Protein AF-0000000068721188 (afdb_homodimer)

Solvent-accessible surface area (backbone atoms only — not comparable to full-atom values): 19284 Å² total; per-residue (Å²): 98,76,47,61,27,47,68,46,58,55,83,72,40,45,75,44,55,81,51,71,44,70,46,70,47,95,82,44,28,39,36,38,28,26,40,42,62,12,34,78,46,29,39,50,87,73,66,49,71,40,83,54,33,25,33,45,25,44,74,40,72,65,34,30,40,35,41,39,32,33,31,37,55,72,75,43,57,49,21,30,44,41,41,37,38,36,71,48,100,38,29,32,37,38,36,34,47,29,37,30,87,93,46,60,10,38,34,39,37,36,47,23,44,92,48,34,32,27,39,33,38,39,81,31,65,44,89,54,55,56,42,77,42,35,40,36,42,33,42,53,93,36,18,36,43,33,34,38,45,54,97,86,40,80,40,68,38,35,38,36,57,45,84,83,47,76,74,82,62,63,29,40,43,31,41,35,37,24,12,50,34,84,61,60,37,36,46,34,37,38,55,35,38,35,45,26,54,96,99,75,48,62,27,49,67,45,60,51,82,70,42,45,73,43,56,80,51,70,47,70,47,71,47,96,84,44,27,40,37,37,28,27,40,43,62,12,34,77,44,30,38,52,90,74,67,50,72,42,84,54,33,26,32,45,24,42,74,40,73,66,35,31,40,34,40,39,32,33,30,36,54,72,73,43,56,48,22,32,43,40,40,35,39,38,72,47,100,39,30,32,36,37,36,33,47,28,38,30,86,92,46,60,9,38,34,39,38,38,46,24,46,91,48,34,32,27,39,36,37,39,81,31,65,43,88,54,55,56,43,76,41,35,39,36,43,35,43,53,92,35,18,36,42,33,32,36,46,53,98,88,39,78,39,67,39,34,37,36,58,45,83,83,47,77,73,81,60,63,29,40,43,30,41,34,37,24,11,51,34,84,70,56,35,35,46,34,37,38,53,35,37,35,45,27,54,98

Structure (mmCIF, N/CA/C/O backbone):
data_AF-0000000068721188-model_v1
#
loop_
_entity.id
_entity.type
_entity.pdbx_description
1 polymer 'DUF1349 domain-containing protein'
#
loop_
_atom_site.group_PDB
_atom_site.id
_atom_site.type_symbol
_atom_site.label_atom_id
_atom_site.label_alt_id
_atom_site.label_comp_id
_atom_site.label_asym_id
_atom_site.label_entity_id
_atom_site.label_seq_id
_atom_site.pdbx_PDB_ins_code
_atom_site.Cartn_x
_atom_site.Cartn_y
_atom_site.Cartn_z
_atom_site.occupancy
_atom_site.B_iso_or_equiv
_atom_site.auth_seq_id
_atom_site.auth_comp_id
_atom_site.auth_asym_id
_atom_site.auth_atom_id
_atom_site.pdbx_PDB_model_num
ATOM 1 N N . MET A 1 1 ? -21.859 12.453 14.711 1 87 1 MET A N 1
ATOM 2 C CA . MET A 1 1 ? -21.609 13.891 14.695 1 87 1 MET A CA 1
ATOM 3 C C . MET A 1 1 ? -20.562 14.242 13.641 1 87 1 MET A C 1
ATOM 5 O O . MET A 1 1 ? -19.5 13.617 13.586 1 87 1 MET A O 1
ATOM 9 N N . ASN A 1 2 ? -20.844 15.055 12.734 1 92.06 2 ASN A N 1
ATOM 10 C CA . ASN A 1 2 ? -19.984 15.531 11.664 1 92.06 2 ASN A CA 1
ATOM 11 C C . ASN A 1 2 ? -19.516 16.953 11.914 1 92.06 2 ASN A C 1
ATOM 13 O O . ASN A 1 2 ? -20.312 17.891 11.922 1 92.06 2 ASN A O 1
ATOM 17 N N . ILE A 1 3 ? -18.281 17.109 12.172 1 95.5 3 ILE A N 1
ATOM 18 C CA . ILE A 1 3 ? -17.719 18.422 12.484 1 95.5 3 ILE A CA 1
ATOM 19 C C . ILE A 1 3 ? -16.797 18.875 11.344 1 95.5 3 ILE A C 1
ATOM 21 O O . ILE A 1 3 ? -15.938 18.125 10.898 1 95.5 3 ILE A O 1
ATOM 25 N N . SER A 1 4 ? -16.984 20.062 10.867 1 97.62 4 SER A N 1
ATOM 26 C CA . SER A 1 4 ? -16.062 20.75 9.961 1 97.62 4 SER A CA 1
ATOM 27 C C . SER A 1 4 ? -15.156 21.719 10.719 1 97.62 4 SER A C 1
ATOM 29 O O . SER A 1 4 ? -15.633 22.625 11.391 1 97.62 4 SER A O 1
ATOM 31 N N . TYR A 1 5 ? -13.906 21.641 10.578 1 98.06 5 TYR A N 1
ATOM 32 C CA . TYR A 1 5 ? -12.977 22.375 11.438 1 98.06 5 TYR A CA 1
ATOM 33 C C . TYR A 1 5 ? -12.484 23.641 10.75 1 98.06 5 TYR A C 1
ATOM 35 O O . TYR A 1 5 ? -12.125 24.625 11.422 1 98.06 5 TYR A O 1
ATOM 43 N N . ILE A 1 6 ? -12.328 23.578 9.469 1 97.38 6 ILE A N 1
ATOM 44 C CA . ILE A 1 6 ? -11.828 24.734 8.719 1 97.38 6 ILE A CA 1
ATOM 45 C C . ILE A 1 6 ? -12.992 25.438 8.023 1 97.38 6 ILE A C 1
ATOM 47 O O . ILE A 1 6 ? -13.734 24.812 7.266 1 97.38 6 ILE A O 1
ATOM 51 N N . PRO A 1 7 ? -13.203 26.609 8 1 92.94 7 PRO A N 1
ATOM 52 C CA . PRO A 1 7 ? -12.367 27.516 8.797 1 92.94 7 PRO A CA 1
ATOM 53 C C . PRO A 1 7 ? -12.828 27.625 10.25 1 92.94 7 PRO A C 1
ATOM 55 O O . PRO A 1 7 ? -12.141 28.203 11.078 1 92.94 7 PRO A O 1
ATOM 58 N N . GLU A 1 8 ? -13.945 26.844 10.336 1 88.44 8 GLU A N 1
ATOM 59 C CA . GLU A 1 8 ? -14.578 26.984 11.641 1 88.44 8 GLU A CA 1
ATOM 60 C C . GLU A 1 8 ? -13.992 25.984 12.648 1 88.44 8 GLU A C 1
ATOM 62 O O . GLU A 1 8 ? -13.586 24.891 12.266 1 88.44 8 GLU A O 1
ATOM 67 N N . HIS A 1 9 ? -13.648 26.219 13.797 1 95.38 9 HIS A N 1
ATOM 68 C CA . HIS A 1 9 ? -13.344 25.391 14.953 1 95.38 9 HIS A CA 1
ATOM 69 C C . HIS A 1 9 ? -11.891 24.922 14.922 1 95.38 9 HIS A C 1
ATOM 71 O O . HIS A 1 9 ? -11.555 23.875 15.477 1 95.38 9 HIS A O 1
ATOM 77 N N . ILE A 1 10 ? -11.094 25.5 13.961 1 96.38 10 ILE A N 1
ATOM 78 C CA . ILE A 1 10 ? -9.688 25.125 13.867 1 96.38 10 ILE A CA 1
ATOM 79 C C . ILE A 1 10 ? -9.07 25.094 15.258 1 96.38 10 ILE A C 1
ATOM 81 O O . ILE A 1 10 ? -8.164 24.297 15.523 1 96.38 10 ILE A O 1
ATOM 85 N N . GLU A 1 11 ? -9.633 25.922 16.156 1 96 11 GLU A N 1
ATOM 86 C CA . GLU A 1 11 ? -9.094 26.062 17.5 1 96 11 GLU A CA 1
ATOM 87 C C . GLU A 1 11 ? -9.328 24.797 18.328 1 96 11 GLU A C 1
ATOM 89 O O . GLU A 1 11 ? -8.711 24.625 19.391 1 96 11 GLU A O 1
ATOM 94 N N . GLN A 1 12 ? -10.156 23.953 17.875 1 97.62 12 GLN A N 1
ATOM 95 C CA . GLN A 1 12 ? -10.461 22.719 18.594 1 97.62 12 GLN A CA 1
ATOM 96 C C . GLN A 1 12 ? -9.406 21.656 18.312 1 97.62 12 GLN A C 1
ATOM 98 O O . GLN A 1 12 ? -9.367 20.625 18.984 1 97.62 12 GLN A O 1
ATOM 103 N N . LEU A 1 13 ? -8.609 21.922 17.344 1 98.56 13 LEU A N 1
ATOM 104 C CA . LEU A 1 13 ? -7.566 20.969 17.016 1 98.56 13 LEU A CA 1
ATOM 105 C C . LEU A 1 13 ? -6.316 21.188 17.859 1 98.56 13 LEU A C 1
ATOM 107 O O . LEU A 1 13 ? -6.008 22.328 18.219 1 98.56 13 LEU A O 1
ATOM 111 N N . THR A 1 14 ? -5.664 20.109 18.156 1 98.75 14 THR A N 1
ATOM 112 C CA . THR A 1 14 ? -4.363 20.141 18.812 1 98.75 14 THR A CA 1
ATOM 113 C C . THR A 1 14 ? -3.234 20.047 17.781 1 98.75 14 THR A C 1
ATOM 115 O O . THR A 1 14 ? -3.395 19.422 16.734 1 98.75 14 THR A O 1
ATOM 118 N N . ILE A 1 15 ? -2.078 20.656 18.109 1 98.81 15 ILE A N 1
ATOM 119 C CA . ILE A 1 15 ? -0.975 20.672 17.156 1 98.81 15 ILE A CA 1
ATOM 120 C C . ILE A 1 15 ? 0.132 19.734 17.641 1 98.81 15 ILE A C 1
ATOM 122 O O . ILE A 1 15 ? 0.578 19.828 18.781 1 98.81 15 ILE A O 1
ATOM 126 N N . MET A 1 16 ? 0.466 18.75 16.828 1 98.69 16 MET A N 1
ATOM 127 C CA . MET A 1 16 ? 1.682 17.953 17 1 98.69 16 MET A CA 1
ATOM 128 C C . MET A 1 16 ? 2.834 18.547 16.188 1 98.69 16 MET A C 1
ATOM 130 O O . MET A 1 16 ? 2.736 18.688 14.969 1 98.69 16 MET A O 1
ATOM 134 N N . ASN A 1 17 ? 4.008 18.906 16.828 1 98.81 17 ASN A N 1
ATOM 135 C CA . ASN A 1 17 ? 5.133 19.594 16.188 1 98.81 17 ASN A CA 1
ATOM 136 C C . ASN A 1 17 ? 4.691 20.875 15.492 1 98.81 17 ASN A C 1
ATOM 138 O O . ASN A 1 17 ? 4.297 20.844 14.328 1 98.81 17 ASN A O 1
ATOM 142 N N . VAL A 1 18 ? 4.867 22 16.031 1 98.69 18 VAL A N 1
ATOM 143 C CA . VAL A 1 18 ? 4.383 23.281 15.523 1 98.69 18 VAL A CA 1
ATOM 144 C C . VAL A 1 18 ? 5.086 23.625 14.211 1 98.69 18 VAL A C 1
ATOM 146 O O . VAL A 1 18 ? 6.312 23.531 14.117 1 98.69 18 VAL A O 1
ATOM 149 N N . PRO A 1 19 ? 4.332 23.953 13.172 1 98.81 19 PRO A N 1
ATOM 150 C CA . PRO A 1 19 ? 4.953 24.312 11.898 1 98.81 19 PRO A CA 1
ATOM 151 C C . PRO A 1 19 ? 5.633 25.688 11.945 1 98.81 19 PRO A C 1
ATOM 153 O O . PRO A 1 19 ? 5.648 26.328 12.992 1 98.81 19 PRO A O 1
ATOM 156 N N . GLU A 1 20 ? 6.238 26.062 10.797 1 98.56 20 GLU A N 1
ATOM 157 C CA . GLU A 1 20 ? 6.895 27.359 10.727 1 98.56 20 GLU A CA 1
ATOM 158 C C . GLU A 1 20 ? 5.906 28.484 11 1 98.56 20 GLU A C 1
ATOM 160 O O . GLU A 1 20 ? 6.219 29.438 11.734 1 98.56 20 GLU A O 1
ATOM 165 N N . TYR A 1 21 ? 4.754 28.422 10.383 1 98.12 21 TYR A N 1
ATOM 166 C CA . TYR A 1 21 ? 3.635 29.297 10.719 1 98.12 21 TYR A CA 1
ATOM 167 C C . TYR A 1 21 ? 2.322 28.719 10.203 1 98.12 21 TYR A C 1
ATOM 169 O O . TYR A 1 21 ? 2.318 27.766 9.414 1 98.12 21 TYR A O 1
ATOM 177 N N . TYR A 1 22 ? 1.275 29.234 10.625 1 98.5 22 TYR A N 1
ATOM 178 C CA . TYR A 1 22 ? -0.068 28.906 10.164 1 98.5 22 TYR A CA 1
ATOM 179 C C . TYR A 1 22 ? -1.028 30.062 10.391 1 98.5 22 TYR A C 1
ATOM 181 O O . TYR A 1 22 ? -0.872 30.828 11.344 1 98.5 22 TYR A O 1
ATOM 189 N N . LYS A 1 23 ? -1.975 30.172 9.516 1 97.88 23 LYS A N 1
ATOM 190 C CA . LYS A 1 23 ? -2.973 31.234 9.609 1 97.88 23 LYS A CA 1
ATOM 191 C C . LYS A 1 23 ? -4.188 30.922 8.742 1 97.88 23 LYS A C 1
ATOM 193 O O . LYS A 1 23 ? -4.105 30.109 7.816 1 97.88 23 LYS A O 1
ATOM 198 N N . ILE A 1 24 ? -5.27 31.469 9.062 1 97.5 24 ILE A N 1
ATOM 199 C CA . ILE A 1 24 ? -6.406 31.516 8.148 1 97.5 24 ILE A CA 1
ATOM 200 C C . ILE A 1 24 ? -6.289 32.719 7.23 1 97.5 24 ILE A C 1
ATOM 202 O O . ILE A 1 24 ? -6.086 33.844 7.699 1 97.5 24 ILE A O 1
ATOM 206 N N . ASN A 1 25 ? -6.355 32.5 5.992 1 96.31 25 ASN A N 1
ATOM 207 C CA . ASN A 1 25 ? -6.227 33.625 5.086 1 96.31 25 ASN A CA 1
ATOM 208 C C . ASN A 1 25 ? -7.582 34.25 4.77 1 96.31 25 ASN A C 1
ATOM 210 O O . ASN A 1 25 ? -8.602 33.844 5.332 1 96.31 25 ASN A O 1
ATOM 214 N N . ASP A 1 26 ? -7.605 35.219 3.852 1 95.5 26 ASP A N 1
ATOM 215 C CA . ASP A 1 26 ? -8.812 35.969 3.553 1 95.5 26 ASP A CA 1
ATOM 216 C C . ASP A 1 26 ? -9.852 35.094 2.838 1 95.5 26 ASP A C 1
ATOM 218 O O . ASP A 1 26 ? -11.055 35.375 2.914 1 95.5 26 ASP A O 1
ATOM 222 N N . ASN A 1 27 ? -9.383 34.125 2.225 1 95.44 27 ASN A N 1
ATOM 223 C CA . ASN A 1 27 ? -10.273 33.219 1.498 1 95.44 27 ASN A CA 1
ATOM 224 C C . ASN A 1 27 ? -10.75 32.062 2.381 1 95.44 27 ASN A C 1
ATOM 226 O O . ASN A 1 27 ? -11.258 31.062 1.877 1 95.44 27 ASN A O 1
ATOM 230 N N . HIS A 1 28 ? -10.438 32.188 3.676 1 96.25 28 HIS A N 1
ATOM 231 C CA . HIS A 1 28 ? -10.883 31.234 4.695 1 96.25 28 HIS A CA 1
ATOM 232 C C . HIS A 1 28 ? -10.172 29.891 4.551 1 96.25 28 HIS A C 1
ATOM 234 O O . HIS A 1 28 ? -10.664 28.875 5.035 1 96.25 28 HIS A O 1
ATOM 240 N N . ALA A 1 29 ? -9.141 29.875 3.752 1 97.75 29 ALA A N 1
ATOM 241 C CA . ALA A 1 29 ? -8.266 28.703 3.732 1 97.75 29 ALA A CA 1
ATOM 242 C C . ALA A 1 29 ? -7.297 28.719 4.91 1 97.75 29 ALA A C 1
ATOM 244 O O . ALA A 1 29 ? -6.859 29.797 5.344 1 97.75 29 ALA A O 1
ATOM 245 N N . PHE A 1 30 ? -7.078 27.609 5.473 1 98.69 30 PHE A N 1
ATOM 246 C CA . PHE A 1 30 ? -6.082 27.484 6.531 1 98.69 30 PHE A CA 1
ATOM 247 C C . PHE A 1 30 ? -4.703 27.203 5.941 1 98.69 30 PHE A C 1
ATOM 249 O O . PHE A 1 30 ? -4.449 26.109 5.438 1 98.69 30 PHE A O 1
ATOM 256 N N . ILE A 1 31 ? -3.824 28.156 6.004 1 98.69 31 ILE A N 1
ATOM 257 C CA . ILE A 1 31 ? -2.494 28.078 5.41 1 98.69 31 ILE A CA 1
ATOM 258 C C . ILE A 1 31 ? -1.501 27.547 6.445 1 98.69 31 ILE A C 1
ATOM 260 O O . ILE A 1 31 ? -1.429 28.062 7.562 1 98.69 31 ILE A O 1
ATOM 264 N N . VAL A 1 32 ? -0.785 26.531 6.105 1 98.81 32 VAL A N 1
ATOM 265 C CA . VAL A 1 32 ? 0.276 26.016 6.961 1 98.81 32 VAL A CA 1
ATOM 266 C C . VAL A 1 32 ? 1.589 25.953 6.184 1 98.81 32 VAL A C 1
ATOM 268 O O . VAL A 1 32 ? 1.637 25.422 5.074 1 98.81 32 VAL A O 1
ATOM 271 N N . ARG A 1 33 ? 2.646 26.547 6.664 1 98.69 33 ARG A N 1
ATOM 272 C CA . ARG A 1 33 ? 3.98 26.391 6.094 1 98.69 33 ARG A CA 1
ATOM 273 C C . ARG A 1 33 ? 4.828 25.438 6.918 1 98.69 33 ARG A C 1
ATOM 275 O O . ARG A 1 33 ? 5.051 25.656 8.109 1 98.69 33 ARG A O 1
ATOM 282 N N . SER A 1 34 ? 5.273 24.391 6.289 1 98.81 34 SER A N 1
ATOM 283 C CA . SER A 1 34 ? 6.094 23.406 6.977 1 98.81 34 SER A CA 1
ATOM 284 C C . SER A 1 34 ? 7.512 23.922 7.203 1 98.81 34 SER A C 1
ATOM 286 O O . SER A 1 34 ? 7.984 24.797 6.469 1 98.81 34 SER A O 1
ATOM 288 N N . LYS A 1 35 ? 8.164 23.375 8.25 1 98.69 35 LYS A N 1
ATOM 289 C CA . LYS A 1 35 ? 9.609 23.547 8.414 1 98.69 35 LYS A CA 1
ATOM 290 C C . LYS A 1 35 ? 10.383 22.578 7.523 1 98.69 35 LYS A C 1
ATOM 292 O O . LYS A 1 35 ? 9.883 21.516 7.172 1 98.69 35 LYS A O 1
ATOM 297 N N . ALA A 1 36 ? 11.633 22.984 7.168 1 98.25 36 ALA A N 1
ATOM 298 C CA . ALA A 1 36 ? 12.508 22.078 6.438 1 98.25 36 ALA A CA 1
ATOM 299 C C . ALA A 1 36 ? 12.891 20.875 7.293 1 98.25 36 ALA A C 1
ATOM 301 O O . ALA A 1 36 ? 12.758 20.906 8.516 1 98.25 36 ALA A O 1
ATOM 302 N N . GLU A 1 37 ? 13.305 19.719 6.684 1 98.25 37 GLU A N 1
ATOM 303 C CA . GLU A 1 37 ? 13.836 18.516 7.297 1 98.25 37 GLU A CA 1
ATOM 304 C C . GLU A 1 37 ? 12.82 17.891 8.25 1 98.25 37 GLU A C 1
ATOM 306 O O . GLU A 1 37 ? 13.156 17.531 9.383 1 98.25 37 GLU A O 1
ATOM 311 N N . THR A 1 38 ? 11.586 17.844 7.855 1 98.75 38 THR A N 1
ATOM 312 C CA . THR A 1 38 ? 10.523 17.172 8.586 1 98.75 38 THR A CA 1
ATOM 313 C C . THR A 1 38 ? 9.961 16.016 7.77 1 98.75 38 THR A C 1
ATOM 315 O O . THR A 1 38 ? 9.898 16.094 6.539 1 98.75 38 THR A O 1
ATOM 318 N N . ASP A 1 39 ? 9.539 14.992 8.508 1 98.69 39 ASP A N 1
ATOM 319 C CA . ASP A 1 39 ? 9.008 13.805 7.84 1 98.69 39 ASP A CA 1
ATOM 320 C C . ASP A 1 39 ? 8.352 12.859 8.844 1 98.69 39 ASP A C 1
ATOM 322 O O . ASP A 1 39 ? 8.336 13.141 10.047 1 98.69 39 ASP A O 1
ATOM 326 N N . PHE A 1 40 ? 7.688 11.867 8.375 1 98.81 40 PHE A N 1
ATOM 327 C CA . PHE A 1 40 ? 7.262 10.695 9.125 1 98.81 40 PHE A CA 1
ATOM 328 C C . PHE A 1 40 ? 7.738 9.414 8.445 1 98.81 40 PHE A C 1
ATOM 330 O O . PHE A 1 40 ? 7.297 9.102 7.34 1 98.81 40 PHE A O 1
ATOM 337 N N . TRP A 1 41 ? 8.625 8.719 9.031 1 98.81 41 TRP A N 1
ATOM 338 C CA . TRP A 1 41 ? 9.141 7.453 8.516 1 98.81 41 TRP A CA 1
ATOM 339 C C . TRP A 1 41 ? 9.891 6.688 9.602 1 98.81 41 TRP A C 1
ATOM 341 O O . TRP A 1 41 ? 10.617 7.281 10.398 1 98.81 41 TRP A O 1
ATOM 351 N N . LEU A 1 42 ? 9.68 5.34 9.625 1 98.62 42 LEU A N 1
ATOM 352 C CA . LEU A 1 42 ? 10.414 4.535 10.594 1 98.62 42 LEU A CA 1
ATOM 353 C C . LEU A 1 42 ? 11.125 3.375 9.914 1 98.62 42 LEU A C 1
ATOM 355 O O . LEU A 1 42 ? 10.484 2.447 9.422 1 98.62 42 LEU A O 1
ATOM 359 N N . LYS A 1 43 ? 12.43 3.271 9.75 1 97.75 43 LYS A N 1
ATOM 360 C CA . LYS A 1 43 ? 13.438 2.213 9.672 1 97.75 43 LYS A CA 1
ATOM 361 C C . LYS A 1 43 ? 13.477 1.601 8.273 1 97.75 43 LYS A C 1
ATOM 363 O O . LYS A 1 43 ? 14.547 1.448 7.688 1 97.75 43 LYS A O 1
ATOM 368 N N . THR A 1 44 ? 12.336 1.277 7.621 1 98.12 44 THR A N 1
ATOM 369 C CA . THR A 1 44 ? 12.281 0.376 6.477 1 98.12 44 THR A CA 1
ATOM 370 C C . THR A 1 44 ? 13.133 0.905 5.328 1 98.12 44 THR A C 1
ATOM 372 O O . THR A 1 44 ? 12.984 2.059 4.918 1 98.12 44 THR A O 1
ATOM 375 N N . HIS A 1 45 ? 13.984 -0.013 4.785 1 94.94 45 HIS A N 1
ATOM 376 C CA . HIS A 1 45 ? 14.734 0.215 3.551 1 94.94 45 HIS A CA 1
ATOM 377 C C . HIS A 1 45 ? 15.852 1.225 3.766 1 94.94 45 HIS A C 1
ATOM 379 O O . HIS A 1 45 ? 17 0.966 3.402 1 94.94 45 HIS A O 1
ATOM 385 N N . TYR A 1 46 ? 15.617 2.344 4.453 1 90.12 46 T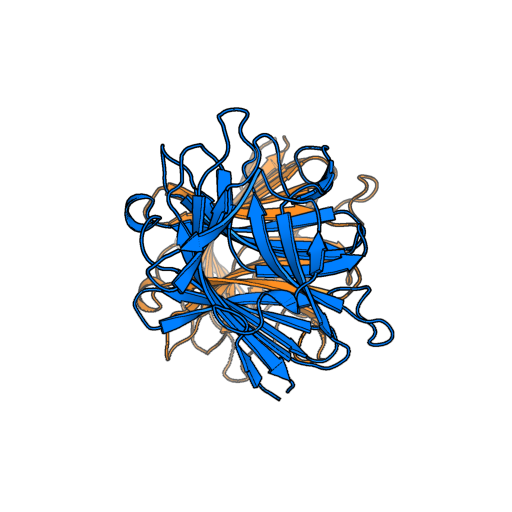YR A N 1
ATOM 386 C CA . TYR A 1 46 ? 16.578 3.439 4.555 1 90.12 46 TYR A CA 1
ATOM 387 C C . TYR A 1 46 ? 17.344 3.377 5.867 1 90.12 46 TYR A C 1
ATOM 389 O O . TYR A 1 46 ? 18.422 3.941 5.984 1 90.12 46 TYR A O 1
ATOM 397 N N . GLY A 1 47 ? 16.703 2.848 6.867 1 92.69 47 GLY A N 1
ATOM 398 C CA . GLY A 1 47 ? 17.375 2.619 8.133 1 92.69 47 GLY A CA 1
ATOM 399 C C . GLY A 1 47 ? 17.328 3.826 9.055 1 92.69 47 GLY A C 1
ATOM 400 O O . GLY A 1 47 ? 17.922 3.805 10.141 1 92.69 47 GLY A O 1
ATOM 401 N N . PHE A 1 48 ? 16.594 4.883 8.641 1 95.31 48 PHE A N 1
ATOM 402 C CA . PHE A 1 48 ? 16.484 6.047 9.508 1 95.31 48 PHE A CA 1
ATOM 403 C C . PHE A 1 48 ? 15.078 6.172 10.07 1 95.31 48 PHE A C 1
ATOM 405 O O . PHE A 1 48 ? 14.164 5.465 9.633 1 95.31 48 PHE A O 1
ATOM 412 N N . GLU A 1 49 ? 14.977 6.938 11.078 1 98.19 49 GLU A N 1
ATOM 413 C CA . GLU A 1 49 ? 13.695 7.262 11.703 1 98.19 49 GLU A CA 1
ATOM 414 C C . GLU A 1 49 ? 13.5 8.773 11.797 1 98.19 49 GLU A C 1
ATOM 416 O O . GLU A 1 49 ? 14.43 9.508 12.125 1 98.19 49 GLU A O 1
ATOM 421 N N . VAL A 1 50 ? 12.352 9.195 11.469 1 98.5 50 VAL A N 1
ATOM 422 C CA . VAL A 1 50 ? 11.984 10.594 11.617 1 98.5 50 VAL A CA 1
ATOM 423 C C . VAL A 1 50 ? 10.5 10.711 11.938 1 98.5 50 VAL A C 1
ATOM 425 O O . VAL A 1 50 ? 9.672 10.016 11.344 1 98.5 50 VAL A O 1
ATOM 428 N N . MET A 1 51 ? 10.117 11.453 12.961 1 98.44 51 MET A N 1
ATOM 429 C CA . MET A 1 51 ? 8.75 11.664 13.438 1 98.44 51 MET A CA 1
ATOM 430 C C . MET A 1 51 ? 8.531 13.117 13.828 1 98.44 51 MET A C 1
ATOM 432 O O . MET A 1 51 ? 8.188 13.414 14.977 1 98.44 51 MET A O 1
ATOM 436 N N . ASN A 1 52 ? 8.742 13.969 12.844 1 98.81 52 ASN A N 1
ATOM 437 C CA . ASN A 1 52 ? 8.695 15.367 13.25 1 98.81 52 ASN A CA 1
ATOM 438 C C . ASN A 1 52 ? 7.879 16.203 12.273 1 98.81 52 ASN A C 1
ATOM 440 O O . ASN A 1 52 ? 8.07 17.422 12.188 1 98.81 52 ASN A O 1
ATOM 444 N N . GLY A 1 53 ? 7.016 15.609 11.445 1 98.81 53 GLY A N 1
ATOM 445 C CA . GLY A 1 53 ? 6.066 16.344 10.625 1 98.81 53 GLY A CA 1
ATOM 446 C C . GLY A 1 53 ? 5.07 17.141 11.445 1 98.81 53 GLY A C 1
ATOM 447 O O . GLY A 1 53 ? 4.996 16.984 12.664 1 98.81 53 GLY A O 1
ATOM 448 N N . HIS A 1 54 ? 4.258 18 10.844 1 98.94 54 HIS A N 1
ATOM 449 C CA . HIS A 1 54 ? 3.309 18.891 11.516 1 98.94 54 HIS A CA 1
ATOM 450 C C . HIS A 1 54 ? 1.879 18.375 11.359 1 98.94 54 HIS A C 1
ATOM 452 O O . HIS A 1 54 ? 1.397 18.203 10.242 1 98.94 54 HIS A O 1
ATOM 458 N N . VAL A 1 55 ? 1.166 18.156 12.461 1 98.94 55 VAL A N 1
ATOM 459 C CA . VAL A 1 55 ? -0.179 17.594 12.406 1 98.94 55 VAL A CA 1
ATOM 460 C C . VAL A 1 55 ? -1.14 18.469 13.203 1 98.94 55 VAL A C 1
ATOM 462 O O . VAL A 1 55 ? -0.82 18.891 14.312 1 98.94 55 VAL A O 1
ATOM 465 N N . PHE A 1 56 ? -2.223 18.844 12.664 1 98.94 56 PHE A N 1
ATOM 466 C CA . PHE A 1 56 ? -3.391 19.344 13.375 1 98.94 56 PHE A CA 1
ATOM 467 C C . PHE A 1 56 ? -4.43 18.25 13.555 1 98.94 56 PHE A C 1
ATOM 469 O O . PHE A 1 56 ? -4.984 17.75 12.57 1 98.94 56 PHE A O 1
ATOM 476 N N . TYR A 1 57 ? -4.672 17.859 14.82 1 98.88 57 TYR A N 1
ATOM 477 C CA . TYR A 1 57 ? -5.449 16.641 14.992 1 98.88 57 TYR A CA 1
ATOM 478 C C . TYR A 1 57 ? -6.488 16.797 16.094 1 98.88 57 TYR A C 1
ATOM 480 O O . TYR A 1 57 ? -6.406 17.734 16.891 1 98.88 57 TYR A O 1
ATOM 488 N N . ASN A 1 58 ? -7.52 16.078 16.031 1 98.62 58 ASN A N 1
ATOM 489 C CA . ASN A 1 58 ? -8.438 15.781 17.125 1 98.62 58 ASN A CA 1
ATOM 490 C C . ASN A 1 58 ? -8.305 14.344 17.609 1 98.62 58 ASN A C 1
ATOM 492 O O . ASN A 1 58 ? -7.703 13.508 16.922 1 98.62 58 ASN A O 1
ATOM 496 N N . GLU A 1 59 ? -8.766 14.047 18.781 1 98.5 59 GLU A N 1
ATOM 497 C CA . GLU A 1 59 ? -8.742 12.695 19.328 1 98.5 59 GLU A CA 1
ATOM 498 C C . GLU A 1 59 ? -10.125 12.047 19.266 1 98.5 59 GLU A C 1
ATOM 500 O O . GLU A 1 59 ? -11.125 12.672 19.625 1 98.5 59 GLU A O 1
ATOM 505 N N . MET A 1 60 ? -10.172 10.867 18.75 1 97.62 60 MET A N 1
ATOM 506 C CA . MET A 1 60 ? -11.422 10.133 18.609 1 97.62 60 MET A CA 1
ATOM 507 C C . MET A 1 60 ? -11.344 8.773 19.297 1 97.62 60 MET A C 1
ATOM 509 O O . MET A 1 60 ? -10.305 8.109 19.234 1 97.62 60 MET A O 1
ATOM 513 N N . MET A 1 61 ? -12.453 8.336 19.891 1 96.81 61 MET A N 1
ATOM 514 C CA . MET A 1 61 ? -12.57 6.98 20.422 1 96.81 61 MET A CA 1
ATOM 515 C C . MET A 1 61 ? -13.391 6.098 19.5 1 96.81 61 MET A C 1
ATOM 517 O O . MET A 1 61 ? -13.164 4.887 19.422 1 96.81 61 MET A O 1
ATOM 521 N N . THR A 1 62 ? -14.227 6.723 18.781 1 96.88 62 THR A N 1
ATOM 522 C CA . THR A 1 62 ? -15.203 5.992 18 1 96.88 62 THR A CA 1
ATOM 523 C C . THR A 1 62 ? -14.711 5.801 16.562 1 96.88 62 THR A C 1
ATOM 525 O O . THR A 1 62 ? -13.703 6.387 16.172 1 96.88 62 THR A O 1
ATOM 528 N N . ASP A 1 63 ? -15.461 4.895 15.852 1 98.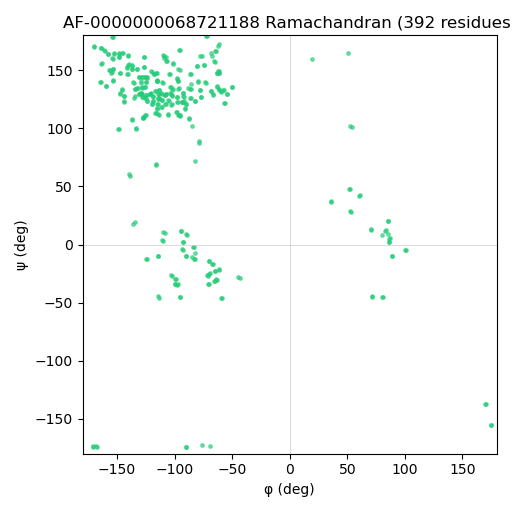06 63 ASP A N 1
ATOM 529 C CA . ASP A 1 63 ? -15.234 4.82 14.406 1 98.06 63 ASP A CA 1
ATOM 530 C C . ASP A 1 63 ? -15.578 6.148 13.734 1 98.06 63 ASP A C 1
ATOM 532 O O . ASP A 1 63 ? -16.469 6.867 14.188 1 98.06 63 ASP A O 1
ATOM 536 N N . PHE A 1 64 ? -14.867 6.434 12.641 1 98.62 64 PHE A N 1
ATOM 537 C CA . PHE A 1 64 ? -15.062 7.738 12.023 1 98.62 64 PHE A CA 1
ATOM 538 C C . PHE A 1 64 ? -14.75 7.68 10.531 1 98.62 64 PHE A C 1
ATOM 540 O O . PHE A 1 64 ? -14.172 6.699 10.047 1 98.62 64 PHE A O 1
ATOM 547 N N . GLN A 1 65 ? -15.164 8.641 9.836 1 98.88 65 GLN A N 1
ATOM 548 C CA . GLN A 1 65 ? -14.711 9.047 8.508 1 98.88 65 GLN A CA 1
ATOM 549 C C . GLN A 1 65 ? -14.148 10.461 8.531 1 98.88 65 GLN A C 1
ATOM 551 O O . GLN A 1 65 ? -14.812 11.398 8.969 1 98.88 65 GLN A O 1
ATOM 556 N N . ALA A 1 66 ? -12.914 10.609 8.148 1 98.94 66 ALA A N 1
ATOM 557 C CA . ALA A 1 66 ? -12.273 11.922 8.062 1 98.94 66 ALA A CA 1
ATOM 558 C C . ALA A 1 66 ? -11.914 12.266 6.621 1 98.94 66 ALA A C 1
ATOM 560 O O . ALA A 1 66 ? -11.492 11.398 5.859 1 98.94 66 ALA A O 1
ATOM 561 N N . GLU A 1 67 ? -12.094 13.5 6.258 1 98.88 67 GLU A N 1
ATOM 562 C CA . GLU A 1 67 ? -11.781 13.992 4.918 1 98.88 67 GLU A CA 1
ATOM 563 C C . GLU A 1 67 ? -11.047 15.328 4.969 1 98.88 67 GLU A C 1
ATOM 565 O O . GLU A 1 67 ? -11.367 16.188 5.793 1 98.88 67 GLU A O 1
ATOM 570 N N . VAL A 1 68 ? -10.047 15.477 4.117 1 98.81 68 VAL A N 1
ATOM 571 C CA . VAL A 1 68 ? -9.375 16.766 3.969 1 98.81 68 VAL A CA 1
ATOM 572 C C . VAL A 1 68 ? -9.336 17.156 2.494 1 98.81 68 VAL A C 1
ATOM 574 O O . VAL A 1 68 ? -9.172 16.312 1.621 1 98.81 68 VAL A O 1
ATOM 577 N N . GLN A 1 69 ? -9.641 18.344 2.256 1 98.12 69 GLN A N 1
ATOM 578 C CA . GLN A 1 69 ? -9.414 18.984 0.966 1 98.12 69 GLN A CA 1
ATOM 579 C C . GLN A 1 69 ? -8.266 19.984 1.042 1 98.12 69 GLN A C 1
ATOM 581 O O . GLN A 1 69 ? -8.234 20.844 1.929 1 98.12 69 GLN A O 1
ATOM 586 N N . LEU A 1 70 ? -7.297 19.859 0.071 1 98.25 70 LEU A N 1
ATOM 587 C CA . LEU A 1 70 ? -6.121 20.703 0.193 1 98.25 70 LEU A CA 1
ATOM 588 C C . LEU A 1 70 ? -5.566 21.062 -1.181 1 98.25 70 LEU A C 1
ATOM 590 O O . LEU A 1 70 ? -5.953 20.469 -2.188 1 98.25 70 LEU A O 1
ATOM 594 N N . ARG A 1 71 ? -4.723 22.062 -1.174 1 97.69 71 ARG A N 1
ATOM 595 C CA . ARG A 1 71 ? -3.893 22.469 -2.303 1 97.69 71 ARG A CA 1
ATOM 596 C C . ARG A 1 71 ? -2.461 22.75 -1.856 1 97.69 71 ARG A C 1
ATOM 598 O O . ARG A 1 71 ? -2.236 23.531 -0.924 1 97.69 71 ARG A O 1
ATOM 605 N N . MET A 1 72 ? -1.582 22.094 -2.52 1 96.88 72 MET A N 1
ATOM 606 C CA . MET A 1 72 ? -0.177 22.297 -2.174 1 96.88 72 MET A CA 1
ATOM 607 C C . MET A 1 72 ? 0.517 23.172 -3.203 1 96.88 72 MET A C 1
ATOM 609 O O . MET A 1 72 ? 0.16 23.172 -4.383 1 96.88 72 MET A O 1
ATOM 613 N N . ASN A 1 73 ? 1.425 23.922 -2.762 1 95.44 73 ASN A N 1
ATOM 614 C CA . ASN A 1 73 ? 2.396 24.625 -3.592 1 95.44 73 ASN A CA 1
ATOM 615 C C . ASN A 1 73 ? 3.816 24.141 -3.328 1 95.44 73 ASN A C 1
ATOM 617 O O . ASN A 1 73 ? 4.652 24.891 -2.818 1 95.44 73 ASN A O 1
ATOM 621 N N . PRO A 1 74 ? 4.055 22.922 -3.723 1 97.12 74 PRO A N 1
ATOM 622 C CA . PRO A 1 74 ? 5.324 22.297 -3.332 1 97.12 74 PRO A CA 1
ATOM 623 C C . PRO A 1 74 ? 6.539 23.016 -3.912 1 97.12 74 PRO A C 1
ATOM 625 O O . PRO A 1 74 ? 6.461 23.578 -5.004 1 97.12 74 PRO A O 1
ATOM 628 N N . ASN A 1 75 ? 7.559 23 -3.209 1 94.88 75 ASN A N 1
ATOM 629 C CA . ASN A 1 75 ? 8.797 23.703 -3.543 1 94.88 75 ASN A CA 1
ATOM 630 C C . ASN A 1 75 ? 9.938 22.719 -3.812 1 94.88 75 ASN A C 1
ATOM 632 O O . ASN A 1 75 ? 10.734 22.938 -4.727 1 94.88 75 ASN A O 1
ATOM 636 N N . SER A 1 76 ? 10.055 21.75 -2.986 1 97.38 76 SER A N 1
ATOM 637 C CA . SER A 1 76 ? 11.195 20.828 -3.02 1 97.38 76 SER A CA 1
ATOM 638 C C . SER A 1 76 ? 10.734 19.375 -3.086 1 97.38 76 SER A C 1
ATOM 640 O O . SER A 1 76 ? 9.602 19.062 -2.719 1 97.38 76 SER A O 1
ATOM 642 N N . LYS A 1 77 ? 11.703 18.609 -3.502 1 97.12 77 LYS A N 1
ATOM 643 C CA . LYS A 1 77 ? 11.453 17.172 -3.604 1 97.12 77 LYS A CA 1
ATOM 644 C C . LYS A 1 77 ? 10.945 16.609 -2.277 1 97.12 77 LYS A C 1
ATOM 646 O O . LYS A 1 77 ? 11.477 16.938 -1.216 1 97.12 77 LYS A O 1
ATOM 651 N N . PHE A 1 78 ? 9.82 15.844 -2.25 1 97.75 78 PHE A N 1
ATOM 652 C CA . PHE A 1 78 ? 9.242 15.055 -1.167 1 97.75 78 PHE A CA 1
ATOM 653 C C . PHE A 1 78 ? 8.344 15.914 -0.289 1 97.75 78 PHE A C 1
ATOM 655 O O . PHE A 1 78 ? 7.875 15.469 0.756 1 97.75 78 PHE A O 1
ATOM 662 N N . ASP A 1 79 ? 8.203 17.234 -0.694 1 98.62 79 ASP A N 1
ATOM 663 C CA . ASP A 1 79 ? 7.125 17.969 -0.044 1 98.62 79 ASP A CA 1
ATOM 664 C C . ASP A 1 79 ? 5.812 17.188 -0.106 1 98.62 79 ASP A C 1
ATOM 666 O O . ASP A 1 79 ? 5.465 16.641 -1.149 1 98.62 79 ASP A O 1
ATOM 670 N N . GLN A 1 80 ? 5.094 17.156 1.057 1 98.81 80 GLN A N 1
ATOM 671 C CA . GLN A 1 80 ? 3.918 16.297 1.107 1 98.81 80 GLN A CA 1
ATOM 672 C C . GLN A 1 80 ? 2.9 16.812 2.123 1 98.81 80 GLN A C 1
ATOM 674 O O . GLN A 1 80 ? 3.27 17.453 3.107 1 98.81 80 GLN A O 1
ATOM 679 N N . ALA A 1 81 ? 1.635 16.531 1.883 1 98.81 81 ALA A N 1
ATOM 680 C CA . ALA A 1 81 ? 0.538 16.891 2.777 1 98.81 81 ALA A CA 1
ATOM 681 C C . ALA A 1 81 ? -0.671 15.984 2.555 1 98.81 81 ALA A C 1
ATOM 683 O O . ALA A 1 81 ? -0.896 15.508 1.441 1 98.81 81 ALA A O 1
ATOM 684 N N . GLY A 1 82 ? -1.436 15.766 3.578 1 98.88 82 GLY A N 1
ATOM 685 C CA . GLY A 1 82 ? -2.621 14.93 3.523 1 98.88 82 GLY A CA 1
ATOM 686 C C . GLY A 1 82 ? -3.213 14.633 4.891 1 98.88 82 GLY A C 1
ATOM 687 O O . GLY A 1 82 ? -3.412 15.555 5.691 1 98.88 82 GLY A O 1
ATOM 688 N N . LEU A 1 83 ? -3.615 13.383 5.129 1 99 83 LEU A N 1
ATOM 689 C CA . LEU A 1 83 ? -4.207 12.977 6.398 1 99 83 LEU A CA 1
ATOM 690 C C . LEU A 1 83 ? -3.229 12.125 7.207 1 99 83 LEU A C 1
ATOM 692 O O . LEU A 1 83 ? -2.336 11.492 6.641 1 99 83 LEU A O 1
ATOM 696 N N . PHE A 1 84 ? -3.455 12.094 8.461 1 98.94 84 PHE A N 1
ATOM 697 C CA . PHE A 1 84 ? -2.582 11.414 9.406 1 98.94 84 PHE A CA 1
ATOM 698 C C . PHE A 1 84 ? -3.391 10.805 10.547 1 98.94 84 PHE A C 1
ATOM 700 O O . PHE A 1 84 ? -4.328 11.422 11.055 1 98.94 84 PHE A O 1
ATOM 707 N N . VAL A 1 85 ? -3.146 9.562 10.898 1 98.94 85 VAL A N 1
ATOM 708 C CA . VAL A 1 85 ? -3.713 8.859 12.047 1 98.94 85 VAL A CA 1
ATOM 709 C C . VAL A 1 85 ? -2.59 8.305 12.922 1 98.94 85 VAL A C 1
ATOM 711 O O . VAL A 1 85 ? -1.607 7.762 12.414 1 98.94 85 VAL A O 1
ATOM 714 N N . MET A 1 86 ? -2.76 8.391 14.25 1 98.94 86 MET A N 1
ATOM 715 C CA . MET A 1 86 ? -1.702 7.895 15.125 1 98.94 86 MET A CA 1
ATOM 716 C C . MET A 1 86 ? -2.289 7.242 16.375 1 98.94 86 MET A C 1
ATOM 718 O O . MET A 1 86 ? -3.148 7.828 17.031 1 98.94 86 MET A O 1
ATOM 722 N N . ILE A 1 87 ? -1.856 6.066 16.594 1 98.69 87 ILE A N 1
ATOM 723 C CA . ILE A 1 87 ? -2.135 5.379 17.859 1 98.69 87 ILE A CA 1
ATOM 724 C C . ILE A 1 87 ? -0.965 5.57 18.812 1 98.69 87 ILE A C 1
ATOM 726 O O . ILE A 1 87 ? -1.165 5.891 20 1 98.69 87 ILE A O 1
ATOM 730 N N . SER A 1 88 ? 0.204 5.402 18.328 1 98.44 88 SER A N 1
ATOM 731 C CA . SER A 1 88 ? 1.445 5.57 19.078 1 98.44 88 SER A CA 1
ATOM 732 C C . SER A 1 88 ? 2.604 5.93 18.156 1 98.44 88 SER A C 1
ATOM 734 O O . SER A 1 88 ? 2.434 6.004 16.938 1 98.44 88 SER A O 1
ATOM 736 N N . GLU A 1 89 ? 3.812 6.141 18.703 1 98.12 89 GLU A N 1
ATOM 737 C CA . GLU A 1 89 ? 4.988 6.488 17.906 1 98.12 89 GLU A CA 1
ATOM 738 C C . GLU A 1 89 ? 5.414 5.328 17.016 1 98.12 89 GLU A C 1
ATOM 740 O O . GLU A 1 89 ? 6.164 5.52 16.047 1 98.12 89 GLU A O 1
ATOM 745 N N . ASN A 1 90 ? 4.934 4.117 17.297 1 98.31 90 ASN A N 1
ATOM 746 C CA . ASN A 1 90 ? 5.32 2.941 16.516 1 98.31 90 ASN A CA 1
ATOM 747 C C . ASN A 1 90 ? 4.16 2.418 15.68 1 98.31 90 ASN A C 1
ATOM 749 O O . ASN A 1 90 ? 4.277 1.374 15.031 1 98.31 90 ASN A O 1
ATOM 753 N N . CYS A 1 91 ? 3.021 3.123 15.711 1 98.75 91 CYS A N 1
ATOM 754 C CA . CYS A 1 91 ? 1.816 2.656 15.039 1 98.75 91 CYS A CA 1
ATOM 755 C C . CYS A 1 91 ? 0.974 3.828 14.547 1 98.75 91 CYS A C 1
ATOM 757 O O . CYS A 1 91 ? 0.22 4.422 15.32 1 98.75 91 CYS A O 1
ATOM 759 N N . TRP A 1 92 ? 1.081 4.137 13.336 1 98.94 92 TRP A N 1
ATOM 760 C CA . TRP A 1 92 ? 0.427 5.285 12.727 1 98.94 92 TRP A CA 1
ATOM 761 C C . TRP A 1 92 ? 0.297 5.098 11.219 1 98.94 92 TRP A C 1
ATOM 763 O O . TRP A 1 92 ? 0.852 4.152 10.656 1 98.94 92 TRP A O 1
ATOM 773 N N . LEU A 1 93 ? -0.526 5.855 10.523 1 98.94 93 LEU A N 1
ATOM 774 C CA . LEU A 1 93 ? -0.579 5.848 9.062 1 98.94 93 LEU A CA 1
ATOM 775 C C . LEU A 1 93 ? -0.766 7.262 8.523 1 98.94 93 LEU A C 1
ATOM 777 O O . LEU A 1 93 ? -1.168 8.164 9.258 1 98.94 93 LEU A O 1
ATOM 781 N N . LYS A 1 94 ? -0.349 7.52 7.316 1 99 94 LYS A N 1
ATOM 782 C CA . LYS A 1 94 ? -0.555 8.781 6.609 1 99 94 LYS A CA 1
ATOM 783 C C . LYS A 1 94 ? -0.854 8.539 5.133 1 99 94 LYS A C 1
ATOM 785 O O . LYS A 1 94 ? -0.486 7.496 4.582 1 99 94 LYS A O 1
ATOM 790 N N . THR A 1 95 ? -1.565 9.422 4.52 1 98.94 95 THR A N 1
ATOM 791 C CA . THR A 1 95 ? -1.792 9.438 3.08 1 98.94 95 THR A CA 1
ATOM 792 C C . THR A 1 95 ? -1.559 10.836 2.512 1 98.94 95 THR A C 1
ATOM 794 O O . THR A 1 95 ? -1.914 11.836 3.141 1 98.94 95 THR A O 1
ATOM 797 N N . SER A 1 96 ? -0.849 10.883 1.406 1 98.81 96 SER A N 1
ATOM 798 C CA . SER A 1 96 ? -0.469 12.172 0.837 1 98.81 96 SER A CA 1
ATOM 799 C C . SER A 1 96 ? -0.008 12.023 -0.609 1 98.81 96 SER A C 1
ATOM 801 O O . SER A 1 96 ? 0.073 10.906 -1.129 1 98.81 96 SER A O 1
ATOM 803 N N . LEU A 1 97 ? 0.137 13.133 -1.269 1 98.38 97 LEU A N 1
ATOM 804 C CA . LEU A 1 97 ? 0.968 13.258 -2.461 1 98.38 97 LEU A CA 1
ATOM 805 C C . LEU A 1 97 ? 2.369 13.734 -2.098 1 98.38 97 LEU A C 1
ATOM 807 O O . LEU A 1 97 ? 2.523 14.734 -1.387 1 98.38 97 LEU A O 1
ATOM 811 N N . GLU A 1 98 ? 3.316 12.992 -2.447 1 98.31 98 GLU A N 1
ATOM 812 C CA . GLU A 1 98 ? 4.711 13.406 -2.297 1 98.31 98 GLU A CA 1
ATOM 813 C C . GLU A 1 98 ? 5.262 13.977 -3.6 1 98.31 98 GLU A C 1
ATOM 815 O O . GLU A 1 98 ? 5.328 13.273 -4.613 1 98.31 98 GLU A O 1
ATOM 820 N N . TYR A 1 99 ? 5.719 15.164 -3.574 1 98.31 99 TYR A N 1
ATOM 821 C CA . TYR A 1 99 ? 6.125 15.922 -4.754 1 98.31 99 TYR A CA 1
ATOM 822 C C . TYR A 1 99 ? 7.492 15.461 -5.254 1 98.31 99 TYR A C 1
ATOM 824 O O . TYR A 1 99 ? 8.438 15.344 -4.473 1 98.31 99 TYR A O 1
ATOM 832 N N . ILE A 1 100 ? 7.555 15.133 -6.457 1 97.5 100 ILE A N 1
ATOM 833 C CA . ILE A 1 100 ? 8.797 14.781 -7.141 1 97.5 100 ILE A CA 1
ATOM 834 C C . ILE A 1 100 ? 8.938 15.625 -8.406 1 97.5 100 ILE A C 1
ATOM 836 O O . ILE A 1 100 ? 8.336 15.312 -9.438 1 97.5 100 ILE A O 1
ATOM 840 N N . PRO A 1 101 ? 9.875 16.578 -8.414 1 94.88 101 PRO A N 1
ATOM 841 C CA . PRO A 1 101 ? 9.945 17.516 -9.523 1 94.88 101 PRO A CA 1
ATOM 842 C C . PRO A 1 101 ? 10.43 16.875 -10.82 1 94.88 101 PRO A C 1
ATOM 844 O O . PRO A 1 101 ? 10.008 17.266 -11.914 1 94.88 101 PRO A O 1
ATOM 847 N N . GLU A 1 102 ? 11.336 15.875 -10.812 1 94.31 102 GLU A N 1
ATOM 848 C CA . GLU A 1 102 ? 11.992 15.32 -12 1 94.31 102 GLU A CA 1
ATOM 849 C C . GLU A 1 102 ? 11.258 14.086 -12.516 1 94.31 102 GLU A C 1
ATOM 851 O O . GLU A 1 102 ? 11.766 13.375 -13.383 1 94.31 102 GLU A O 1
ATOM 856 N N . GLY A 1 103 ? 10.141 13.75 -12.117 1 94.44 103 GLY A N 1
ATOM 857 C CA . GLY A 1 103 ? 9.352 12.594 -12.492 1 94.44 103 GLY A CA 1
ATOM 858 C C . GLY A 1 103 ? 7.93 12.641 -11.953 1 94.44 103 GLY A C 1
ATOM 859 O O . GLY A 1 103 ? 7.484 13.688 -11.469 1 94.44 103 GLY A O 1
ATOM 860 N N . PRO A 1 104 ? 7.23 11.523 -12.172 1 96.31 104 PRO A N 1
ATOM 861 C CA . PRO A 1 104 ? 5.91 11.508 -11.539 1 96.31 104 PRO A CA 1
ATOM 862 C C . PRO A 1 104 ? 5.988 11.602 -10.016 1 96.31 104 PRO A C 1
ATOM 864 O O . PRO A 1 104 ? 6.844 10.961 -9.398 1 96.31 104 PRO A O 1
ATOM 867 N N . SER A 1 105 ? 5.164 12.469 -9.469 1 97.88 105 SER A N 1
ATOM 868 C CA . SER A 1 105 ? 5.027 12.461 -8.016 1 97.88 105 SER A CA 1
ATOM 869 C C . SER A 1 105 ? 4.43 11.148 -7.52 1 97.88 105 SER A C 1
ATOM 871 O O . SER A 1 105 ? 3.945 10.344 -8.32 1 97.88 105 SER A O 1
ATOM 873 N N . HIS A 1 106 ? 4.531 10.961 -6.258 1 98.38 106 HIS A N 1
ATOM 874 C CA . HIS A 1 106 ? 4.055 9.695 -5.703 1 98.38 106 HIS A CA 1
ATOM 875 C C . HIS A 1 106 ? 2.854 9.914 -4.789 1 98.38 106 HIS A C 1
ATOM 877 O O . HIS A 1 106 ? 2.971 10.562 -3.744 1 98.38 106 HIS A O 1
ATOM 883 N N . LEU A 1 107 ? 1.711 9.406 -5.273 1 98.31 107 LEU A N 1
ATOM 884 C CA . LEU A 1 107 ? 0.486 9.383 -4.484 1 98.31 107 LEU A CA 1
ATOM 885 C C . LEU A 1 107 ? 0.351 8.07 -3.727 1 98.31 107 LEU A C 1
ATOM 887 O O . LEU A 1 107 ? 0.582 6.996 -4.293 1 98.31 107 LEU A O 1
ATOM 891 N N . GLY A 1 108 ? 0.089 8.094 -2.449 1 98.31 108 GLY A N 1
ATOM 892 C CA . GLY A 1 108 ? -0.074 6.82 -1.77 1 98.31 108 GLY A CA 1
ATOM 893 C C . GLY A 1 108 ? -0.259 6.961 -0.271 1 98.31 108 GLY A C 1
ATOM 894 O O . GLY A 1 108 ? -0.877 7.918 0.196 1 98.31 108 GLY A O 1
ATOM 895 N N . ALA A 1 109 ? 0.084 5.93 0.458 1 98.94 109 ALA A N 1
ATOM 896 C CA . ALA A 1 109 ? -0.088 5.863 1.907 1 98.94 109 ALA A CA 1
ATOM 897 C C . ALA A 1 109 ? 1.099 5.168 2.568 1 98.94 109 ALA A C 1
ATOM 899 O O . ALA A 1 109 ? 1.751 4.32 1.954 1 98.94 109 ALA A O 1
ATOM 900 N N . VAL A 1 110 ? 1.403 5.59 3.703 1 98.94 110 VAL A N 1
ATOM 901 C CA . VAL A 1 110 ? 2.34 4.91 4.594 1 98.94 110 VAL A CA 1
ATOM 902 C C . VAL A 1 110 ? 1.591 4.344 5.797 1 98.94 110 VAL A C 1
ATOM 904 O O . VAL A 1 110 ? 0.828 5.059 6.453 1 98.94 110 VAL A O 1
ATOM 907 N N . VAL A 1 111 ? 1.692 3.09 6.047 1 98.94 111 VAL A N 1
ATOM 908 C CA . VAL A 1 111 ? 1.16 2.445 7.242 1 98.94 111 VAL A CA 1
ATOM 909 C C . VAL A 1 111 ? 2.307 1.903 8.094 1 98.94 111 VAL A C 1
ATOM 911 O O . VAL A 1 111 ? 3.127 1.116 7.609 1 98.94 111 VAL A O 1
ATOM 914 N N . THR A 1 112 ? 2.396 2.332 9.258 1 98.94 112 THR A N 1
ATOM 915 C CA . THR A 1 112 ? 3.457 1.93 10.172 1 98.94 112 THR A CA 1
ATOM 916 C C . THR A 1 112 ? 2.896 1.079 11.312 1 98.94 112 THR A C 1
ATOM 918 O O . THR A 1 112 ? 2.012 1.522 12.047 1 98.94 112 THR A O 1
ATOM 921 N N . ASN A 1 113 ? 3.338 -0.072 11.375 1 98.75 113 ASN A N 1
ATOM 922 C CA . ASN A 1 113 ? 3.084 -1 12.469 1 98.75 113 ASN A CA 1
ATOM 923 C C . ASN A 1 113 ? 4.387 -1.54 13.062 1 98.75 113 ASN A C 1
ATOM 925 O O . ASN A 1 113 ? 5.359 -1.752 12.336 1 98.75 113 ASN A O 1
ATOM 929 N N . ASN A 1 114 ? 4.41 -1.757 14.414 1 97.81 114 ASN A N 1
ATOM 930 C CA . ASN A 1 114 ? 5.566 -2.348 15.078 1 97.81 114 ASN A CA 1
ATOM 931 C C . ASN A 1 114 ? 6.852 -1.6 14.734 1 97.81 114 ASN A C 1
ATOM 933 O O . ASN A 1 114 ? 7.898 -2.215 14.531 1 97.81 114 ASN A O 1
ATOM 937 N N . GLY A 1 115 ? 6.762 -0.367 14.453 1 98.19 115 GLY A N 1
ATOM 938 C CA . GLY A 1 115 ? 7.918 0.497 14.273 1 98.19 115 GLY A CA 1
ATOM 939 C C . GLY A 1 115 ? 8.516 0.42 12.883 1 98.19 115 GLY A C 1
ATOM 940 O O . GLY A 1 115 ? 9.656 0.843 12.672 1 98.19 115 GLY A O 1
ATOM 941 N N . TYR A 1 116 ? 7.859 -0.191 11.938 1 98.69 116 TYR A N 1
ATOM 942 C CA . TYR A 1 116 ? 8.328 -0.228 10.562 1 98.69 116 TYR A CA 1
ATOM 943 C C . TYR A 1 116 ? 7.301 0.396 9.617 1 98.69 116 TYR A C 1
ATOM 945 O O . TYR A 1 116 ? 6.113 0.078 9.695 1 98.69 116 TYR A O 1
ATOM 953 N N . SER A 1 117 ? 7.77 1.319 8.758 1 98.88 117 SER A N 1
ATOM 954 C CA . SER A 1 117 ? 6.91 2 7.797 1 98.88 117 SER A CA 1
ATOM 955 C C . SER A 1 117 ? 6.77 1.192 6.512 1 98.88 117 SER A C 1
ATOM 957 O O . SER A 1 117 ? 7.742 0.602 6.035 1 98.88 117 SER A O 1
ATOM 959 N N . ASP A 1 118 ? 5.605 1.057 6.043 1 98.88 118 ASP A N 1
ATOM 960 C CA . ASP A 1 118 ? 5.223 0.408 4.793 1 98.88 118 ASP A CA 1
ATOM 961 C C . ASP A 1 118 ? 4.609 1.412 3.818 1 98.88 118 ASP A C 1
ATOM 963 O O . ASP A 1 118 ? 3.533 1.951 4.07 1 98.88 118 ASP A O 1
ATOM 967 N N . TRP A 1 119 ? 5.25 1.652 2.65 1 98.88 119 TRP A N 1
ATOM 968 C CA . TRP A 1 119 ? 4.875 2.744 1.757 1 98.88 119 TRP A CA 1
ATOM 969 C C . TRP A 1 119 ? 4.387 2.205 0.417 1 98.88 119 TRP A C 1
ATOM 971 O O . TRP A 1 119 ? 5.148 1.578 -0.324 1 98.88 119 TRP A O 1
ATOM 981 N N . SER A 1 120 ? 3.072 2.418 0.161 1 98.94 120 SER A N 1
ATOM 982 C CA . SER A 1 120 ? 2.521 2.158 -1.164 1 98.94 120 SER A CA 1
ATOM 983 C C . SER A 1 120 ? 2.445 3.436 -1.993 1 98.94 120 SER A C 1
ATOM 985 O O . SER A 1 120 ? 2.098 4.5 -1.474 1 98.94 120 SER A O 1
ATOM 987 N N . THR A 1 121 ? 2.773 3.293 -3.307 1 98.62 121 THR A N 1
ATOM 988 C CA . THR A 1 121 ? 2.779 4.473 -4.164 1 98.62 121 THR A CA 1
ATOM 989 C C . THR A 1 121 ? 2.125 4.168 -5.508 1 98.62 121 THR A C 1
ATOM 991 O O . THR A 1 121 ? 2.09 3.016 -5.941 1 98.62 121 THR A O 1
ATOM 994 N N . GLN A 1 122 ? 1.556 5.137 -6.113 1 97.81 122 GLN A N 1
ATOM 995 C CA . GLN A 1 122 ? 1.223 5.164 -7.535 1 97.81 122 GLN A CA 1
ATOM 996 C C . GLN A 1 122 ? 1.735 6.441 -8.195 1 97.81 122 GLN A C 1
ATOM 998 O O . GLN A 1 122 ? 1.72 7.512 -7.582 1 97.81 122 GLN A O 1
ATOM 1003 N N . ASP A 1 123 ? 2.232 6.312 -9.383 1 96.56 123 ASP A N 1
ATOM 1004 C CA . ASP A 1 123 ? 2.674 7.484 -10.133 1 96.56 123 ASP A CA 1
ATOM 1005 C C . ASP A 1 123 ? 1.534 8.484 -10.305 1 96.56 123 ASP A C 1
ATOM 1007 O O . ASP A 1 123 ? 0.396 8.094 -10.578 1 96.56 123 ASP A O 1
ATOM 1011 N N . TYR A 1 124 ? 1.808 9.68 -10.055 1 96.38 124 TYR A N 1
ATOM 1012 C CA . TYR A 1 124 ? 0.884 10.805 -10.188 1 96.38 124 TYR A CA 1
ATOM 1013 C C . TYR A 1 124 ? 1.509 11.93 -11 1 96.38 124 TYR A C 1
ATOM 1015 O O . TYR A 1 124 ? 2.646 12.336 -10.742 1 96.38 124 TYR A O 1
ATOM 1023 N N . PRO A 1 125 ? 0.785 12.438 -12.016 1 95.62 125 PRO A N 1
ATOM 1024 C CA . PRO A 1 125 ? 1.371 13.516 -12.812 1 95.62 125 PRO A CA 1
ATOM 1025 C C . PRO A 1 125 ? 1.776 14.727 -11.969 1 95.62 125 PRO A C 1
ATOM 1027 O O . PRO A 1 125 ? 0.922 15.367 -11.352 1 95.62 125 PRO A O 1
ATOM 1030 N N . THR A 1 126 ? 3.021 15.078 -12.023 1 96.44 126 THR A N 1
ATOM 1031 C CA . THR A 1 126 ? 3.572 16.125 -11.172 1 96.44 126 THR A CA 1
ATOM 1032 C C . THR A 1 126 ? 2.943 17.484 -11.5 1 96.44 126 THR A C 1
ATOM 1034 O O . THR A 1 126 ? 2.768 18.312 -10.609 1 96.44 126 THR A O 1
ATOM 1037 N N . GLU A 1 127 ? 2.576 17.688 -12.727 1 93.5 127 GLU A N 1
ATOM 1038 C CA . GLU A 1 127 ? 1.94 18.938 -13.141 1 93.5 127 GLU A CA 1
ATOM 1039 C C . GLU A 1 127 ? 0.612 19.156 -12.414 1 93.5 127 GLU A C 1
ATOM 1041 O O . GLU A 1 127 ? 0.132 20.281 -12.305 1 93.5 127 GLU A O 1
ATOM 1046 N N . ALA A 1 128 ? 0.068 18.031 -11.93 1 93.62 128 ALA A N 1
ATOM 1047 C CA . ALA A 1 128 ? -1.218 18.109 -11.242 1 93.62 128 ALA A CA 1
ATOM 1048 C C . ALA A 1 128 ? -1.025 18.266 -9.742 1 93.62 128 ALA A C 1
ATOM 1050 O O . ALA A 1 128 ? -1.999 18.359 -8.984 1 93.62 128 ALA A O 1
ATOM 1051 N N . ALA A 1 129 ? 0.213 18.344 -9.336 1 92.69 129 ALA A N 1
ATOM 1052 C CA . ALA A 1 129 ? 0.516 18.359 -7.906 1 92.69 129 ALA A CA 1
ATOM 1053 C C . ALA A 1 129 ? -0.036 19.625 -7.238 1 92.69 129 ALA A C 1
ATOM 1055 O O . ALA A 1 129 ? -0.288 19.625 -6.031 1 92.69 129 ALA A O 1
ATOM 1056 N N . LYS A 1 130 ? -0.254 20.672 -8.031 1 93.19 130 LYS A N 1
ATOM 1057 C CA . LYS A 1 130 ? -0.726 21.938 -7.469 1 93.19 130 LYS A CA 1
ATOM 1058 C C . LYS A 1 130 ? -2.248 22.031 -7.512 1 93.19 130 LYS A C 1
ATOM 1060 O O . LYS A 1 130 ? -2.836 22.984 -7.008 1 93.19 130 LYS A O 1
ATOM 1065 N N . GLN A 1 131 ? -2.859 21.078 -8.078 1 94.62 131 GLN A N 1
ATOM 1066 C CA . GLN A 1 131 ? -4.316 21.047 -8.086 1 94.62 131 GLN A CA 1
ATOM 1067 C C . GLN A 1 131 ? -4.863 20.578 -6.738 1 94.62 131 GLN A C 1
ATOM 1069 O O . GLN A 1 131 ? -4.117 20.062 -5.906 1 94.62 131 GLN A O 1
ATOM 1074 N N . GLN A 1 132 ? -6.141 20.891 -6.59 1 95.69 132 GLN A N 1
ATOM 1075 C CA . GLN A 1 132 ? -6.789 20.484 -5.348 1 95.69 132 GLN A CA 1
ATOM 1076 C C . GLN A 1 132 ? -6.82 18.953 -5.223 1 95.69 132 GLN A C 1
ATOM 1078 O O . GLN A 1 132 ? -7.086 18.25 -6.199 1 95.69 132 GLN A O 1
ATOM 1083 N N . LEU A 1 133 ? -6.508 18.484 -4.023 1 96.81 133 LEU A N 1
ATOM 1084 C CA . LEU A 1 133 ? -6.555 17.062 -3.68 1 96.81 133 LEU A CA 1
ATOM 1085 C C . LEU A 1 133 ? -7.523 16.812 -2.527 1 96.81 133 LEU A C 1
ATOM 1087 O O . LEU A 1 133 ? -7.742 17.703 -1.696 1 96.81 133 LEU A O 1
ATOM 1091 N N . ARG A 1 134 ? -8.125 15.648 -2.527 1 98.38 134 ARG A N 1
ATOM 1092 C CA . ARG A 1 134 ? -8.945 15.219 -1.4 1 98.38 134 ARG A CA 1
ATOM 1093 C C . ARG A 1 134 ? -8.57 13.812 -0.952 1 98.38 134 ARG A C 1
ATOM 1095 O O . ARG A 1 134 ? -8.422 12.914 -1.78 1 98.38 134 ARG A O 1
ATOM 1102 N N . PHE A 1 135 ? -8.359 13.688 0.308 1 98.88 135 PHE A N 1
ATOM 1103 C CA . PHE A 1 135 ? -8.086 12.398 0.925 1 98.88 135 PHE A CA 1
ATOM 1104 C C . PHE A 1 135 ? -9.164 12.047 1.945 1 98.88 135 PHE A C 1
ATOM 1106 O O . PHE A 1 135 ? -9.727 12.938 2.594 1 98.88 135 PHE A O 1
ATOM 1113 N N . ARG A 1 136 ? -9.469 10.773 2.07 1 98.94 136 ARG A N 1
ATOM 1114 C CA . ARG A 1 136 ? -10.438 10.258 3.031 1 98.94 136 ARG A CA 1
ATOM 1115 C C . ARG A 1 136 ? -9.898 9.023 3.748 1 98.94 136 ARG A C 1
ATOM 1117 O O . ARG A 1 136 ? -9.281 8.156 3.125 1 98.94 136 ARG A O 1
ATOM 1124 N N . ILE A 1 137 ? -10.031 8.977 5.031 1 98.94 137 ILE A N 1
ATOM 1125 C CA . ILE A 1 137 ? -9.734 7.801 5.836 1 98.94 137 ILE A CA 1
ATOM 1126 C C . ILE A 1 137 ? -10.984 7.371 6.602 1 98.94 137 ILE A C 1
ATOM 1128 O O . ILE A 1 137 ? -11.648 8.195 7.223 1 98.94 137 ILE A O 1
ATOM 1132 N N . ILE A 1 138 ? -11.32 6.129 6.516 1 98.94 138 ILE A N 1
ATOM 1133 C CA . ILE A 1 138 ? -12.406 5.543 7.293 1 98.94 138 ILE A CA 1
ATOM 1134 C C . ILE A 1 138 ? -11.844 4.52 8.281 1 98.94 138 ILE A C 1
ATOM 1136 O O . ILE A 1 138 ? -11.117 3.605 7.887 1 98.94 138 ILE A O 1
ATOM 1140 N N . ARG A 1 139 ? -12.148 4.691 9.461 1 98.81 139 ARG A N 1
ATOM 1141 C CA . ARG A 1 139 ? -11.805 3.732 10.508 1 98.81 139 ARG A CA 1
ATOM 1142 C C . ARG A 1 139 ? -13.016 2.893 10.898 1 98.81 139 ARG A C 1
ATOM 1144 O O . ARG A 1 139 ? -14.078 3.436 11.203 1 98.81 139 ARG A O 1
ATOM 1151 N N . LYS A 1 140 ? -12.867 1.646 10.898 1 97.75 140 LYS A N 1
ATOM 1152 C CA . LYS A 1 140 ? -13.844 0.713 11.453 1 97.75 140 LYS A CA 1
ATOM 1153 C C . LYS A 1 140 ? -13.164 -0.388 12.258 1 97.75 140 LYS A C 1
ATOM 1155 O O . LYS A 1 140 ? -12.523 -1.276 11.688 1 97.75 140 LYS A O 1
ATOM 1160 N N . ARG A 1 141 ? -13.25 -0.41 13.602 1 94.12 141 ARG A N 1
ATOM 1161 C CA . ARG A 1 141 ? -12.781 -1.46 14.5 1 94.12 141 ARG A CA 1
ATOM 1162 C C . ARG A 1 141 ? -11.328 -1.819 14.219 1 94.12 141 ARG A C 1
ATOM 1164 O O . ARG A 1 141 ? -11.008 -2.988 14 1 94.12 141 ARG A O 1
ATOM 1171 N N . GLY A 1 142 ? -10.531 -0.77 14.109 1 97 142 GLY A N 1
ATOM 1172 C CA . GLY A 1 142 ? -9.094 -0.967 14 1 97 142 GLY A CA 1
ATOM 1173 C C . GLY A 1 142 ? -8.625 -1.132 12.57 1 97 142 GLY A C 1
ATOM 1174 O O . GLY A 1 142 ? -7.422 -1.214 12.312 1 97 142 GLY A O 1
ATOM 1175 N N . ASP A 1 143 ? -9.555 -1.282 11.641 1 98.62 143 ASP A N 1
ATOM 1176 C CA . ASP A 1 143 ? -9.242 -1.323 10.219 1 98.62 143 ASP A CA 1
ATOM 1177 C C . ASP A 1 143 ? -9.461 0.042 9.57 1 98.62 143 ASP A C 1
ATOM 1179 O O . ASP A 1 143 ? -10.383 0.774 9.945 1 98.62 143 ASP A O 1
ATOM 1183 N N . TYR A 1 144 ? -8.609 0.341 8.672 1 98.94 144 TYR A N 1
ATOM 1184 C CA . TYR A 1 144 ? -8.625 1.64 8 1 98.94 144 TYR A CA 1
ATOM 1185 C C . TYR A 1 144 ? -8.703 1.477 6.492 1 98.94 144 TYR A C 1
ATOM 1187 O O . TYR A 1 144 ? -7.961 0.684 5.906 1 98.94 144 TYR A O 1
ATOM 1195 N N . THR A 1 145 ? -9.625 2.135 5.867 1 98.88 145 THR A N 1
ATOM 1196 C CA . THR A 1 145 ? -9.688 2.264 4.414 1 98.88 145 THR A CA 1
ATOM 1197 C C . THR A 1 145 ? -9.328 3.682 3.98 1 98.88 145 THR A C 1
ATOM 1199 O O . THR A 1 145 ? -9.859 4.652 4.516 1 98.88 145 THR A O 1
ATOM 1202 N N . ILE A 1 146 ? -8.406 3.816 3.047 1 98.94 146 ILE A N 1
ATOM 1203 C CA . ILE A 1 146 ? -7.898 5.109 2.6 1 98.94 146 ILE A CA 1
ATOM 1204 C C . ILE A 1 146 ? -8.312 5.352 1.149 1 98.94 146 ILE A C 1
ATOM 1206 O O . ILE A 1 146 ? -8.18 4.465 0.303 1 98.94 146 ILE A O 1
ATOM 1210 N N . TYR A 1 147 ? -8.82 6.559 0.888 1 98.81 147 TYR A N 1
ATOM 1211 C CA . TYR A 1 147 ? -9.258 6.961 -0.444 1 98.81 147 TYR A CA 1
ATOM 1212 C C . TYR A 1 147 ? -8.586 8.266 -0.866 1 98.81 147 TYR A C 1
ATOM 1214 O O . TYR A 1 147 ? -8.18 9.062 -0.019 1 98.81 147 TYR A O 1
ATOM 1222 N N . VAL A 1 148 ? -8.461 8.398 -2.148 1 98.56 148 VAL A N 1
ATOM 1223 C CA . VAL A 1 148 ? -8.102 9.68 -2.758 1 98.56 148 VAL A CA 1
ATOM 1224 C C . VAL A 1 148 ? -9.109 10.023 -3.854 1 98.56 148 VAL A C 1
ATOM 1226 O O . VAL A 1 148 ? -9.656 9.133 -4.508 1 98.56 148 VAL A O 1
ATOM 1229 N N . LYS A 1 149 ? -9.406 11.273 -3.975 1 97 149 LYS A N 1
ATOM 1230 C CA . LYS A 1 149 ? -10.297 11.688 -5.059 1 97 149 LYS A CA 1
ATOM 1231 C C . LYS A 1 149 ? -9.492 12.188 -6.262 1 97 149 LYS A C 1
ATOM 1233 O O . LYS A 1 149 ? -8.828 13.219 -6.184 1 97 149 LYS A O 1
ATOM 1238 N N . LYS A 1 150 ? -9.539 11.43 -7.332 1 86.12 150 LYS A N 1
ATOM 1239 C CA . LYS A 1 150 ? -8.969 11.812 -8.617 1 86.12 150 LYS A CA 1
ATOM 1240 C C . LYS A 1 150 ? -10.055 12.258 -9.594 1 86.12 150 LYS A C 1
ATOM 1242 O O . LYS A 1 150 ? -11.016 11.531 -9.836 1 86.12 150 LYS A O 1
ATOM 1247 N N . SER A 1 151 ? -9.93 13.281 -10.32 1 79 151 SER A N 1
ATOM 1248 C CA . SER A 1 151 ? -10.859 13.773 -11.336 1 79 151 SER A CA 1
ATOM 1249 C C . SER A 1 151 ? -12.305 13.539 -10.914 1 79 151 SER A C 1
ATOM 1251 O O . SER A 1 151 ? -13.109 13.016 -11.688 1 79 151 SER A O 1
ATOM 1253 N N . HIS A 1 152 ? -12.727 13.617 -9.82 1 84.94 152 HIS A N 1
ATOM 1254 C CA . HIS A 1 152 ? -14.094 13.648 -9.328 1 84.94 152 HIS A CA 1
ATOM 1255 C C . HIS A 1 152 ? -14.523 12.281 -8.789 1 84.94 152 HIS A C 1
ATOM 1257 O O . HIS A 1 152 ? -15.68 12.094 -8.422 1 84.94 152 HIS A O 1
ATOM 1263 N N . GLN A 1 153 ? -13.781 11.289 -8.875 1 92.38 153 GLN A N 1
ATOM 1264 C CA . GLN A 1 153 ? -14.148 9.984 -8.336 1 92.38 153 GLN A CA 1
ATOM 1265 C C . GLN A 1 153 ? -13.211 9.57 -7.203 1 92.38 153 GLN A C 1
ATOM 1267 O O . GLN A 1 153 ? -12.008 9.82 -7.266 1 92.38 153 GLN A O 1
ATOM 1272 N N . TRP A 1 154 ? -13.82 8.977 -6.227 1 97.06 154 TRP A N 1
ATOM 1273 C CA . TRP A 1 154 ? -13.031 8.414 -5.141 1 97.06 154 TRP A CA 1
ATOM 1274 C C . TRP A 1 154 ? -12.406 7.086 -5.562 1 97.06 154 TRP A C 1
ATOM 1276 O O . TRP A 1 154 ? -13.055 6.262 -6.211 1 97.06 154 TRP A O 1
ATOM 1286 N N . GLU A 1 155 ? -11.18 6.949 -5.285 1 97.38 155 GLU A N 1
ATOM 1287 C CA . GLU A 1 155 ? -10.422 5.719 -5.508 1 97.38 155 GLU A CA 1
ATOM 1288 C C . GLU A 1 155 ? -9.875 5.164 -4.195 1 97.38 155 GLU A C 1
ATOM 1290 O O . GLU A 1 155 ? -9.203 5.875 -3.447 1 97.38 155 GLU A O 1
ATOM 1295 N N . GLN A 1 156 ? -10.219 3.926 -3.893 1 98.06 156 GLN A N 1
ATOM 1296 C CA . GLN A 1 156 ? -9.57 3.26 -2.768 1 98.06 156 GLN A CA 1
ATOM 1297 C C . GLN A 1 156 ? -8.102 2.986 -3.061 1 98.06 156 GLN A C 1
ATOM 1299 O O . GLN A 1 156 ? -7.762 2.412 -4.102 1 98.06 156 GLN A O 1
ATOM 1304 N N . ILE A 1 157 ? -7.234 3.352 -2.049 1 98.81 157 ILE A N 1
ATOM 1305 C CA . ILE A 1 157 ? -5.828 3.15 -2.377 1 98.81 157 ILE A CA 1
ATOM 1306 C C . ILE A 1 157 ? -5.172 2.268 -1.319 1 98.81 157 ILE A C 1
ATOM 1308 O O . ILE A 1 157 ? -4.059 1.776 -1.516 1 98.81 157 ILE A O 1
ATOM 1312 N N . ARG A 1 158 ? -5.867 2.047 -0.157 1 98.88 158 ARG A N 1
ATOM 1313 C CA . ARG A 1 158 ? -5.266 1.208 0.875 1 98.88 158 ARG A CA 1
ATOM 1314 C C . ARG A 1 158 ? -6.324 0.665 1.825 1 98.88 158 ARG A C 1
ATOM 1316 O O . ARG A 1 158 ? -7.262 1.378 2.193 1 98.88 158 ARG A O 1
ATOM 1323 N N . ILE A 1 159 ? -6.266 -0.569 2.176 1 98.88 159 ILE A N 1
ATOM 1324 C CA . ILE A 1 159 ? -6.922 -1.162 3.334 1 98.88 159 ILE A CA 1
ATOM 1325 C C . ILE A 1 159 ? -5.875 -1.739 4.285 1 98.88 159 ILE A C 1
ATOM 1327 O O . ILE A 1 159 ? -4.992 -2.486 3.861 1 98.88 159 ILE A O 1
ATOM 1331 N N . ALA A 1 160 ? -5.949 -1.371 5.484 1 98.88 160 ALA A N 1
ATOM 1332 C CA . ALA A 1 160 ? -4.914 -1.789 6.426 1 98.88 160 ALA A CA 1
ATOM 1333 C C . ALA A 1 160 ? -5.484 -1.954 7.832 1 98.88 160 ALA A C 1
ATOM 1335 O O . ALA A 1 160 ? -6.566 -1.447 8.133 1 98.88 160 ALA A O 1
ATOM 1336 N N . HIS A 1 161 ? -4.797 -2.648 8.641 1 98.81 161 HIS A N 1
ATOM 1337 C CA . HIS A 1 161 ? -5.059 -2.785 10.07 1 98.81 161 HIS A CA 1
ATOM 1338 C C . HIS A 1 161 ? -3.941 -2.16 10.898 1 98.81 161 HIS A C 1
ATOM 1340 O O . HIS A 1 161 ? -2.76 -2.393 10.633 1 98.81 161 HIS A O 1
ATOM 1346 N N . LEU A 1 162 ? -4.266 -1.344 11.805 1 98.81 162 LEU A N 1
ATOM 1347 C CA . LEU A 1 162 ? -3.281 -0.885 12.781 1 98.81 162 LEU A CA 1
ATOM 1348 C C . LEU A 1 162 ? -3.277 -1.784 14.016 1 98.81 162 LEU A C 1
ATOM 1350 O O . LEU A 1 162 ? -4.258 -1.824 14.758 1 98.81 162 LEU A O 1
ATOM 1354 N N . MET A 1 163 ? -2.201 -2.408 14.242 1 98.25 163 MET A N 1
ATOM 1355 C CA . MET A 1 163 ? -2.098 -3.525 15.18 1 98.25 163 MET A CA 1
ATOM 1356 C C . MET A 1 163 ? -2.398 -3.072 16.609 1 98.25 163 MET A C 1
ATOM 1358 O O . MET A 1 163 ? -2.943 -3.836 17.406 1 98.25 163 MET A O 1
ATOM 1362 N N . GLU A 1 164 ? -2.119 -1.844 16.953 1 98.38 164 GLU A N 1
ATOM 1363 C CA . GLU A 1 164 ? -2.287 -1.365 18.328 1 98.38 164 GLU A CA 1
ATOM 1364 C C . GLU A 1 164 ? -3.686 -0.795 18.531 1 98.38 164 GLU A C 1
ATOM 1366 O O . GLU A 1 164 ? -4.051 -0.445 19.656 1 98.38 164 GLU A O 1
ATOM 1371 N N . ASP A 1 165 ? -4.449 -0.631 17.438 1 98.31 165 ASP A N 1
ATOM 1372 C CA . ASP A 1 165 ? -5.801 -0.099 17.578 1 98.31 165 ASP A CA 1
ATOM 1373 C C . ASP A 1 165 ? -6.77 -1.18 18.047 1 98.31 165 ASP A C 1
ATOM 1375 O O . ASP A 1 165 ? -7.469 -1.79 17.234 1 98.31 165 ASP A O 1
ATOM 1379 N N . ILE A 1 166 ? -6.852 -1.283 19.375 1 96.44 166 ILE A N 1
ATOM 1380 C CA . ILE A 1 166 ? -7.711 -2.318 19.938 1 96.44 166 ILE A CA 1
ATOM 1381 C C . ILE A 1 166 ? -8.938 -1.676 20.594 1 96.44 166 ILE A C 1
ATOM 1383 O O . ILE A 1 166 ? -9.641 -2.314 21.375 1 96.44 166 ILE A O 1
ATOM 1387 N N . GLY A 1 167 ? -9.094 -0.466 20.359 1 94.5 167 GLY A N 1
ATOM 1388 C CA . GLY A 1 167 ? -10.32 0.224 20.734 1 94.5 167 GLY A CA 1
ATOM 1389 C C . GLY A 1 167 ? -10.32 0.716 22.172 1 94.5 167 GLY A C 1
ATOM 1390 O O . GLY A 1 167 ? -11.367 1.093 22.703 1 94.5 167 GLY A O 1
ATOM 1391 N N . ASN A 1 168 ? -9.156 0.844 22.766 1 94 168 ASN A N 1
ATOM 1392 C CA . ASN A 1 168 ? -9.148 1.15 24.188 1 94 168 ASN A CA 1
ATOM 1393 C C . ASN A 1 168 ? -8.555 2.527 24.469 1 94 168 ASN A C 1
ATOM 1395 O O . ASN A 1 168 ? -8.531 2.982 25.609 1 94 168 ASN A O 1
ATOM 1399 N N . GLU A 1 169 ? -7.988 3.156 23.594 1 96 169 GLU A N 1
ATOM 1400 C CA . GLU A 1 169 ? -7.391 4.48 23.734 1 96 169 GLU A CA 1
ATOM 1401 C C . GLU A 1 169 ? -7.801 5.395 22.578 1 96 169 GLU A C 1
ATOM 1403 O O . GLU A 1 169 ? -8.125 4.926 21.484 1 96 169 GLU A O 1
ATOM 1408 N N . PRO A 1 170 ? -7.84 6.691 22.891 1 97.31 170 PRO A N 1
ATOM 1409 C CA . PRO A 1 170 ? -8.133 7.613 21.797 1 97.31 170 PRO A CA 1
ATOM 1410 C C . PRO A 1 170 ? -7.09 7.566 20.688 1 97.31 170 PRO A C 1
ATOM 1412 O O . PRO A 1 170 ? -5.906 7.344 20.953 1 97.31 170 PRO A O 1
ATOM 1415 N N . ILE A 1 171 ? -7.551 7.781 19.516 1 97.81 171 ILE A N 1
ATOM 1416 C CA . ILE A 1 171 ? -6.668 7.848 18.359 1 97.81 171 ILE A CA 1
ATOM 1417 C C . ILE A 1 171 ? -6.598 9.281 17.844 1 97.81 171 ILE A C 1
ATOM 1419 O O . ILE A 1 171 ? -7.605 9.992 17.828 1 97.81 171 ILE A O 1
ATOM 1423 N N . LYS A 1 172 ? -5.391 9.734 17.453 1 98.81 172 LYS A N 1
ATOM 1424 C CA . LYS A 1 172 ? -5.234 11.039 16.828 1 98.81 172 LYS A CA 1
ATOM 1425 C C . LYS A 1 172 ? -5.566 10.969 15.336 1 98.81 172 LYS A C 1
ATOM 1427 O O . LYS A 1 172 ? -5.07 10.094 14.625 1 98.81 172 LYS A O 1
ATOM 1432 N N . ILE A 1 173 ? -6.477 11.75 14.867 1 98.94 173 ILE A N 1
ATOM 1433 C CA . ILE A 1 173 ? -6.809 11.891 13.453 1 98.94 173 ILE A CA 1
ATOM 1434 C C . ILE A 1 173 ? -6.777 13.367 13.055 1 98.94 173 ILE A C 1
ATOM 1436 O O . ILE A 1 173 ? -7.387 14.203 13.719 1 98.94 173 ILE A O 1
ATOM 1440 N N . GLY A 1 174 ? -6.008 13.695 11.977 1 98.94 174 GLY A N 1
ATOM 1441 C CA . GLY A 1 174 ? -5.906 15.078 11.523 1 98.94 174 GLY A CA 1
ATOM 1442 C C . GLY A 1 174 ? -5.258 15.211 10.156 1 98.94 174 GLY A C 1
ATOM 1443 O O . GLY A 1 174 ? -5.09 14.219 9.445 1 98.94 174 GLY A O 1
ATOM 1444 N N . PHE A 1 175 ? -5.02 16.422 9.703 1 98.94 175 PHE A N 1
ATOM 1445 C CA . PHE A 1 175 ? -4.258 16.688 8.492 1 98.94 175 PHE A CA 1
ATOM 1446 C C . PHE A 1 175 ? -2.83 17.109 8.828 1 98.94 175 PHE A C 1
ATOM 1448 O O . PHE A 1 175 ? -2.551 17.547 9.945 1 98.94 175 PHE A O 1
ATOM 1455 N N . TYR A 1 176 ? -1.965 16.906 7.902 1 98.94 176 TYR A N 1
ATOM 1456 C CA . TYR A 1 176 ? -0.555 17.141 8.195 1 98.94 176 TYR A CA 1
ATOM 1457 C C . TYR A 1 176 ? 0.171 17.672 6.965 1 98.94 176 TYR A C 1
ATOM 1459 O O . TYR A 1 176 ? -0.365 17.641 5.855 1 98.94 176 TYR A O 1
ATOM 1467 N N . THR A 1 177 ? 1.364 18.219 7.121 1 98.88 177 THR A N 1
ATOM 1468 C CA . THR A 1 177 ? 2.312 18.609 6.082 1 98.88 177 THR A CA 1
ATOM 1469 C C . THR A 1 177 ? 3.748 18.438 6.566 1 98.88 177 THR A C 1
ATOM 1471 O O . THR A 1 177 ? 4.012 18.484 7.77 1 98.88 177 THR A O 1
ATOM 1474 N N . CYS A 1 178 ? 4.59 18.125 5.719 1 98.56 178 CYS A N 1
ATOM 1475 C CA . CYS A 1 178 ? 6.012 18.047 6.047 1 98.56 178 CYS A CA 1
ATOM 1476 C C . CYS A 1 178 ? 6.871 18.281 4.809 1 98.56 178 CYS A C 1
ATOM 1478 O O . CYS A 1 178 ? 6.387 18.156 3.682 1 98.56 178 CYS A O 1
ATOM 1480 N N . SER A 1 179 ? 8.141 18.656 5.008 1 98.75 179 SER A N 1
ATOM 1481 C CA . SER A 1 179 ? 9.141 18.922 3.982 1 98.75 179 SER A CA 1
ATOM 1482 C C . SER A 1 179 ? 10.469 18.234 4.316 1 98.75 179 SER A C 1
ATOM 1484 O O . SER A 1 179 ? 11.297 18.797 5.027 1 98.75 179 SER A O 1
ATOM 1486 N N . PRO A 1 180 ? 10.727 17.125 3.707 1 98.12 180 PRO A N 1
ATOM 1487 C CA . PRO A 1 180 ? 11.93 16.375 4.07 1 98.12 180 PRO A CA 1
ATOM 1488 C C . PRO A 1 180 ? 13.211 17.062 3.594 1 98.12 180 PRO A C 1
ATOM 1490 O O . PRO A 1 180 ? 14.281 16.844 4.168 1 98.12 180 PRO A O 1
ATOM 1493 N N . SER A 1 181 ? 13.203 17.828 2.562 1 97.31 181 SER A N 1
ATOM 1494 C CA . SER A 1 181 ? 14.383 18.469 1.991 1 97.31 181 SER A CA 1
ATOM 1495 C C . SER A 1 181 ? 14.945 19.516 2.934 1 97.31 181 SER A C 1
ATOM 1497 O O . SER A 1 181 ? 14.258 19.969 3.855 1 97.31 181 SER A O 1
ATOM 1499 N N . LYS A 1 182 ? 16.203 19.859 2.641 1 96.5 182 LYS A N 1
ATOM 1500 C CA . LYS A 1 182 ? 16.859 20.891 3.43 1 96.5 182 LYS A CA 1
ATOM 1501 C C . LYS A 1 182 ? 16.469 22.281 2.934 1 96.5 182 LYS A C 1
ATOM 1503 O O . LYS A 1 182 ? 16.797 23.281 3.578 1 96.5 182 LYS A O 1
ATOM 1508 N N . ASN A 1 183 ? 15.711 22.266 1.755 1 89.56 183 ASN A N 1
ATOM 1509 C CA . ASN A 1 183 ? 15.352 23.516 1.085 1 89.56 183 ASN A CA 1
ATOM 1510 C C . ASN A 1 183 ? 14.094 24.125 1.688 1 89.56 183 ASN A C 1
ATOM 1512 O O . ASN A 1 183 ? 12.984 23.906 1.196 1 89.56 183 ASN A O 1
ATOM 1516 N N . LYS A 1 184 ? 14.133 25.047 2.453 1 89.44 184 LYS A N 1
ATOM 1517 C CA . LYS A 1 184 ? 13.039 25.766 3.104 1 89.44 184 LYS A CA 1
ATOM 1518 C C . LYS A 1 184 ? 11.758 24.938 3.1 1 89.44 184 LYS A C 1
ATOM 1520 O O . LYS A 1 184 ? 11.625 24 2.307 1 89.44 184 LYS A O 1
ATOM 1525 N N . GLY A 1 185 ? 10.758 25.047 3.822 1 96.81 185 GLY A N 1
ATOM 1526 C CA . GLY A 1 185 ? 9.445 24.422 3.818 1 96.81 185 GLY A CA 1
ATOM 1527 C C . GLY A 1 185 ? 8.586 24.859 2.645 1 96.81 185 GLY A C 1
ATOM 1528 O O . GLY A 1 185 ? 9.094 25.391 1.655 1 96.81 185 GLY A O 1
ATOM 1529 N N . PHE A 1 186 ? 7.316 24.438 2.637 1 98.12 186 PHE A N 1
ATOM 1530 C CA . PHE A 1 186 ? 6.367 24.859 1.611 1 98.12 186 PHE A CA 1
ATOM 1531 C C . PHE A 1 186 ? 4.992 25.109 2.217 1 98.12 186 PHE A C 1
ATOM 1533 O O . PHE A 1 186 ? 4.738 24.75 3.367 1 98.12 186 PHE A O 1
ATOM 1540 N N . GLU A 1 187 ? 4.184 25.812 1.502 1 97.94 187 GLU A N 1
ATOM 1541 C CA . GLU A 1 187 ? 2.852 26.156 1.989 1 97.94 187 GLU A CA 1
ATOM 1542 C C . GLU A 1 187 ? 1.802 25.188 1.458 1 97.94 187 GLU A C 1
ATOM 1544 O O . GLU A 1 187 ? 1.849 24.781 0.292 1 97.94 187 GLU A O 1
ATOM 1549 N N . THR A 1 188 ? 0.961 24.766 2.324 1 98.56 188 THR A N 1
ATOM 1550 C CA . THR A 1 188 ? -0.246 24.016 1.981 1 98.56 188 THR A CA 1
ATOM 1551 C C . THR A 1 188 ? -1.494 24.797 2.387 1 98.56 188 THR A C 1
ATOM 1553 O O . THR A 1 188 ? -1.556 25.359 3.484 1 98.56 188 THR A O 1
ATOM 1556 N N . GLU A 1 189 ? -2.398 24.875 1.476 1 98.56 189 GLU A N 1
ATOM 1557 C CA . GLU A 1 189 ? -3.723 25.406 1.784 1 98.56 189 GLU A CA 1
ATOM 1558 C C . GLU A 1 189 ? -4.703 24.281 2.109 1 98.56 189 GLU A C 1
ATOM 1560 O O . GLU A 1 189 ? -5.031 23.469 1.243 1 98.56 189 GLU A O 1
ATOM 1565 N N . PHE A 1 190 ? -5.113 24.203 3.312 1 98.75 190 PHE A N 1
ATOM 1566 C CA . PHE A 1 190 ? -6.203 23.312 3.678 1 98.75 190 PHE A CA 1
ATOM 1567 C C . PHE A 1 190 ? -7.547 24.016 3.566 1 98.75 190 PHE A C 1
ATOM 1569 O O . PHE A 1 190 ? -7.785 25.016 4.238 1 98.75 190 PHE A O 1
ATOM 1576 N N . LEU A 1 191 ? -8.359 23.484 2.777 1 98.25 191 LEU A N 1
ATOM 1577 C CA . LEU A 1 191 ? -9.609 24.141 2.406 1 98.25 191 LEU A CA 1
ATOM 1578 C C . LEU A 1 191 ? -10.766 23.609 3.234 1 98.25 191 LEU A C 1
ATOM 1580 O O . LEU A 1 191 ? -11.734 24.328 3.49 1 98.25 191 LEU A O 1
ATOM 1584 N N . ASN A 1 192 ? -10.727 22.422 3.541 1 98.25 192 ASN A N 1
ATOM 1585 C CA . ASN A 1 192 ? -11.742 21.766 4.352 1 98.25 192 ASN A CA 1
ATOM 1586 C C . ASN A 1 192 ? -11.164 20.562 5.102 1 98.25 192 ASN A C 1
ATOM 1588 O O . ASN A 1 192 ? -10.281 19.875 4.586 1 98.25 192 ASN A O 1
ATOM 1592 N N . PHE A 1 193 ? -11.625 20.422 6.309 1 98.81 193 PHE A N 1
ATOM 1593 C CA . PHE A 1 193 ? -11.305 19.25 7.113 1 98.81 193 PHE A CA 1
ATOM 1594 C C . PHE A 1 193 ? -12.5 18.844 7.977 1 98.81 193 PHE A C 1
ATOM 1596 O O . PHE A 1 193 ? -12.977 19.641 8.789 1 98.81 193 PHE A O 1
ATOM 1603 N N . THR A 1 194 ? -12.945 17.562 7.793 1 98.81 194 THR A N 1
ATOM 1604 C CA . THR A 1 194 ? -14.125 17.094 8.523 1 98.81 194 THR A CA 1
ATOM 1605 C C . THR A 1 194 ? -13.844 15.742 9.188 1 98.81 194 THR A C 1
ATOM 1607 O O . THR A 1 194 ? -13.094 14.922 8.656 1 98.81 194 THR A O 1
ATOM 1610 N N . ILE A 1 195 ? -14.375 15.531 10.312 1 98.69 195 ILE A N 1
ATOM 1611 C CA . ILE A 1 195 ? -14.453 14.234 10.977 1 98.69 195 ILE A CA 1
ATOM 1612 C C . ILE A 1 195 ? -15.906 13.906 11.305 1 98.69 195 ILE A C 1
ATOM 1614 O O . ILE A 1 195 ? -16.609 14.703 11.922 1 98.69 195 ILE A O 1
ATOM 1618 N N . GLU A 1 196 ? -16.297 12.828 10.82 1 98.56 196 GLU A N 1
ATOM 1619 C CA . GLU A 1 196 ? -17.641 12.312 11.094 1 98.56 196 GLU A CA 1
ATOM 1620 C C . GLU A 1 196 ? -17.578 11.016 11.898 1 98.56 196 GLU A C 1
ATOM 1622 O O . GLU A 1 196 ? -16.938 10.055 11.484 1 98.56 196 GLU A O 1
ATOM 1627 N N . GLU A 1 197 ? -18.281 10.992 13.023 1 97.56 197 GLU A N 1
ATOM 1628 C CA . GLU A 1 197 ? -18.422 9.734 13.75 1 97.56 197 GLU A CA 1
ATOM 1629 C C . GLU A 1 197 ? -19.391 8.797 13.031 1 97.56 197 GLU A C 1
ATOM 1631 O O . GLU A 1 197 ? -20.422 9.234 12.523 1 97.56 197 GLU A O 1
ATOM 1636 N N . ILE A 1 198 ? -18.969 7.555 13.062 1 96.5 198 ILE A N 1
ATOM 1637 C CA . ILE A 1 198 ? -19.828 6.617 12.344 1 96.5 198 ILE A CA 1
ATOM 1638 C C . ILE A 1 198 ? -20.094 5.387 13.211 1 96.5 198 ILE A C 1
ATOM 1640 O O . ILE A 1 198 ? -19.266 5.035 14.062 1 96.5 198 ILE A O 1
ATOM 1644 N N . MET B 1 1 ? 23.75 -15.414 -8.898 1 86.75 1 MET B N 1
ATOM 1645 C CA . MET B 1 1 ? 23.25 -16.422 -9.836 1 86.75 1 MET B CA 1
ATOM 1646 C C . MET B 1 1 ? 21.844 -16.078 -10.305 1 86.75 1 MET B C 1
ATOM 1648 O O . MET B 1 1 ? 20.953 -15.781 -9.492 1 86.75 1 MET B O 1
ATOM 1652 N N . ASN B 1 2 ? 21.625 -15.93 -11.523 1 92.19 2 ASN B N 1
ATOM 1653 C CA . ASN B 1 2 ? 20.359 -15.625 -12.164 1 92.19 2 ASN B CA 1
ATOM 1654 C C . ASN B 1 2 ? 19.781 -16.844 -12.867 1 92.19 2 ASN B C 1
ATOM 1656 O O . ASN B 1 2 ? 20.359 -17.344 -13.836 1 92.19 2 ASN B O 1
ATOM 1660 N N . ILE B 1 3 ? 18.719 -17.328 -12.375 1 95.5 3 ILE B N 1
ATOM 1661 C CA . ILE B 1 3 ? 18.094 -18.531 -12.938 1 95.5 3 ILE B CA 1
ATOM 1662 C C . ILE B 1 3 ? 16.766 -18.156 -13.578 1 95.5 3 ILE B C 1
ATOM 1664 O O . ILE B 1 3 ? 15.938 -17.469 -12.969 1 95.5 3 ILE B O 1
ATOM 1668 N N . SER B 1 4 ? 16.547 -18.578 -14.789 1 97.56 4 SER B N 1
ATOM 1669 C CA . SER B 1 4 ? 15.25 -18.547 -15.469 1 97.56 4 SER B CA 1
ATOM 1670 C C . SER B 1 4 ? 14.539 -19.891 -15.383 1 97.56 4 SER B C 1
ATOM 1672 O O . SER B 1 4 ? 15.07 -20.906 -15.844 1 97.56 4 SER B O 1
ATOM 1674 N N . TYR B 1 5 ? 13.352 -19.953 -14.945 1 98 5 TYR B N 1
ATOM 1675 C CA . TYR B 1 5 ? 12.703 -21.219 -14.625 1 98 5 TYR B CA 1
ATOM 1676 C C . TYR B 1 5 ? 11.781 -21.672 -15.758 1 98 5 TYR B C 1
ATOM 1678 O O . TYR B 1 5 ? 11.531 -22.859 -15.93 1 98 5 TYR B O 1
ATOM 1686 N N . ILE B 1 6 ? 11.172 -20.719 -16.406 1 97.38 6 ILE B N 1
ATOM 1687 C CA . ILE B 1 6 ? 10.234 -21.047 -17.469 1 97.38 6 ILE B CA 1
ATOM 1688 C C . ILE B 1 6 ? 10.898 -20.828 -18.828 1 97.38 6 ILE B C 1
ATOM 1690 O O . ILE B 1 6 ? 11.406 -19.734 -19.109 1 97.38 6 ILE B O 1
ATOM 1694 N N . PRO B 1 7 ? 10.883 -21.578 -19.766 1 93 7 PRO B N 1
ATOM 1695 C CA . PRO B 1 7 ? 10.281 -22.906 -19.625 1 93 7 PRO B CA 1
ATOM 1696 C C . PRO B 1 7 ? 11.25 -23.922 -19.016 1 93 7 PRO B C 1
ATOM 1698 O O . PRO B 1 7 ? 10.844 -25.047 -18.703 1 93 7 PRO B O 1
ATOM 1701 N N . GLU B 1 8 ? 12.414 -23.266 -18.844 1 88.56 8 GLU B N 1
ATOM 1702 C CA . GLU B 1 8 ? 13.469 -24.172 -18.391 1 88.56 8 GLU B CA 1
ATOM 1703 C C . GLU B 1 8 ? 13.461 -24.328 -16.875 1 88.56 8 GLU B C 1
ATOM 1705 O O . GLU B 1 8 ? 13.094 -23.406 -16.156 1 88.56 8 GLU B O 1
ATOM 1710 N N . HIS B 1 9 ? 13.617 -25.391 -16.25 1 95.5 9 HIS B N 1
ATOM 1711 C CA . HIS B 1 9 ? 13.898 -25.719 -14.859 1 95.5 9 HIS B CA 1
ATOM 1712 C C . HIS B 1 9 ? 12.633 -25.641 -14.016 1 95.5 9 HIS B C 1
ATOM 1714 O O . HIS B 1 9 ? 12.711 -25.406 -12.805 1 95.5 9 HIS B O 1
ATOM 1720 N N . ILE B 1 10 ? 11.445 -25.453 -14.695 1 96.38 10 ILE B N 1
ATOM 1721 C CA . ILE B 1 10 ? 10.18 -25.391 -13.969 1 96.38 10 ILE B CA 1
ATOM 1722 C C . ILE B 1 10 ? 10.141 -26.48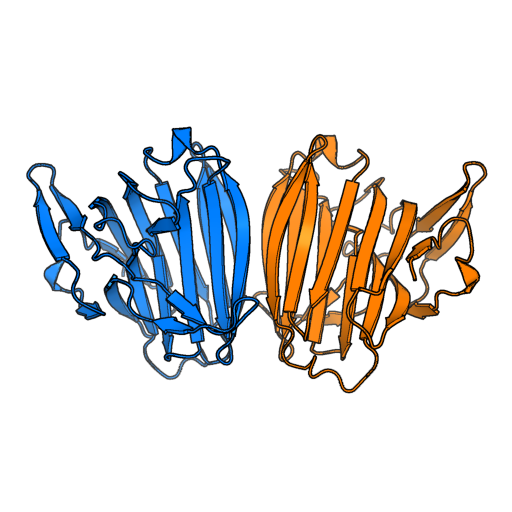4 -12.906 1 96.38 10 ILE B C 1
ATOM 1724 O O . ILE B 1 10 ? 9.539 -26.297 -11.844 1 96.38 10 ILE B O 1
ATOM 1728 N N . GLU B 1 11 ? 10.859 -27.578 -13.18 1 96 11 GLU B N 1
ATOM 1729 C CA . GLU B 1 11 ? 10.859 -28.75 -12.305 1 96 11 GLU B CA 1
ATOM 1730 C C . GLU B 1 11 ? 11.586 -28.469 -10.992 1 96 11 GLU B C 1
ATOM 1732 O O . GLU B 1 11 ? 11.453 -29.203 -10.023 1 96 11 GLU B O 1
ATOM 1737 N N . GLN B 1 12 ? 12.297 -27.422 -10.953 1 97.56 12 GLN B N 1
ATOM 1738 C CA . GLN B 1 12 ? 13.047 -27.062 -9.758 1 97.56 12 GLN B CA 1
ATOM 1739 C C . GLN B 1 12 ? 12.156 -26.328 -8.758 1 97.56 12 GLN B C 1
ATOM 1741 O O . GLN B 1 12 ? 12.539 -26.125 -7.602 1 97.56 12 GLN B O 1
ATOM 1746 N N . LEU B 1 13 ? 11.031 -25.953 -9.219 1 98.56 13 LEU B N 1
ATOM 1747 C CA . LEU B 1 13 ? 10.109 -25.25 -8.328 1 98.56 13 LEU B CA 1
ATOM 1748 C C . LEU B 1 13 ? 9.25 -26.234 -7.543 1 98.56 13 LEU B C 1
ATOM 1750 O O . LEU B 1 13 ? 8.906 -27.297 -8.047 1 98.56 13 LEU B O 1
ATOM 1754 N N . THR B 1 14 ? 8.945 -25.828 -6.344 1 98.75 14 THR B N 1
ATOM 1755 C CA . THR B 1 14 ? 8 -26.562 -5.5 1 98.75 14 THR B CA 1
ATOM 1756 C C . THR B 1 14 ? 6.605 -25.938 -5.602 1 98.75 14 THR B C 1
ATOM 1758 O O . THR B 1 14 ? 6.465 -24.734 -5.816 1 98.75 14 THR B O 1
ATOM 1761 N N . ILE B 1 15 ? 5.562 -26.781 -5.422 1 98.81 15 ILE B N 1
ATOM 1762 C CA . ILE B 1 15 ? 4.199 -26.281 -5.57 1 98.81 15 ILE B CA 1
ATOM 1763 C C . ILE B 1 15 ? 3.531 -26.188 -4.199 1 98.81 15 ILE B C 1
ATOM 1765 O O . ILE B 1 15 ? 3.535 -27.156 -3.436 1 98.81 15 ILE B O 1
ATOM 1769 N N . MET B 1 16 ? 3.1 -25 -3.83 1 98.69 16 MET B N 1
ATOM 1770 C CA . MET B 1 16 ? 2.191 -24.812 -2.703 1 98.69 16 MET B CA 1
ATOM 1771 C C . MET B 1 16 ? 0.738 -24.828 -3.168 1 98.69 16 MET B C 1
ATOM 1773 O O . MET B 1 16 ? 0.342 -24.016 -4.008 1 98.69 16 MET B O 1
ATOM 1777 N N . ASN B 1 17 ? -0.154 -25.719 -2.619 1 98.81 17 ASN B N 1
ATOM 1778 C CA . ASN B 1 17 ? -1.531 -25.922 -3.059 1 98.81 17 ASN B CA 1
ATOM 1779 C C . ASN B 1 17 ? -1.608 -26.188 -4.559 1 98.81 17 ASN B C 1
ATOM 1781 O O . ASN B 1 17 ? -1.681 -25.266 -5.359 1 98.81 17 ASN B O 1
ATOM 1785 N N . VAL B 1 18 ? -1.765 -27.375 -4.996 1 98.69 18 VAL B N 1
ATOM 1786 C CA . VAL B 1 18 ? -1.731 -27.781 -6.398 1 98.69 18 VAL B CA 1
ATOM 1787 C C . VAL B 1 18 ? -2.922 -27.172 -7.141 1 98.69 18 VAL B C 1
ATOM 1789 O O . VAL B 1 18 ? -4.062 -27.266 -6.68 1 98.69 18 VAL B O 1
ATOM 1792 N N . PRO B 1 19 ? -2.686 -26.516 -8.266 1 98.81 19 PRO B N 1
ATOM 1793 C CA . PRO B 1 19 ? -3.793 -25.938 -9.031 1 98.81 19 PRO B CA 1
ATOM 1794 C C . PRO B 1 19 ? -4.629 -27 -9.742 1 98.81 19 PRO B C 1
ATOM 1796 O O . PRO B 1 19 ? -4.363 -28.203 -9.602 1 98.81 19 PRO B O 1
ATOM 1799 N N . GLU B 1 20 ? -5.668 -26.531 -10.453 1 98.62 20 GLU B N 1
ATOM 1800 C CA . GLU B 1 20 ? -6.516 -27.453 -11.188 1 98.62 20 GLU B CA 1
ATOM 1801 C C . GLU B 1 20 ? -5.707 -28.25 -12.219 1 98.62 20 GLU B C 1
ATOM 1803 O O . GLU B 1 20 ? -5.879 -29.453 -12.352 1 98.62 20 GLU B O 1
ATOM 1808 N N . TYR B 1 21 ? -4.879 -27.562 -12.961 1 98.19 21 TYR B N 1
ATOM 1809 C CA . TYR B 1 21 ? -3.889 -28.188 -13.82 1 98.19 21 TYR B CA 1
ATOM 1810 C C . TYR B 1 21 ? -2.785 -27.219 -14.195 1 98.19 21 TYR B C 1
ATOM 1812 O O . TYR B 1 21 ? -2.91 -26 -13.961 1 98.19 21 TYR B O 1
ATOM 1820 N N . TYR B 1 22 ? -1.757 -27.672 -14.711 1 98.56 22 TYR B N 1
ATOM 1821 C CA . TYR B 1 22 ? -0.648 -26.891 -15.242 1 98.56 22 TYR B CA 1
ATOM 1822 C C . TYR B 1 22 ? 0.111 -27.656 -16.312 1 98.56 22 TYR B C 1
ATOM 1824 O O . TYR B 1 22 ? 0.195 -28.891 -16.25 1 98.56 22 TYR B O 1
ATOM 1832 N N . LYS B 1 23 ? 0.634 -26.953 -17.25 1 97.94 23 LYS B N 1
ATOM 1833 C CA . LYS B 1 23 ? 1.395 -27.547 -18.344 1 97.94 23 LYS B CA 1
ATOM 1834 C C . LYS B 1 23 ? 2.225 -26.5 -19.078 1 97.94 23 LYS B C 1
ATOM 1836 O O . LYS B 1 23 ? 1.938 -25.312 -18.984 1 97.94 23 LYS B O 1
ATOM 1841 N N . ILE B 1 24 ? 3.238 -26.922 -19.688 1 97.5 24 ILE B N 1
ATOM 1842 C CA . ILE B 1 24 ? 3.926 -26.094 -20.656 1 97.5 24 ILE B CA 1
ATOM 1843 C C . ILE B 1 24 ? 3.268 -26.266 -22.031 1 97.5 24 ILE B C 1
ATOM 1845 O O . ILE B 1 24 ? 3.07 -27.375 -22.5 1 97.5 24 ILE B O 1
ATOM 1849 N N . ASN B 1 25 ? 2.902 -25.188 -22.594 1 96.38 25 ASN B N 1
ATOM 1850 C CA . ASN B 1 25 ? 2.248 -25.312 -23.891 1 96.38 25 ASN B CA 1
ATOM 1851 C C . ASN B 1 25 ? 3.258 -25.266 -25.031 1 96.38 25 ASN B C 1
ATOM 1853 O O . ASN B 1 25 ? 4.469 -25.234 -24.797 1 96.38 25 ASN B O 1
ATOM 1857 N N . ASP B 1 26 ? 2.766 -25.25 -26.266 1 95.5 26 ASP B N 1
ATOM 1858 C CA . ASP B 1 26 ? 3.621 -25.344 -27.453 1 95.5 26 ASP B CA 1
ATOM 1859 C C . ASP B 1 26 ? 4.445 -24.062 -27.625 1 95.5 26 ASP B C 1
ATOM 1861 O O . ASP B 1 26 ? 5.52 -24.094 -28.234 1 95.5 26 ASP B O 1
ATOM 1865 N N . ASN B 1 27 ? 3.957 -23.031 -27.109 1 95.38 27 ASN B N 1
ATOM 1866 C CA . ASN B 1 27 ? 4.648 -21.75 -27.203 1 95.38 27 ASN B CA 1
ATOM 1867 C C . ASN B 1 27 ? 5.613 -21.531 -26.047 1 95.38 27 ASN B C 1
ATOM 1869 O O . ASN B 1 27 ? 6.062 -20.422 -25.797 1 95.38 27 ASN B O 1
ATOM 1873 N N . HIS B 1 28 ? 5.801 -22.609 -25.25 1 96.19 28 HIS B N 1
ATOM 1874 C CA . HIS B 1 28 ? 6.754 -22.641 -24.156 1 96.19 28 HIS B CA 1
ATOM 1875 C C . HIS B 1 28 ? 6.289 -21.75 -23 1 96.19 28 HIS B C 1
ATOM 1877 O O . HIS B 1 28 ? 7.094 -21.344 -22.156 1 96.19 28 HIS B O 1
ATOM 1883 N N . ALA B 1 29 ? 5.051 -21.344 -23.062 1 97.69 29 ALA B N 1
ATOM 1884 C CA . ALA B 1 29 ? 4.449 -20.703 -21.906 1 97.69 29 ALA B CA 1
ATOM 1885 C C . ALA B 1 29 ? 4.004 -21.734 -20.875 1 97.69 29 ALA B C 1
ATOM 1887 O O . ALA B 1 29 ? 3.588 -22.844 -21.234 1 97.69 29 ALA B O 1
ATOM 1888 N N . PHE B 1 30 ? 4.203 -21.422 -19.656 1 98.69 30 PHE B N 1
ATOM 1889 C CA . PHE B 1 30 ? 3.715 -22.266 -18.562 1 98.69 30 PHE B CA 1
ATOM 1890 C C . PHE B 1 30 ? 2.287 -21.891 -18.188 1 98.69 30 PHE B C 1
ATOM 1892 O O . PHE B 1 30 ? 2.053 -20.844 -17.594 1 98.69 30 PHE B O 1
ATOM 1899 N N . ILE B 1 31 ? 1.339 -22.734 -18.516 1 98.69 31 ILE B N 1
ATOM 1900 C CA . ILE B 1 31 ? -0.079 -22.469 -18.297 1 98.69 31 ILE B CA 1
ATOM 1901 C C . ILE B 1 31 ? -0.505 -23.047 -16.953 1 98.69 31 ILE B C 1
ATOM 1903 O O . ILE B 1 31 ? -0.237 -24.203 -16.641 1 98.69 31 ILE B O 1
ATOM 1907 N N . VAL B 1 32 ? -1.111 -22.25 -16.141 1 98.81 32 VAL B N 1
ATOM 1908 C CA . VAL B 1 32 ? -1.669 -22.703 -14.875 1 98.81 32 VAL B CA 1
ATOM 1909 C C . VAL B 1 32 ? -3.148 -22.328 -14.797 1 98.81 32 VAL B C 1
ATOM 1911 O O . VAL B 1 32 ? -3.518 -21.172 -15.031 1 98.81 32 VAL B O 1
ATOM 1914 N N . ARG B 1 33 ? -4.031 -23.234 -14.539 1 98.69 33 ARG B N 1
ATOM 1915 C CA . ARG B 1 33 ? -5.438 -22.953 -14.266 1 98.69 33 ARG B CA 1
ATOM 1916 C C . ARG B 1 33 ? -5.738 -23.047 -12.773 1 98.69 33 ARG B C 1
ATOM 1918 O O . ARG B 1 33 ? -5.535 -24.109 -12.156 1 98.69 33 ARG B O 1
ATOM 1925 N N . SER B 1 34 ? -6.195 -21.984 -12.219 1 98.81 34 SER B N 1
ATOM 1926 C CA . SER B 1 34 ? -6.516 -21.969 -10.797 1 98.81 34 SER B CA 1
ATOM 1927 C C . SER B 1 34 ? -7.809 -22.719 -10.508 1 98.81 34 SER B C 1
ATOM 1929 O O . SER B 1 34 ? -8.672 -22.844 -11.383 1 98.81 34 SER B O 1
ATOM 1931 N N . LYS B 1 35 ? -7.922 -23.219 -9.258 1 98.69 35 LYS B N 1
ATOM 1932 C CA . LYS B 1 35 ? -9.203 -23.703 -8.75 1 98.69 35 LYS B CA 1
ATOM 1933 C C . LYS B 1 35 ? -10.078 -22.547 -8.273 1 98.69 35 LYS B C 1
ATOM 1935 O O . LYS B 1 35 ? -9.562 -21.5 -7.887 1 98.69 35 LYS B O 1
ATOM 1940 N N . ALA B 1 36 ? -11.43 -22.766 -8.305 1 98.25 36 ALA B N 1
ATOM 1941 C CA . ALA B 1 36 ? -12.352 -21.797 -7.742 1 98.25 36 ALA B CA 1
ATOM 1942 C C . ALA B 1 36 ? -12.172 -21.656 -6.234 1 98.25 36 ALA B C 1
ATOM 1944 O O . ALA B 1 36 ? -11.586 -22.547 -5.598 1 98.25 36 ALA B O 1
ATOM 1945 N N . GLU B 1 37 ? -12.578 -20.531 -5.602 1 98.31 37 GLU B N 1
ATOM 1946 C CA . GLU B 1 37 ? -12.617 -20.25 -4.172 1 98.31 37 GLU B CA 1
ATOM 1947 C C . GLU B 1 37 ? -11.227 -20.344 -3.549 1 98.31 37 GLU B C 1
ATOM 1949 O O . GLU B 1 37 ? -11.055 -20.984 -2.51 1 98.31 37 GLU B O 1
ATOM 1954 N N . THR B 1 38 ? -10.25 -19.828 -4.215 1 98.75 38 THR B N 1
ATOM 1955 C CA . THR B 1 38 ? -8.883 -19.719 -3.703 1 98.75 38 THR B CA 1
ATOM 1956 C C . THR B 1 38 ? -8.477 -18.25 -3.553 1 98.75 38 THR B C 1
ATOM 1958 O O . THR B 1 38 ? -8.898 -17.406 -4.34 1 98.75 38 THR B O 1
ATOM 1961 N N . ASP B 1 39 ? -7.648 -18.031 -2.541 1 98.69 39 ASP B N 1
ATOM 1962 C CA . ASP B 1 39 ? -7.215 -16.656 -2.262 1 98.69 39 ASP B CA 1
ATOM 1963 C C . ASP B 1 39 ? -6.078 -16.641 -1.238 1 98.69 39 ASP B C 1
ATOM 1965 O O . ASP B 1 39 ? -5.66 -17.703 -0.754 1 98.69 39 ASP B O 1
ATOM 1969 N N . PHE B 1 40 ? -5.469 -15.531 -1.044 1 98.81 40 PHE B N 1
ATOM 1970 C CA . PHE B 1 40 ? -4.598 -15.219 0.083 1 98.81 40 PHE B CA 1
ATOM 1971 C C . PHE B 1 40 ? -5.066 -13.953 0.791 1 98.81 40 PHE B C 1
ATOM 1973 O O . PHE B 1 40 ? -5.023 -12.867 0.216 1 98.81 40 PHE B O 1
ATOM 1980 N N . TRP B 1 41 ? -5.543 -14.055 1.964 1 98.81 41 TRP B N 1
ATOM 1981 C CA . TRP B 1 41 ? -5.988 -12.922 2.773 1 98.81 41 TRP B CA 1
ATOM 1982 C C . TRP B 1 41 ? -6.129 -13.328 4.238 1 98.81 41 TRP B C 1
ATOM 1984 O O . TRP B 1 41 ? -6.59 -14.43 4.543 1 98.81 41 TRP B O 1
ATOM 1994 N N . LEU B 1 42 ? -5.695 -12.406 5.145 1 98.62 42 LEU B N 1
ATOM 1995 C CA . LEU B 1 42 ? -5.863 -12.695 6.562 1 98.62 42 LEU B CA 1
ATOM 1996 C C . LEU B 1 42 ? -6.57 -11.547 7.273 1 98.62 42 LEU B C 1
ATOM 1998 O O . LEU B 1 42 ? -6.008 -10.453 7.418 1 98.62 42 LEU B O 1
ATOM 2002 N N . LYS B 1 43 ? -7.797 -11.594 7.746 1 97.75 43 LYS B N 1
ATOM 2003 C CA . LYS B 1 43 ? -8.562 -11 8.844 1 97.75 43 LYS B CA 1
ATOM 2004 C C . LYS B 1 43 ? -9.016 -9.586 8.492 1 97.75 43 LYS B C 1
ATOM 2006 O O . LYS B 1 43 ? -10.188 -9.242 8.672 1 97.75 43 LYS B O 1
ATOM 2011 N N . THR B 1 44 ? -8.164 -8.703 7.922 1 98.12 44 THR B N 1
ATOM 2012 C CA . THR B 1 44 ? -8.391 -7.262 7.891 1 98.12 44 THR B CA 1
ATOM 2013 C C . THR B 1 44 ? -9.688 -6.938 7.156 1 98.12 44 THR B C 1
ATOM 2015 O O . 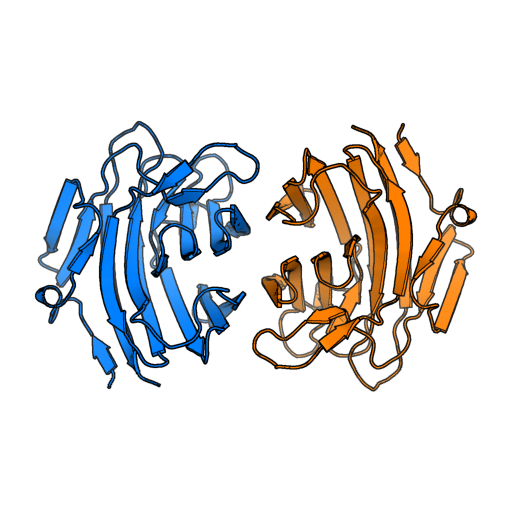THR B 1 44 ? -9.906 -7.395 6.031 1 98.12 44 THR B O 1
ATOM 2018 N N . HIS B 1 45 ? -10.516 -6.059 7.82 1 94.75 45 HIS B N 1
ATOM 2019 C CA . HIS B 1 45 ? -11.695 -5.453 7.211 1 94.75 45 HIS B CA 1
ATOM 2020 C C . HIS B 1 45 ? -12.812 -6.477 7.031 1 94.75 45 HIS B C 1
ATOM 2022 O O . HIS B 1 45 ? -13.953 -6.242 7.445 1 94.75 45 HIS B O 1
ATOM 2028 N N . TYR B 1 46 ? -12.531 -7.695 6.535 1 89.75 46 TYR B N 1
ATOM 2029 C CA . TYR B 1 46 ? -13.555 -8.664 6.164 1 89.75 46 TYR B CA 1
ATOM 2030 C C . TYR B 1 46 ? -13.742 -9.703 7.262 1 89.75 46 TYR B C 1
ATOM 2032 O O . TYR B 1 46 ? -14.789 -10.359 7.34 1 89.75 46 TYR B O 1
ATOM 2040 N N . GLY B 1 47 ? -12.695 -9.953 7.973 1 92.62 47 GLY B N 1
ATOM 2041 C CA . GLY B 1 47 ? -12.781 -10.836 9.125 1 92.62 47 GLY B CA 1
ATOM 2042 C C . GLY B 1 47 ? -12.609 -12.297 8.766 1 92.62 47 GLY B C 1
ATOM 2043 O O . GLY B 1 47 ? -12.711 -13.172 9.633 1 92.62 47 GLY B O 1
ATOM 2044 N N . PHE B 1 48 ? -12.297 -12.562 7.473 1 95.19 48 PHE B N 1
ATOM 2045 C CA . PHE B 1 48 ? -12.07 -13.945 7.09 1 95.19 48 PHE B CA 1
ATOM 2046 C C . PHE B 1 48 ? -10.594 -14.203 6.801 1 95.19 48 PHE B C 1
ATOM 2048 O O . PHE B 1 48 ? -9.805 -13.258 6.715 1 95.19 48 PHE B O 1
ATOM 2055 N N . GLU B 1 49 ? -10.25 -15.43 6.801 1 98.19 49 GLU B N 1
ATOM 2056 C CA . GLU B 1 49 ? -8.906 -15.883 6.457 1 98.19 49 GLU B CA 1
ATOM 2057 C C . GLU B 1 49 ? -8.953 -16.938 5.344 1 98.19 49 GLU B C 1
ATOM 2059 O O . GLU B 1 49 ? -9.805 -17.828 5.359 1 98.19 49 GLU B O 1
ATOM 2064 N N . VAL B 1 50 ? -8.109 -16.781 4.434 1 98.5 50 VAL B N 1
ATOM 2065 C CA . VAL B 1 50 ? -7.957 -17.766 3.367 1 98.5 50 VAL B CA 1
ATOM 2066 C C . VAL B 1 50 ? -6.5 -17.828 2.912 1 98.5 50 VAL B C 1
ATOM 2068 O O . VAL B 1 50 ? -5.848 -16.781 2.777 1 98.5 50 VAL B O 1
ATOM 2071 N N . MET B 1 51 ? -5.898 -19 2.82 1 98.38 51 MET B N 1
ATOM 2072 C CA . MET B 1 51 ? -4.512 -19.25 2.43 1 98.38 51 MET B CA 1
ATOM 2073 C C . MET B 1 51 ? -4.414 -20.469 1.527 1 98.38 51 MET B C 1
ATOM 2075 O O . MET B 1 51 ? -3.73 -21.438 1.861 1 98.38 51 MET B O 1
ATOM 2079 N N . ASN B 1 52 ? -5.102 -20.344 0.41 1 98.81 52 ASN B N 1
ATOM 2080 C CA . ASN B 1 52 ? -5.156 -21.578 -0.382 1 98.81 52 ASN B CA 1
ATOM 2081 C C . ASN B 1 52 ? -4.918 -21.297 -1.863 1 98.81 52 ASN B C 1
ATOM 2083 O O . ASN B 1 52 ? -5.332 -22.078 -2.721 1 98.81 52 ASN B O 1
ATOM 2087 N N . GLY B 1 53 ? -4.352 -20.141 -2.232 1 98.81 53 GLY B N 1
ATOM 2088 C CA . GLY B 1 53 ? -3.922 -19.891 -3.598 1 98.81 53 GLY B CA 1
ATOM 2089 C C . GLY B 1 53 ? -2.846 -20.844 -4.074 1 98.81 53 GLY B C 1
ATOM 2090 O O . GLY B 1 53 ? -2.297 -21.609 -3.281 1 98.81 53 GLY B O 1
ATOM 2091 N N . HIS B 1 54 ? -2.471 -20.828 -5.34 1 98.94 54 HIS B N 1
ATOM 2092 C CA . HIS B 1 54 ? -1.507 -21.75 -5.945 1 98.94 54 HIS B CA 1
ATOM 2093 C C . HIS B 1 54 ? -0.176 -21.047 -6.203 1 98.94 54 HIS B C 1
ATOM 2095 O O . HIS B 1 54 ? -0.129 -20.031 -6.906 1 98.94 54 HIS B O 1
ATOM 2101 N N . VAL B 1 55 ? 0.921 -21.578 -5.684 1 98.94 55 VAL B N 1
ATOM 2102 C CA . VAL B 1 55 ? 2.221 -20.922 -5.809 1 98.94 55 VAL B CA 1
ATOM 2103 C C . VAL B 1 55 ? 3.25 -21.922 -6.336 1 98.94 55 VAL B C 1
ATOM 2105 O O . VAL B 1 55 ? 3.301 -23.062 -5.883 1 98.94 55 VAL B O 1
ATOM 2108 N N . PHE B 1 56 ? 3.971 -21.609 -7.324 1 98.94 56 PHE B N 1
ATOM 2109 C CA . PHE B 1 56 ? 5.219 -22.25 -7.711 1 98.94 56 PHE B CA 1
ATOM 2110 C C . PHE B 1 56 ? 6.418 -21.469 -7.203 1 98.94 56 PHE B C 1
ATOM 2112 O O . PHE B 1 56 ? 6.637 -20.328 -7.609 1 98.94 56 PHE B O 1
ATOM 2119 N N . TYR B 1 57 ? 7.184 -22.078 -6.277 1 98.88 57 TYR B N 1
ATOM 2120 C CA . TYR B 1 57 ? 8.164 -21.25 -5.582 1 98.88 57 TYR B CA 1
ATOM 2121 C C . TYR B 1 57 ? 9.492 -21.984 -5.453 1 98.88 57 TYR B C 1
ATOM 2123 O O . TYR B 1 57 ? 9.562 -23.203 -5.621 1 98.88 57 TYR B O 1
ATOM 2131 N N . ASN B 1 58 ? 10.539 -21.281 -5.344 1 98.62 58 ASN B N 1
ATOM 2132 C CA . ASN B 1 58 ? 11.836 -21.719 -4.844 1 98.62 58 ASN B CA 1
ATOM 2133 C C . ASN B 1 58 ? 12.148 -21.125 -3.475 1 98.62 58 ASN B C 1
ATOM 2135 O O . ASN B 1 58 ? 11.492 -20.172 -3.047 1 98.62 58 ASN B O 1
ATOM 2139 N N . GLU B 1 59 ? 13.055 -21.703 -2.752 1 98.44 59 GLU B N 1
ATOM 2140 C CA . GLU B 1 59 ? 13.469 -21.203 -1.446 1 98.44 59 GLU B CA 1
A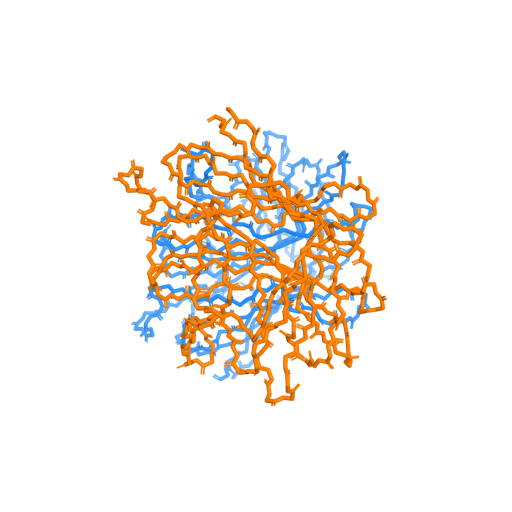TOM 2141 C C . GLU B 1 59 ? 14.82 -20.484 -1.532 1 98.44 59 GLU B C 1
ATOM 2143 O O . GLU B 1 59 ? 15.758 -20.984 -2.148 1 98.44 59 GLU B O 1
ATOM 2148 N N . MET B 1 60 ? 14.867 -19.312 -0.994 1 97.62 60 MET B N 1
ATOM 2149 C CA . MET B 1 60 ? 16.078 -18.5 -1.021 1 97.62 60 MET B CA 1
ATOM 2150 C C . MET B 1 60 ? 16.5 -18.094 0.388 1 97.62 60 MET B C 1
ATOM 2152 O O . MET B 1 60 ? 15.648 -17.781 1.227 1 97.62 60 MET B O 1
ATOM 2156 N N . MET B 1 61 ? 17.797 -18.047 0.642 1 96.75 61 MET B N 1
ATOM 2157 C CA . MET B 1 61 ? 18.344 -17.5 1.888 1 96.75 61 MET B CA 1
ATOM 2158 C C . MET B 1 61 ? 18.891 -16.094 1.683 1 96.75 61 MET B C 1
ATOM 2160 O O . MET B 1 61 ? 18.844 -15.266 2.594 1 96.75 61 MET B O 1
ATOM 2164 N N . THR B 1 62 ? 19.281 -15.859 0.506 1 96.81 62 THR B N 1
ATOM 2165 C CA . THR B 1 62 ? 20 -14.633 0.208 1 96.81 62 THR B CA 1
ATOM 2166 C C . THR B 1 62 ? 19.047 -13.555 -0.301 1 96.81 62 THR B C 1
ATOM 2168 O O . THR B 1 62 ? 17.875 -13.828 -0.569 1 96.81 62 THR B O 1
ATOM 2171 N N . ASP B 1 63 ? 19.609 -12.305 -0.345 1 98.06 63 ASP B N 1
ATOM 2172 C CA . ASP B 1 63 ? 18.891 -11.25 -1.045 1 98.06 63 ASP B CA 1
ATOM 2173 C C . ASP B 1 63 ? 18.719 -11.594 -2.523 1 98.06 63 ASP B C 1
ATOM 2175 O O . ASP B 1 63 ? 19.578 -12.25 -3.115 1 98.06 63 ASP B O 1
ATOM 2179 N N . PHE B 1 64 ? 17.609 -11.109 -3.096 1 98.62 64 PHE B N 1
ATOM 2180 C CA . PHE B 1 64 ? 17.328 -11.5 -4.477 1 98.62 64 PHE B CA 1
ATOM 2181 C C . PHE B 1 64 ? 16.5 -10.43 -5.176 1 98.62 64 PHE B C 1
ATOM 2183 O O . PHE B 1 64 ? 15.961 -9.531 -4.531 1 98.62 64 PHE B O 1
ATOM 2190 N N . GLN B 1 65 ? 16.453 -10.508 -6.434 1 98.88 65 GLN B N 1
ATOM 2191 C CA . GLN B 1 65 ? 15.469 -9.898 -7.324 1 98.88 65 GLN B CA 1
ATOM 2192 C C . GLN B 1 65 ? 14.719 -10.953 -8.125 1 98.88 65 GLN B C 1
ATOM 2194 O O . GLN B 1 65 ? 15.336 -11.789 -8.797 1 98.88 65 GLN B O 1
ATOM 2199 N N . ALA B 1 66 ? 13.438 -10.984 -7.988 1 98.94 66 ALA B N 1
ATOM 2200 C CA . ALA B 1 66 ? 12.602 -11.914 -8.75 1 98.94 66 ALA B CA 1
ATOM 2201 C C . ALA B 1 66 ? 11.672 -11.164 -9.703 1 98.94 66 ALA B C 1
ATOM 2203 O O . ALA B 1 66 ? 11.148 -10.102 -9.359 1 98.94 66 ALA B O 1
ATOM 2204 N N . GLU B 1 67 ? 11.484 -11.703 -10.867 1 98.88 67 GLU B N 1
ATOM 2205 C CA . GLU B 1 67 ? 10.609 -11.109 -11.875 1 98.88 67 GLU B CA 1
ATOM 2206 C C . GLU B 1 67 ? 9.734 -12.164 -12.539 1 98.88 67 GLU B C 1
ATOM 2208 O O . GLU B 1 67 ? 10.188 -13.281 -12.805 1 98.88 67 GLU B O 1
ATOM 2213 N N . VAL B 1 68 ? 8.477 -11.82 -12.773 1 98.81 68 VAL B N 1
ATOM 2214 C CA . VAL B 1 68 ? 7.594 -12.688 -13.547 1 98.81 68 VAL B CA 1
ATOM 2215 C C . VAL B 1 68 ? 6.934 -11.891 -14.672 1 98.81 68 VAL B C 1
ATOM 2217 O O . VAL B 1 68 ? 6.602 -10.719 -14.492 1 98.81 68 VAL B O 1
ATOM 2220 N N . GLN B 1 69 ? 6.914 -12.469 -15.773 1 98.12 69 GLN B N 1
ATOM 2221 C CA . GLN B 1 69 ? 6.113 -12 -16.906 1 98.12 69 GLN B CA 1
ATOM 2222 C C . GLN B 1 69 ? 4.922 -12.922 -17.141 1 98.12 69 GLN B C 1
ATOM 2224 O O . GLN B 1 69 ? 5.082 -14.141 -17.234 1 98.12 69 GLN B O 1
ATOM 2229 N N . LEU B 1 70 ? 3.703 -12.289 -17.25 1 98.25 70 LEU B N 1
ATOM 2230 C CA . LEU B 1 70 ? 2.531 -13.148 -17.359 1 98.25 70 LEU B CA 1
ATOM 2231 C C . LEU B 1 70 ? 1.447 -12.492 -18.203 1 98.25 70 LEU B C 1
ATOM 2233 O O . LEU B 1 70 ? 1.524 -11.297 -18.5 1 98.25 70 LEU B O 1
ATOM 2237 N N . ARG B 1 71 ? 0.508 -13.312 -18.609 1 97.69 71 ARG B N 1
ATOM 2238 C CA . ARG B 1 71 ? -0.745 -12.906 -19.234 1 97.69 71 ARG B CA 1
ATOM 2239 C C . ARG B 1 71 ? -1.927 -13.664 -18.625 1 97.69 71 ARG B C 1
ATOM 2241 O O . ARG B 1 71 ? -1.903 -14.891 -18.531 1 97.69 71 ARG B O 1
ATOM 2248 N N . MET B 1 72 ? -2.865 -12.891 -18.234 1 96.94 72 MET B N 1
ATOM 2249 C CA . MET B 1 72 ? -4.051 -13.508 -17.656 1 96.94 72 MET B CA 1
ATOM 2250 C C . MET B 1 72 ? -5.219 -13.484 -18.641 1 96.94 72 MET B C 1
ATOM 2252 O O . MET B 1 72 ? -5.34 -12.562 -19.438 1 96.94 72 MET B O 1
ATOM 2256 N N . ASN B 1 73 ? -5.992 -14.461 -18.578 1 95.5 73 ASN B N 1
ATOM 2257 C CA . ASN B 1 73 ? -7.312 -14.5 -19.203 1 95.5 73 ASN B CA 1
ATOM 2258 C C . ASN B 1 73 ? -8.422 -14.609 -18.156 1 95.5 73 ASN B C 1
ATOM 2260 O O . ASN B 1 73 ? -9.117 -15.617 -18.094 1 95.5 73 ASN B O 1
ATOM 2264 N N . PRO B 1 74 ? -8.586 -13.547 -17.422 1 97.19 74 PRO B N 1
ATOM 2265 C CA . PRO B 1 74 ? -9.484 -13.633 -16.266 1 97.19 74 PRO B CA 1
ATOM 2266 C C . PRO B 1 74 ? -10.93 -13.914 -16.656 1 97.19 74 PRO B C 1
ATOM 2268 O O . PRO B 1 74 ? -11.375 -13.484 -17.734 1 97.19 74 PRO B O 1
ATOM 2271 N N . ASN B 1 75 ? -11.578 -14.586 -15.852 1 95.06 75 ASN B N 1
ATOM 2272 C CA . ASN B 1 75 ? -12.953 -15.031 -16.078 1 95.06 75 ASN B CA 1
ATOM 2273 C C . ASN B 1 75 ? -13.93 -14.367 -15.117 1 95.06 75 ASN B C 1
ATOM 2275 O O . ASN B 1 75 ? -15.023 -13.969 -15.508 1 95.06 75 ASN B O 1
ATOM 2279 N N . SER B 1 76 ? -13.562 -14.336 -13.883 1 97.38 76 SER B N 1
ATOM 2280 C CA . SER B 1 76 ? -14.461 -13.891 -12.82 1 97.38 76 SER B CA 1
ATOM 2281 C C . SER B 1 76 ? -13.82 -12.789 -11.984 1 97.38 76 SER B C 1
ATOM 2283 O O . SER B 1 76 ? -12.594 -12.648 -11.961 1 97.38 76 SER B O 1
ATOM 2285 N N . LYS B 1 77 ? -14.727 -12.133 -11.305 1 97.12 77 LYS B N 1
ATOM 2286 C CA . LYS B 1 77 ? -14.289 -11.055 -10.414 1 97.12 77 LYS B CA 1
ATOM 2287 C C . LYS B 1 77 ? -13.242 -11.555 -9.43 1 97.12 77 LYS B C 1
ATOM 2289 O O . LYS B 1 77 ? -13.383 -12.633 -8.852 1 97.12 77 LYS B O 1
ATOM 2294 N N . PHE B 1 78 ? -12.062 -10.867 -9.281 1 97.75 78 PHE B N 1
ATOM 2295 C CA . PHE B 1 78 ? -11 -11.023 -8.297 1 97.75 78 PHE B CA 1
ATOM 2296 C C . PHE B 1 78 ? -10 -12.086 -8.75 1 97.75 78 PHE B C 1
ATOM 2298 O O . PHE B 1 78 ? -9.102 -12.461 -7.992 1 97.75 78 PHE B O 1
ATOM 2305 N N . ASP B 1 79 ? -10.25 -12.656 -9.992 1 98.69 79 ASP B N 1
ATOM 2306 C CA . ASP B 1 79 ? -9.148 -13.438 -10.555 1 98.69 79 ASP B CA 1
ATOM 2307 C C . ASP B 1 79 ? -7.844 -12.641 -10.523 1 98.69 79 ASP B C 1
ATOM 2309 O O . ASP B 1 79 ? -7.824 -11.453 -10.852 1 98.69 79 ASP B O 1
ATOM 2313 N N . GLN B 1 80 ? -6.754 -13.328 -10.094 1 98.81 80 GLN B N 1
ATOM 2314 C CA . GLN B 1 80 ? -5.52 -12.586 -9.875 1 98.81 80 GLN B CA 1
ATOM 2315 C C . GLN B 1 80 ? -4.297 -13.484 -10.039 1 98.81 80 GLN B C 1
ATOM 2317 O O . GLN B 1 80 ? -4.375 -14.695 -9.797 1 98.81 80 GLN B O 1
ATOM 2322 N N . ALA B 1 81 ? -3.186 -12.914 -10.453 1 98.81 81 ALA B N 1
ATOM 2323 C CA . ALA B 1 81 ? -1.912 -13.617 -10.609 1 98.81 81 ALA B CA 1
ATOM 2324 C C . ALA B 1 81 ? -0.74 -12.641 -10.531 1 98.81 81 ALA B C 1
ATOM 2326 O O . ALA B 1 81 ? -0.872 -11.469 -10.914 1 98.81 81 ALA B O 1
ATOM 2327 N N . GLY B 1 82 ? 0.38 -13.102 -10.07 1 98.88 82 GLY B N 1
ATOM 2328 C CA . GLY B 1 82 ? 1.584 -12.289 -9.945 1 98.88 82 GLY B CA 1
ATOM 2329 C C . GLY B 1 82 ? 2.686 -12.984 -9.164 1 98.88 82 GLY B C 1
ATOM 2330 O O . GLY B 1 82 ? 3.01 -14.141 -9.438 1 98.88 82 GLY B O 1
ATOM 2331 N N . LEU B 1 83 ? 3.363 -12.25 -8.266 1 99 83 LEU B N 1
ATOM 2332 C CA . LEU B 1 83 ? 4.445 -12.797 -7.453 1 99 83 LEU B CA 1
ATOM 2333 C C . LEU B 1 83 ? 4.004 -12.984 -6.008 1 99 83 LEU B C 1
ATOM 2335 O O . LEU B 1 83 ? 3.088 -12.305 -5.543 1 99 83 LEU B O 1
ATOM 2339 N N . PHE B 1 84 ? 4.688 -13.828 -5.352 1 98.94 84 PHE B N 1
ATOM 2340 C CA . PHE B 1 84 ? 4.363 -14.211 -3.98 1 98.94 84 PHE B CA 1
ATOM 2341 C C . PHE B 1 84 ? 5.629 -14.484 -3.18 1 98.94 84 PHE B C 1
ATOM 2343 O O . PHE B 1 84 ? 6.566 -15.102 -3.686 1 98.94 84 PHE B O 1
ATOM 2350 N N . VAL B 1 85 ? 5.75 -13.961 -1.971 1 98.94 85 VAL B N 1
ATOM 2351 C CA . VAL B 1 85 ? 6.812 -14.219 -1.009 1 98.94 85 VAL B CA 1
ATOM 2352 C C . VAL B 1 85 ? 6.211 -14.68 0.317 1 98.94 85 VAL B C 1
ATOM 2354 O O . VAL B 1 85 ? 5.219 -14.109 0.784 1 98.94 85 VAL B O 1
ATOM 2357 N N . MET B 1 86 ? 6.844 -15.664 0.964 1 98.94 86 MET B N 1
ATOM 2358 C CA . MET B 1 86 ? 6.293 -16.141 2.229 1 98.94 86 MET B CA 1
ATOM 2359 C C . MET B 1 86 ? 7.41 -16.516 3.201 1 98.94 86 MET B C 1
ATOM 2361 O O . MET B 1 86 ? 8.336 -17.234 2.842 1 98.94 86 MET B O 1
ATOM 2365 N N . ILE B 1 87 ? 7.312 -15.961 4.348 1 98.69 87 ILE B N 1
ATOM 2366 C CA . ILE B 1 87 ? 8.156 -16.359 5.465 1 98.69 87 ILE B CA 1
ATOM 2367 C C . ILE B 1 87 ? 7.422 -17.391 6.324 1 98.69 87 ILE B C 1
ATOM 2369 O O . ILE B 1 87 ? 7.992 -18.422 6.703 1 98.69 87 ILE B O 1
ATOM 2373 N N . SER B 1 88 ? 6.203 -17.125 6.598 1 98.44 88 SER B N 1
ATOM 2374 C CA . SER B 1 88 ? 5.328 -18 7.379 1 98.44 88 SER B CA 1
ATOM 2375 C C . SER B 1 88 ? 3.863 -17.766 7.016 1 98.44 88 SER B C 1
ATOM 2377 O O . SER B 1 88 ? 3.547 -16.906 6.195 1 98.44 88 SER B O 1
ATOM 2379 N N . GLU B 1 89 ? 2.928 -18.516 7.637 1 98.06 89 GLU B N 1
ATOM 2380 C CA . GLU B 1 89 ? 1.5 -18.375 7.367 1 98.06 89 GLU B CA 1
ATOM 2381 C C . GLU B 1 89 ? 0.977 -17.016 7.844 1 98.06 89 GLU B C 1
ATOM 2383 O O . GLU B 1 89 ? -0.1 -16.578 7.43 1 98.06 89 GLU B O 1
ATOM 2388 N N . ASN B 1 90 ? 1.721 -16.328 8.703 1 98.25 90 ASN B N 1
ATOM 2389 C CA . ASN B 1 90 ? 1.282 -15.055 9.25 1 98.25 90 ASN B CA 1
ATOM 2390 C C . ASN B 1 90 ? 2.111 -13.898 8.703 1 98.25 90 ASN B C 1
ATOM 2392 O O . ASN B 1 90 ? 1.943 -12.75 9.133 1 98.25 90 ASN B O 1
ATOM 2396 N N . CYS B 1 91 ? 3.037 -14.195 7.785 1 98.75 91 CYS B N 1
ATOM 2397 C CA . CYS B 1 91 ? 3.963 -13.188 7.281 1 98.75 91 CYS B CA 1
ATOM 2398 C C . CYS B 1 91 ? 4.348 -13.477 5.836 1 98.75 91 CYS B C 1
ATOM 2400 O O . CYS B 1 91 ? 5.223 -14.305 5.574 1 98.75 91 CYS B O 1
ATOM 2402 N N . TRP B 1 92 ? 3.738 -12.82 4.957 1 98.94 92 TRP B N 1
ATOM 2403 C CA . TRP B 1 92 ? 3.904 -13.031 3.523 1 98.94 92 TRP B CA 1
ATOM 2404 C C . TRP B 1 92 ? 3.488 -11.797 2.736 1 98.94 92 TRP B C 1
ATOM 2406 O O . TRP B 1 92 ? 2.928 -10.852 3.301 1 98.94 92 TRP B O 1
ATOM 2416 N N . LEU B 1 93 ? 3.854 -11.656 1.477 1 98.94 93 LEU B N 1
ATOM 2417 C CA . LEU B 1 93 ? 3.354 -10.594 0.616 1 98.94 93 LEU B CA 1
ATOM 2418 C C . LEU B 1 93 ? 3.08 -11.109 -0.792 1 98.94 93 LEU B C 1
ATOM 2420 O O . LEU B 1 93 ? 3.564 -12.18 -1.167 1 98.94 93 LEU B O 1
ATOM 2424 N N . LYS B 1 94 ? 2.213 -10.477 -1.525 1 99 94 LYS B N 1
ATOM 2425 C CA . LYS B 1 94 ? 1.919 -10.766 -2.926 1 99 94 LYS B CA 1
ATOM 2426 C C . LYS B 1 94 ? 1.682 -9.484 -3.717 1 99 94 LYS B C 1
ATOM 2428 O O . LYS B 1 94 ? 1.312 -8.453 -3.146 1 99 94 LYS B O 1
ATOM 2433 N N . THR B 1 95 ? 1.957 -9.516 -4.977 1 98.94 95 THR B N 1
ATOM 2434 C CA . THR B 1 95 ? 1.619 -8.453 -5.906 1 98.94 95 THR B CA 1
ATOM 2435 C C . THR B 1 95 ? 0.954 -9.016 -7.16 1 98.94 95 THR B C 1
ATOM 2437 O O . THR B 1 95 ? 1.345 -10.078 -7.652 1 98.94 95 THR B O 1
ATOM 2440 N N . SER B 1 96 ? -0.115 -8.359 -7.566 1 98.88 96 SER B N 1
ATOM 2441 C CA . SER B 1 96 ? -0.897 -8.883 -8.688 1 98.88 96 SER B CA 1
ATOM 2442 C C . SER B 1 96 ? -1.83 -7.816 -9.25 1 98.88 96 SER B C 1
ATOM 2444 O O . SER B 1 96 ? -1.906 -6.703 -8.719 1 98.88 96 SER B O 1
ATOM 2446 N N . LEU B 1 97 ? -2.398 -8.109 -10.375 1 98.38 97 LEU B N 1
ATOM 2447 C CA . LEU B 1 97 ? -3.623 -7.477 -10.852 1 98.38 97 LEU B CA 1
ATOM 2448 C C . LEU B 1 97 ? -4.848 -8.297 -10.461 1 98.38 97 LEU B C 1
ATOM 2450 O O . LEU B 1 97 ? -4.891 -9.508 -10.711 1 98.38 97 LEU B O 1
ATOM 2454 N N . GLU B 1 98 ? -5.719 -7.707 -9.773 1 98.31 98 GLU B N 1
ATOM 2455 C CA . GLU B 1 98 ? -7 -8.328 -9.461 1 98.31 98 GLU B CA 1
ATOM 2456 C C . GLU B 1 98 ? -8.094 -7.859 -10.422 1 98.31 98 GLU B C 1
ATOM 2458 O O . GLU B 1 98 ? -8.406 -6.668 -10.469 1 98.31 98 GLU B O 1
ATOM 2463 N N . TYR B 1 99 ? -8.711 -8.758 -11.094 1 98.31 99 TYR B N 1
ATOM 2464 C CA . TYR B 1 99 ? -9.656 -8.477 -12.172 1 98.31 99 TYR B CA 1
ATOM 2465 C C . TYR B 1 99 ? -11 -8.039 -11.609 1 98.31 99 TYR B C 1
ATOM 2467 O O . TYR B 1 99 ? -11.547 -8.688 -10.719 1 98.31 99 TYR B O 1
ATOM 2475 N N . ILE B 1 100 ? -11.453 -6.957 -12.047 1 97.5 100 ILE B N 1
ATOM 2476 C CA . ILE B 1 100 ? -12.781 -6.445 -11.727 1 97.5 100 ILE B CA 1
ATOM 2477 C C . ILE B 1 100 ? -13.531 -6.117 -13.016 1 97.5 100 ILE B C 1
ATOM 2479 O O . ILE B 1 100 ? -13.305 -5.062 -13.617 1 97.5 100 ILE B O 1
ATOM 2483 N N . PRO B 1 101 ? -14.555 -6.906 -13.359 1 94.88 101 PRO B N 1
ATOM 2484 C CA . PRO B 1 101 ? -15.195 -6.746 -14.664 1 94.88 101 PRO B CA 1
ATOM 2485 C C . PRO B 1 101 ? -16.016 -5.457 -14.766 1 94.88 101 PRO B C 1
ATOM 2487 O O . PRO B 1 101 ? -16.094 -4.859 -15.836 1 94.88 101 PRO B O 1
ATOM 2490 N N . GLU B 1 102 ? -16.672 -4.941 -13.703 1 94.31 102 GLU B N 1
ATOM 2491 C CA . GLU B 1 102 ? -17.609 -3.83 -13.742 1 94.31 102 GLU B CA 1
ATOM 2492 C C . GLU B 1 102 ? -16.922 -2.508 -13.422 1 94.31 102 GLU B C 1
ATOM 2494 O O . GLU B 1 102 ? -17.594 -1.489 -13.219 1 94.31 102 GLU B O 1
ATOM 2499 N N . GLY B 1 103 ? -15.695 -2.377 -13.367 1 94.44 103 GLY B N 1
ATOM 2500 C CA . GLY B 1 103 ? -14.906 -1.199 -13.039 1 94.44 103 GLY B CA 1
ATOM 2501 C C . GLY B 1 103 ? -13.422 -1.382 -13.289 1 94.44 103 GLY B C 1
ATOM 2502 O O . GLY B 1 103 ? -13.016 -2.355 -13.922 1 94.44 103 GLY B O 1
ATOM 2503 N N . PRO B 1 104 ? -12.68 -0.359 -12.883 1 96.31 104 PRO B N 1
ATOM 2504 C CA . PRO B 1 104 ? -11.234 -0.582 -12.992 1 96.31 104 PRO B CA 1
ATOM 2505 C C . PRO B 1 104 ? -10.75 -1.756 -12.148 1 96.31 104 PRO B C 1
ATOM 2507 O O . PRO B 1 104 ? -11.188 -1.919 -11.008 1 96.31 104 PRO B O 1
ATOM 2510 N N . SER B 1 105 ? -9.945 -2.586 -12.766 1 97.88 105 SER B N 1
ATOM 2511 C CA . SER B 1 105 ? -9.273 -3.613 -11.969 1 97.88 105 SER B CA 1
ATOM 2512 C C . SER B 1 105 ? -8.312 -2.996 -10.961 1 97.88 105 SER B C 1
ATOM 2514 O O . SER B 1 105 ? -8.031 -1.797 -11.016 1 97.88 105 SER B O 1
ATOM 2516 N N . HIS B 1 106 ? -7.898 -3.795 -10.047 1 98.38 106 HIS B N 1
ATOM 2517 C CA . HIS B 1 106 ? -7.039 -3.275 -8.984 1 98.38 106 HIS B CA 1
ATOM 2518 C C . HIS B 1 106 ? -5.641 -3.875 -9.062 1 98.38 106 HIS B C 1
ATOM 2520 O O . HIS B 1 106 ? -5.465 -5.082 -8.883 1 98.38 106 HIS B O 1
ATOM 2526 N N . LEU B 1 107 ? -4.707 -2.99 -9.406 1 98.31 107 LEU B N 1
ATOM 2527 C CA . LEU B 1 107 ? -3.289 -3.336 -9.398 1 98.31 107 LEU B CA 1
ATOM 2528 C C . LEU B 1 107 ? -2.652 -2.98 -8.055 1 98.31 107 LEU B C 1
ATOM 2530 O O . LEU B 1 107 ? -2.889 -1.895 -7.52 1 98.31 107 LEU B O 1
ATOM 2534 N N . GLY B 1 108 ? -1.94 -3.879 -7.438 1 98.31 108 GLY B N 1
ATOM 2535 C CA . GLY B 1 108 ? -1.313 -3.488 -6.184 1 98.31 108 GLY B CA 1
ATOM 2536 C C . GLY B 1 108 ? -0.618 -4.641 -5.48 1 98.31 108 GLY B C 1
ATOM 2537 O O . GLY B 1 108 ? -0.055 -5.523 -6.133 1 98.31 108 GLY B O 1
ATOM 2538 N N . ALA B 1 109 ? -0.479 -4.531 -4.188 1 98.94 109 ALA B N 1
ATOM 2539 C CA . ALA B 1 109 ? 0.231 -5.508 -3.363 1 98.94 109 ALA B CA 1
ATOM 2540 C C . ALA B 1 109 ? -0.486 -5.723 -2.033 1 98.94 109 ALA B C 1
ATOM 2542 O O . ALA B 1 109 ? -1.16 -4.82 -1.53 1 98.94 109 ALA B O 1
ATOM 2543 N N . VAL B 1 110 ? -0.414 -6.875 -1.57 1 98.94 110 VAL B N 1
ATOM 2544 C CA . VAL B 1 110 ? -0.817 -7.227 -0.213 1 98.94 110 VAL B CA 1
ATOM 2545 C C . VAL B 1 110 ? 0.414 -7.586 0.615 1 98.94 110 VAL B C 1
ATOM 2547 O O . VAL B 1 110 ? 1.238 -8.398 0.192 1 98.94 110 VAL B O 1
ATOM 2550 N N . VAL B 1 111 ? 0.628 -6.949 1.707 1 98.94 111 VAL B N 1
ATOM 2551 C CA . VAL B 1 111 ? 1.673 -7.289 2.666 1 98.94 111 VAL B CA 1
ATOM 2552 C C . VAL B 1 111 ? 1.041 -7.738 3.98 1 98.94 111 VAL B C 1
ATOM 2554 O O . VAL B 1 111 ? 0.25 -7.004 4.582 1 98.94 111 VAL B O 1
ATOM 2557 N N . THR B 1 112 ? 1.323 -8.883 4.383 1 98.94 112 THR B N 1
ATOM 2558 C CA . THR B 1 112 ? 0.771 -9.461 5.605 1 98.94 112 THR B CA 1
ATOM 2559 C C . THR B 1 112 ? 1.855 -9.617 6.668 1 98.94 112 THR B C 1
ATOM 2561 O O . THR B 1 112 ? 2.857 -10.297 6.441 1 98.94 112 THR B O 1
ATOM 2564 N N . ASN B 1 113 ? 1.675 -8.977 7.703 1 98.75 113 ASN B N 1
ATOM 2565 C CA . ASN B 1 113 ? 2.479 -9.102 8.914 1 98.75 113 ASN B CA 1
ATOM 2566 C C . ASN B 1 113 ? 1.608 -9.391 10.133 1 98.75 113 ASN B C 1
ATOM 2568 O O . ASN B 1 113 ? 0.487 -8.891 10.242 1 98.75 113 ASN B O 1
ATOM 2572 N N . ASN B 1 114 ? 2.135 -10.234 11.086 1 97.81 114 ASN B N 1
ATOM 2573 C CA . ASN B 1 114 ? 1.436 -10.516 12.336 1 97.81 114 ASN B CA 1
ATOM 2574 C C . ASN B 1 114 ? 0.006 -10.992 12.078 1 97.81 114 ASN B C 1
ATOM 2576 O O . ASN B 1 114 ? -0.916 -10.609 12.805 1 97.81 114 ASN B O 1
ATOM 2580 N N . GLY B 1 115 ? -0.242 -11.594 10.992 1 98.12 115 GLY B N 1
ATOM 2581 C CA . GLY B 1 115 ? -1.51 -12.242 10.703 1 98.12 115 GLY B CA 1
ATOM 2582 C C . GLY B 1 115 ? -2.564 -11.281 10.18 1 98.12 115 GLY B C 1
ATOM 2583 O O . GLY B 1 115 ? -3.756 -11.602 10.18 1 98.12 115 GLY B O 1
ATOM 2584 N N . TYR B 1 116 ? -2.211 -10.086 9.812 1 98.69 116 TYR B N 1
ATOM 2585 C CA . TYR B 1 116 ? -3.146 -9.141 9.211 1 98.69 116 TYR B CA 1
ATOM 2586 C C . TYR B 1 116 ? -2.672 -8.703 7.832 1 98.69 116 TYR B C 1
ATOM 2588 O O . TYR B 1 116 ? -1.509 -8.336 7.656 1 98.69 116 TYR B O 1
ATOM 2596 N N . SER B 1 117 ? -3.576 -8.789 6.84 1 98.88 117 SER B N 1
ATOM 2597 C CA . SER B 1 117 ? -3.273 -8.391 5.469 1 98.88 117 SER B CA 1
ATOM 2598 C C . SER B 1 117 ? -3.492 -6.898 5.258 1 98.88 117 SER B C 1
ATOM 2600 O O . SER B 1 117 ? -4.453 -6.328 5.777 1 98.88 117 SER B O 1
ATOM 2602 N N . ASP B 1 118 ? -2.588 -6.273 4.645 1 98.88 118 ASP B N 1
ATOM 2603 C CA . ASP B 1 118 ? -2.604 -4.871 4.242 1 98.88 118 ASP B CA 1
ATOM 2604 C C . ASP B 1 118 ? -2.582 -4.734 2.723 1 98.88 118 ASP B C 1
ATOM 2606 O O . ASP B 1 118 ? -1.603 -5.109 2.074 1 98.88 118 ASP B O 1
ATOM 2610 N N . TRP B 1 119 ? -3.629 -4.145 2.109 1 98.88 119 TRP B N 1
ATOM 2611 C CA . TRP B 1 119 ? -3.811 -4.16 0.662 1 98.88 119 TRP B CA 1
ATOM 2612 C C . TRP B 1 119 ? -3.775 -2.748 0.09 1 98.88 119 TRP B C 1
ATOM 2614 O O . TRP B 1 119 ? -4.633 -1.922 0.408 1 98.88 119 TRP B O 1
ATOM 2624 N N . SER B 1 120 ? -2.713 -2.479 -0.708 1 98.94 120 SER B N 1
ATOM 2625 C CA . SER B 1 120 ? -2.666 -1.252 -1.496 1 98.94 120 SER B CA 1
ATOM 2626 C C . SER B 1 120 ? -3.131 -1.496 -2.928 1 98.94 120 SER B C 1
ATOM 2628 O O . SER B 1 120 ? -2.809 -2.525 -3.523 1 98.94 120 SER B O 1
ATOM 2630 N N . THR B 1 121 ? -3.891 -0.508 -3.467 1 98.62 121 THR B N 1
ATOM 2631 C CA . THR B 1 121 ? -4.426 -0.678 -4.812 1 98.62 121 THR B CA 1
ATOM 2632 C C . THR B 1 121 ? -4.277 0.607 -5.621 1 98.62 121 THR B C 1
ATOM 2634 O O . THR B 1 121 ? -4.215 1.7 -5.055 1 98.62 121 THR B O 1
ATOM 2637 N N . GLN B 1 122 ? -4.148 0.491 -6.879 1 97.81 122 GLN B N 1
ATOM 2638 C CA . GLN B 1 122 ? -4.367 1.557 -7.852 1 97.81 122 GLN B CA 1
ATOM 2639 C C . GLN B 1 122 ? -5.301 1.098 -8.969 1 97.81 122 GLN B C 1
ATOM 2641 O O . GLN B 1 122 ? -5.246 -0.057 -9.391 1 97.81 122 GLN B O 1
ATOM 2646 N N . ASP B 1 123 ? -6.18 1.954 -9.367 1 96.56 123 ASP B N 1
ATOM 2647 C CA . ASP B 1 123 ? -7.062 1.642 -10.484 1 96.56 123 ASP B CA 1
ATOM 2648 C C . ASP B 1 123 ? -6.262 1.291 -11.742 1 96.56 123 ASP B C 1
ATOM 2650 O O . ASP B 1 123 ? -5.262 1.942 -12.047 1 96.56 123 ASP B O 1
ATOM 2654 N N . TYR B 1 124 ? -6.621 0.265 -12.359 1 96.38 124 TYR B N 1
ATOM 2655 C CA . TYR B 1 124 ? -6.023 -0.232 -13.586 1 96.38 124 TYR B CA 1
ATOM 2656 C C . TYR B 1 124 ? -7.086 -0.502 -14.641 1 96.38 124 TYR B C 1
ATOM 2658 O O . TYR B 1 124 ? -8.102 -1.149 -14.359 1 96.38 124 TYR B O 1
ATOM 2666 N N . PRO B 1 125 ? -6.898 0.011 -15.875 1 95.69 125 PRO B N 1
ATOM 2667 C CA . PRO B 1 125 ? -7.914 -0.23 -16.906 1 95.69 125 PRO B CA 1
ATOM 2668 C C . PRO B 1 125 ? -8.18 -1.717 -17.125 1 95.69 125 PRO B C 1
ATOM 2670 O O . PRO B 1 125 ? -7.281 -2.447 -17.562 1 95.69 125 PRO B O 1
ATOM 2673 N N . THR B 1 126 ? -9.391 -2.129 -16.953 1 96.38 126 THR B N 1
ATOM 2674 C CA . THR B 1 126 ? -9.758 -3.539 -17 1 96.38 126 THR B CA 1
ATOM 2675 C C . THR B 1 126 ? -9.547 -4.098 -18.406 1 96.38 126 THR B C 1
ATOM 2677 O O . THR B 1 126 ? -9.203 -5.27 -18.562 1 96.38 126 THR B O 1
ATOM 2680 N N . GLU B 1 127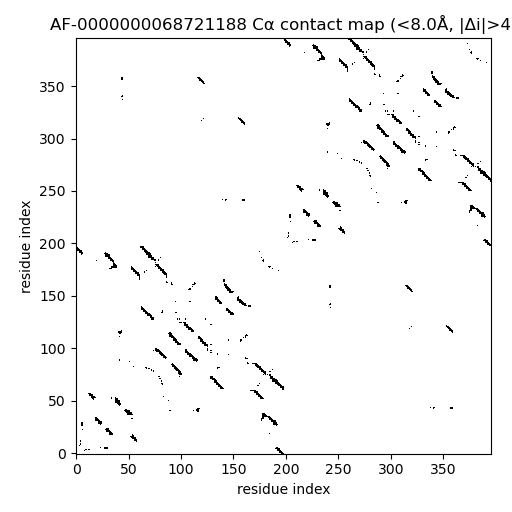 ? -9.711 -3.285 -19.422 1 93.44 127 GLU B N 1
ATOM 2681 C CA . GLU B 1 127 ? -9.5 -3.713 -20.797 1 93.44 127 GLU B CA 1
ATOM 2682 C C . GLU B 1 127 ? -8.055 -4.152 -21.031 1 93.44 127 GLU B C 1
ATOM 2684 O O . GLU B 1 127 ? -7.777 -4.906 -21.969 1 93.44 127 GLU B O 1
ATOM 2689 N N . ALA B 1 128 ? -7.18 -3.662 -20.141 1 93.56 128 ALA B N 1
ATOM 2690 C CA . ALA B 1 128 ? -5.766 -3.994 -20.281 1 93.56 128 ALA B CA 1
ATOM 2691 C C . ALA B 1 128 ? -5.406 -5.227 -19.453 1 93.56 128 ALA B C 1
ATOM 2693 O O . ALA B 1 128 ? -4.254 -5.664 -19.453 1 93.56 128 ALA B O 1
ATOM 2694 N N . ALA B 1 129 ? -6.406 -5.777 -18.812 1 92.56 129 ALA B N 1
ATOM 2695 C CA . ALA B 1 129 ? -6.148 -6.871 -17.891 1 92.56 129 ALA B CA 1
ATOM 2696 C C . ALA B 1 129 ? -5.613 -8.102 -18.609 1 92.56 129 ALA B C 1
ATOM 2698 O O . ALA B 1 129 ? -4.938 -8.945 -18.016 1 92.56 129 ALA B O 1
ATOM 2699 N N . LYS B 1 130 ? -5.887 -8.195 -19.922 1 93.25 130 LYS B N 1
ATOM 2700 C CA . LYS B 1 130 ? -5.461 -9.367 -20.688 1 93.25 130 LYS B CA 1
ATOM 2701 C C . LYS B 1 130 ? -4.102 -9.133 -21.344 1 93.25 130 LYS B C 1
ATOM 2703 O O . LYS B 1 130 ? -3.537 -10.039 -21.953 1 93.25 130 LYS B O 1
ATOM 2708 N N . GLN B 1 131 ? -3.604 -7.977 -21.219 1 94.62 131 GLN B N 1
ATOM 2709 C CA . GLN B 1 131 ? -2.27 -7.691 -21.734 1 94.62 131 GLN B CA 1
ATOM 2710 C C . GLN B 1 131 ? -1.189 -8.273 -20.828 1 94.62 131 GLN B C 1
ATOM 2712 O O . GLN B 1 131 ? -1.472 -8.664 -19.688 1 94.62 131 GLN B O 1
ATOM 2717 N N . GLN B 1 132 ? -0.021 -8.375 -21.422 1 95.69 132 GLN B N 1
ATOM 2718 C CA . GLN B 1 132 ? 1.104 -8.891 -20.656 1 95.69 132 GLN B CA 1
ATOM 2719 C C . GLN B 1 132 ? 1.438 -7.961 -19.484 1 95.69 132 GLN B C 1
ATOM 2721 O O . GLN B 1 132 ? 1.435 -6.738 -19.641 1 95.69 132 GLN B O 1
ATOM 2726 N N . LEU B 1 133 ? 1.677 -8.562 -18.328 1 96.81 133 LEU B N 1
ATOM 2727 C CA . LEU B 1 133 ? 2.088 -7.859 -17.125 1 96.81 133 LEU B CA 1
ATOM 2728 C C . LEU B 1 133 ? 3.447 -8.352 -16.641 1 96.81 133 LEU B C 1
ATOM 2730 O O . LEU B 1 133 ? 3.814 -9.508 -16.875 1 96.81 133 LEU B O 1
ATOM 2734 N N . ARG B 1 134 ? 4.191 -7.465 -16.031 1 98.38 134 ARG B N 1
ATOM 2735 C CA . ARG B 1 134 ? 5.441 -7.848 -15.375 1 98.38 134 ARG B CA 1
ATOM 2736 C C . ARG B 1 134 ? 5.52 -7.293 -13.961 1 98.38 134 ARG B C 1
ATOM 2738 O O . ARG B 1 134 ? 5.234 -6.113 -13.734 1 98.38 134 ARG B O 1
ATOM 2745 N N . PHE B 1 135 ? 5.824 -8.156 -13.062 1 98.88 135 PHE B N 1
ATOM 2746 C CA . PHE B 1 135 ? 6.027 -7.785 -11.672 1 98.88 135 PHE B CA 1
ATOM 2747 C C . PHE B 1 135 ? 7.453 -8.102 -11.227 1 98.88 135 PHE B C 1
ATOM 2749 O O . PHE B 1 135 ? 8.055 -9.062 -11.711 1 98.88 135 PHE B O 1
ATOM 2756 N N . ARG B 1 136 ? 7.996 -7.285 -10.344 1 98.94 136 ARG B N 1
ATOM 2757 C CA . ARG B 1 136 ? 9.328 -7.473 -9.781 1 98.94 136 ARG B CA 1
ATOM 2758 C C . ARG B 1 136 ? 9.312 -7.258 -8.266 1 98.94 136 ARG B C 1
ATOM 2760 O O . ARG B 1 136 ? 8.664 -6.336 -7.773 1 98.94 136 ARG B O 1
ATOM 2767 N N . ILE B 1 137 ? 9.922 -8.141 -7.539 1 98.94 137 ILE B N 1
ATOM 2768 C CA . ILE B 1 137 ? 10.156 -7.984 -6.109 1 98.94 137 ILE B CA 1
ATOM 2769 C C . ILE B 1 137 ? 11.648 -8.039 -5.82 1 98.94 137 ILE B C 1
ATOM 2771 O O . ILE B 1 137 ? 12.352 -8.93 -6.309 1 98.94 137 ILE B O 1
ATOM 2775 N N . ILE B 1 138 ? 12.133 -7.086 -5.102 1 98.94 138 ILE B N 1
ATOM 2776 C CA . ILE B 1 138 ? 13.516 -7.07 -4.637 1 98.94 138 ILE B CA 1
ATOM 2777 C C . ILE B 1 138 ? 13.547 -7.199 -3.115 1 98.94 138 ILE B C 1
ATOM 2779 O O . ILE B 1 138 ? 12.891 -6.43 -2.406 1 98.94 138 ILE B O 1
ATOM 2783 N N . ARG B 1 139 ? 14.242 -8.117 -2.662 1 98.81 139 ARG B N 1
ATOM 2784 C CA . ARG B 1 139 ? 14.492 -8.297 -1.235 1 98.81 139 ARG B CA 1
ATOM 2785 C C . ARG B 1 139 ? 15.883 -7.812 -0.853 1 98.81 139 ARG B C 1
ATOM 2787 O O . ARG B 1 139 ? 16.875 -8.219 -1.464 1 98.81 139 ARG B O 1
ATOM 2794 N N . LYS B 1 140 ? 15.961 -6.996 0.107 1 97.75 140 LYS B N 1
ATOM 2795 C CA . LYS B 1 140 ? 17.219 -6.602 0.736 1 97.75 140 LYS B CA 1
ATOM 2796 C C . LYS B 1 140 ? 17.094 -6.562 2.256 1 97.75 140 LYS B C 1
ATOM 2798 O O . LYS B 1 140 ? 16.438 -5.664 2.803 1 97.75 140 LYS B O 1
ATOM 2803 N N . ARG B 1 141 ? 17.672 -7.504 3.02 1 94.06 141 ARG B N 1
ATOM 2804 C CA . ARG B 1 141 ? 17.766 -7.527 4.477 1 94.06 141 ARG B CA 1
ATOM 2805 C C . ARG B 1 141 ? 16.391 -7.332 5.117 1 94.06 141 ARG B C 1
ATOM 2807 O O . ARG B 1 141 ? 16.219 -6.441 5.949 1 94.06 141 ARG B O 1
ATOM 2814 N N . GLY B 1 142 ? 15.453 -8.094 4.594 1 97.06 142 GLY B N 1
ATOM 2815 C CA . GLY B 1 142 ? 14.133 -8.125 5.207 1 97.06 142 GLY B CA 1
ATOM 2816 C C . GLY B 1 142 ? 13.195 -7.066 4.668 1 97.06 142 GLY B C 1
ATOM 2817 O O . GLY B 1 142 ? 12.016 -7.031 5.027 1 97.06 142 GLY B O 1
ATOM 2818 N N . ASP B 1 143 ? 13.719 -6.137 3.893 1 98.62 143 ASP B N 1
ATOM 2819 C CA . ASP B 1 143 ? 12.906 -5.133 3.211 1 98.62 143 ASP B CA 1
ATOM 2820 C C . ASP B 1 143 ? 12.633 -5.543 1.765 1 98.62 143 ASP B C 1
ATOM 2822 O O . ASP B 1 143 ? 13.484 -6.152 1.113 1 98.62 143 ASP B O 1
ATOM 2826 N N . TYR B 1 144 ? 11.477 -5.234 1.348 1 98.94 144 TYR B N 1
ATOM 2827 C CA . TYR B 1 144 ? 11.023 -5.617 0.016 1 98.94 144 TYR B CA 1
ATOM 2828 C C . TYR B 1 144 ? 10.555 -4.402 -0.774 1 98.94 144 TYR B C 1
ATOM 2830 O O . TYR B 1 144 ? 9.789 -3.576 -0.263 1 98.94 144 TYR B O 1
ATOM 2838 N N . THR B 1 145 ? 11.047 -4.234 -1.955 1 98.88 145 THR B N 1
ATOM 2839 C CA . THR B 1 145 ? 10.539 -3.258 -2.912 1 98.88 145 THR B CA 1
ATOM 2840 C C . THR B 1 145 ? 9.805 -3.955 -4.055 1 98.88 145 THR B C 1
ATOM 2842 O O . THR B 1 145 ? 10.328 -4.898 -4.652 1 98.88 145 THR B O 1
ATOM 2845 N N . ILE B 1 146 ? 8.594 -3.525 -4.348 1 98.94 146 ILE B N 1
ATOM 2846 C CA . ILE B 1 146 ? 7.738 -4.152 -5.352 1 98.94 146 ILE B CA 1
ATOM 2847 C C . ILE B 1 146 ? 7.531 -3.197 -6.523 1 98.94 146 ILE B C 1
ATOM 2849 O O . ILE B 1 146 ? 7.242 -2.016 -6.32 1 98.94 146 ILE B O 1
ATOM 2853 N N . TYR B 1 147 ? 7.688 -3.73 -7.73 1 98.81 147 TYR B N 1
ATOM 2854 C CA . TYR B 1 147 ? 7.516 -2.963 -8.961 1 98.81 147 TYR B CA 1
ATOM 2855 C C . TYR B 1 147 ? 6.52 -3.645 -9.891 1 98.81 147 TYR B C 1
ATOM 2857 O O . TYR B 1 147 ? 6.328 -4.859 -9.828 1 98.81 147 TYR B O 1
ATOM 2865 N N . VAL B 1 148 ? 5.906 -2.83 -10.688 1 98.56 148 VAL B N 1
ATOM 2866 C CA . VAL B 1 148 ? 5.137 -3.307 -11.836 1 98.56 148 VAL B CA 1
ATOM 2867 C C . VAL B 1 148 ? 5.582 -2.572 -13.094 1 98.56 148 VAL B C 1
ATOM 2869 O O . VAL B 1 148 ? 5.992 -1.409 -13.039 1 98.56 148 VAL B O 1
ATOM 2872 N N . LYS B 1 149 ? 5.59 -3.264 -14.188 1 97 149 LYS B N 1
ATOM 2873 C CA . LYS B 1 149 ? 5.918 -2.604 -15.445 1 97 149 LYS B CA 1
ATOM 2874 C C . LYS B 1 149 ? 4.656 -2.184 -16.188 1 97 149 LYS B C 1
ATOM 2876 O O . LYS B 1 149 ? 3.887 -3.031 -16.641 1 97 149 LYS B O 1
ATOM 2881 N N . LYS B 1 150 ? 4.441 -0.896 -16.281 1 86.19 150 LYS B N 1
ATOM 2882 C CA . LYS B 1 150 ? 3.369 -0.306 -17.078 1 86.19 150 LYS B CA 1
ATOM 2883 C C . LYS B 1 150 ? 3.914 0.292 -18.375 1 86.19 150 LYS B C 1
ATOM 2885 O O . LYS B 1 150 ? 4.844 1.104 -18.344 1 86.19 150 LYS B O 1
ATOM 2890 N N . SER B 1 151 ? 3.342 0.121 -19.484 1 79.25 151 SER B N 1
ATOM 2891 C CA . SER B 1 151 ? 3.727 0.68 -20.781 1 79.25 151 SER B CA 1
ATOM 2892 C C . SER B 1 151 ? 5.242 0.765 -20.906 1 79.25 151 SER B C 1
ATOM 2894 O O . SER B 1 151 ? 5.781 1.81 -21.281 1 79.25 151 SER B O 1
ATOM 2896 N N . HIS B 1 152 ? 6.027 -0.017 -20.5 1 84.88 152 HIS B N 1
ATOM 2897 C CA . HIS B 1 152 ? 7.457 -0.171 -20.75 1 84.88 152 HIS B CA 1
ATOM 2898 C C . HIS B 1 152 ? 8.281 0.423 -19.609 1 84.88 152 HIS B C 1
ATOM 2900 O O . HIS B 1 152 ? 9.516 0.479 -19.703 1 84.88 152 HIS B O 1
ATOM 2906 N N . GLN B 1 153 ? 7.75 1.022 -18.672 1 92.38 153 GLN B N 1
ATOM 2907 C CA . GLN B 1 153 ? 8.508 1.568 -17.547 1 92.38 153 GLN B CA 1
ATOM 2908 C C . GLN B 1 153 ? 8.148 0.863 -16.25 1 92.38 153 GLN B C 1
ATOM 2910 O O . GLN B 1 153 ? 6.984 0.533 -16.016 1 92.38 153 GLN B O 1
ATOM 2915 N N . TRP B 1 154 ? 9.172 0.659 -15.477 1 97 154 TRP B N 1
ATOM 2916 C CA . TRP B 1 154 ? 8.953 0.117 -14.141 1 97 154 TRP B CA 1
ATOM 2917 C C . TRP B 1 154 ? 8.453 1.198 -13.195 1 97 154 TRP B C 1
ATOM 2919 O O . TRP B 1 154 ? 8.945 2.33 -13.219 1 97 154 TRP B O 1
ATOM 2929 N N . GLU B 1 155 ? 7.457 0.88 -12.484 1 97.38 155 GLU B N 1
ATOM 2930 C CA . GLU B 1 155 ? 6.902 1.733 -11.438 1 97.38 155 GLU B CA 1
ATOM 2931 C C . GLU B 1 155 ? 6.988 1.06 -10.07 1 97.38 155 GLU B C 1
ATOM 2933 O O . GLU B 1 155 ? 6.531 -0.072 -9.898 1 97.38 155 GLU B O 1
ATOM 2938 N N . GLN B 1 156 ? 7.625 1.729 -9.125 1 98.06 156 GLN B N 1
ATOM 2939 C CA . GLN B 1 156 ? 7.574 1.247 -7.75 1 98.06 156 GLN B CA 1
ATOM 2940 C C . GLN B 1 156 ? 6.168 1.39 -7.168 1 98.06 156 GLN B C 1
ATOM 2942 O O . GLN B 1 156 ? 5.57 2.467 -7.234 1 98.06 156 GLN B O 1
ATOM 2947 N N . ILE B 1 157 ? 5.699 0.265 -6.527 1 98.81 157 ILE B N 1
ATOM 2948 C CA . ILE B 1 157 ? 4.332 0.397 -6.043 1 98.81 157 ILE B CA 1
ATOM 2949 C C . ILE B 1 157 ? 4.281 0.111 -4.543 1 98.81 157 ILE B C 1
ATOM 2951 O O . ILE B 1 157 ? 3.275 0.389 -3.887 1 98.81 157 ILE B O 1
ATOM 2955 N N . ARG B 1 158 ? 5.395 -0.46 -3.971 1 98.88 158 ARG B N 1
ATOM 2956 C CA . ARG B 1 158 ? 5.375 -0.749 -2.541 1 98.88 158 ARG B CA 1
ATOM 2957 C C . ARG B 1 158 ? 6.793 -0.888 -1.992 1 98.88 158 ARG B C 1
ATOM 2959 O O . ARG B 1 158 ? 7.664 -1.463 -2.648 1 98.88 158 ARG B O 1
ATOM 2966 N N . ILE B 1 159 ? 7.074 -0.324 -0.875 1 98.88 159 ILE B N 1
ATOM 2967 C CA . ILE B 1 159 ? 8.211 -0.648 -0.021 1 98.88 159 ILE B CA 1
ATOM 2968 C C . ILE B 1 159 ? 7.715 -1.124 1.342 1 98.88 159 ILE B C 1
ATOM 2970 O O . ILE B 1 159 ? 6.887 -0.463 1.974 1 98.88 159 ILE B O 1
ATOM 2974 N N . ALA B 1 160 ? 8.156 -2.236 1.746 1 98.88 160 ALA B N 1
ATOM 2975 C CA . ALA B 1 160 ? 7.637 -2.809 2.986 1 98.88 160 ALA B CA 1
ATOM 2976 C C . ALA B 1 160 ? 8.703 -3.629 3.701 1 98.88 160 ALA B C 1
ATOM 2978 O O . ALA B 1 160 ? 9.711 -4.016 3.096 1 98.88 160 ALA B O 1
ATOM 2979 N N . HIS B 1 161 ? 8.508 -3.861 4.93 1 98.81 161 HIS B N 1
ATOM 2980 C CA . HIS B 1 161 ? 9.305 -4.762 5.758 1 98.81 161 HIS B CA 1
ATOM 2981 C C . HIS B 1 161 ? 8.484 -5.969 6.203 1 98.81 161 HIS B C 1
ATOM 2983 O O . HIS B 1 161 ? 7.348 -5.82 6.66 1 98.81 161 HIS B O 1
ATOM 2989 N N . LEU B 1 162 ? 8.969 -7.121 6.02 1 98.81 162 LEU B N 1
ATOM 2990 C CA . LEU B 1 162 ? 8.367 -8.305 6.621 1 98.81 162 LEU B CA 1
ATOM 2991 C C . LEU B 1 162 ? 8.977 -8.594 7.988 1 98.81 162 LEU B C 1
ATOM 2993 O O . LEU B 1 162 ? 10.156 -8.938 8.078 1 98.81 162 LEU B O 1
ATOM 2997 N N . MET B 1 163 ? 8.188 -8.523 8.977 1 98.25 163 MET B N 1
ATOM 2998 C CA . MET B 1 163 ? 8.641 -8.469 10.367 1 98.25 163 MET B CA 1
ATOM 2999 C C . MET B 1 163 ? 9.375 -9.75 10.75 1 98.25 163 MET B C 1
ATOM 3001 O O . MET B 1 163 ? 10.305 -9.719 11.562 1 98.25 163 MET B O 1
ATOM 3005 N N . GLU B 1 164 ? 9.039 -10.867 10.172 1 98.38 164 GLU B N 1
ATOM 3006 C CA . GLU B 1 164 ? 9.625 -12.148 10.555 1 98.38 164 GLU B CA 1
ATOM 3007 C C . GLU B 1 164 ? 10.883 -12.445 9.742 1 98.38 164 GLU B C 1
ATOM 3009 O O . GLU B 1 164 ? 11.578 -13.43 10 1 98.38 164 GLU B O 1
ATOM 3014 N N . ASP B 1 165 ? 11.141 -11.633 8.703 1 98.31 165 ASP B N 1
ATOM 3015 C CA . ASP B 1 165 ? 12.328 -11.859 7.883 1 98.31 165 ASP B CA 1
ATOM 3016 C C . ASP B 1 165 ? 13.578 -11.312 8.57 1 98.31 165 ASP B C 1
ATOM 3018 O O . ASP B 1 165 ? 14.023 -10.203 8.273 1 98.31 165 ASP B O 1
ATOM 3022 N N . ILE B 1 166 ? 14.156 -12.18 9.398 1 96.5 166 ILE B N 1
ATOM 3023 C CA . ILE B 1 166 ? 15.336 -11.75 10.148 1 96.5 166 ILE B CA 1
ATOM 3024 C C . ILE B 1 166 ? 16.578 -12.438 9.594 1 96.5 166 ILE B C 1
ATOM 3026 O O . ILE B 1 166 ? 17.625 -12.453 10.25 1 96.5 166 ILE B O 1
ATOM 3030 N N . GLY B 1 167 ? 16.438 -13.055 8.531 1 94.5 167 GLY B N 1
ATOM 3031 C CA . GLY B 1 167 ? 17.562 -13.578 7.781 1 94.5 167 GLY B CA 1
ATOM 3032 C C . GLY B 1 167 ? 18.016 -14.945 8.258 1 94.5 167 GLY B C 1
ATOM 3033 O O . GLY B 1 167 ? 19.109 -15.398 7.906 1 94.5 167 GLY B O 1
ATOM 3034 N N . ASN B 1 168 ? 17.156 -15.664 8.953 1 93.94 168 ASN B N 1
ATOM 3035 C CA . ASN B 1 168 ? 17.641 -16.906 9.562 1 93.94 168 ASN B CA 1
ATOM 3036 C C . ASN B 1 168 ? 16.969 -18.125 8.945 1 93.94 168 ASN B C 1
ATOM 3038 O O . ASN B 1 168 ? 17.297 -19.266 9.289 1 93.94 168 ASN B O 1
ATOM 3042 N N . GLU B 1 169 ? 16.016 -18 8.195 1 95.94 169 GLU B N 1
ATOM 3043 C CA . GLU B 1 169 ? 15.305 -19.094 7.543 1 95.94 169 GLU B CA 1
ATOM 3044 C C . GLU B 1 169 ? 15.086 -18.812 6.059 1 95.94 169 GLU B C 1
ATOM 3046 O O . GLU B 1 169 ? 15.047 -17.641 5.645 1 95.94 169 GLU B O 1
ATOM 3051 N N . PRO B 1 170 ? 15.016 -19.891 5.297 1 97.31 170 PRO B N 1
ATOM 3052 C CA . PRO B 1 170 ? 14.711 -19.672 3.881 1 97.31 170 PRO B CA 1
ATOM 3053 C C . PRO B 1 170 ? 13.344 -19.016 3.668 1 97.31 170 PRO B C 1
ATOM 3055 O O . PRO B 1 170 ? 12.414 -19.266 4.434 1 97.31 170 PRO B O 1
ATOM 3058 N N . ILE B 1 171 ? 13.289 -18.25 2.668 1 97.81 171 ILE B N 1
ATOM 3059 C CA . ILE B 1 171 ? 12.031 -17.609 2.287 1 97.81 171 ILE B CA 1
ATOM 3060 C C . ILE B 1 171 ? 11.531 -18.203 0.972 1 97.81 171 ILE B C 1
ATOM 3062 O O . ILE B 1 171 ? 12.328 -18.5 0.074 1 97.81 171 ILE B O 1
ATOM 3066 N N . LYS B 1 172 ? 10.211 -18.422 0.866 1 98.81 172 LYS B N 1
ATOM 3067 C CA . LYS B 1 172 ? 9.609 -18.875 -0.389 1 98.81 172 LYS B CA 1
ATOM 3068 C C . LYS B 1 172 ? 9.367 -17.688 -1.327 1 98.81 172 LYS B C 1
ATOM 3070 O O . LYS B 1 172 ? 8.805 -16.672 -0.92 1 98.81 172 LYS B O 1
ATOM 3075 N N . ILE B 1 173 ? 9.891 -17.719 -2.512 1 98.94 173 ILE B N 1
ATOM 3076 C CA . ILE B 1 173 ? 9.641 -16.719 -3.555 1 98.94 173 ILE B CA 1
ATOM 3077 C C . ILE B 1 173 ? 9.211 -17.422 -4.84 1 98.94 173 ILE B C 1
ATOM 3079 O O . ILE B 1 173 ? 9.875 -18.375 -5.289 1 98.94 173 ILE B O 1
ATOM 3083 N N . GLY B 1 174 ? 8.055 -17 -5.418 1 98.94 174 GLY B N 1
ATOM 3084 C CA . GLY B 1 174 ? 7.555 -17.609 -6.637 1 98.94 174 GLY B CA 1
ATOM 3085 C C . GLY B 1 174 ? 6.43 -16.828 -7.281 1 98.94 174 GLY B C 1
ATOM 3086 O O . GLY B 1 174 ? 6.191 -15.672 -6.922 1 98.94 174 GLY B O 1
ATOM 3087 N N . PHE B 1 175 ? 5.82 -17.359 -8.32 1 98.94 175 PHE B N 1
ATOM 3088 C CA . PHE B 1 175 ? 4.629 -16.797 -8.945 1 98.94 175 PHE B CA 1
ATOM 3089 C C . PHE B 1 175 ? 3.383 -17.547 -8.516 1 98.94 175 PHE B C 1
ATOM 3091 O O . PHE B 1 175 ? 3.469 -18.703 -8.078 1 98.94 175 PHE B O 1
ATOM 3098 N N . TYR B 1 176 ? 2.289 -16.891 -8.578 1 98.94 176 TYR B N 1
ATOM 3099 C CA . TYR B 1 176 ? 1.07 -17.5 -8.055 1 98.94 176 TYR B CA 1
ATOM 3100 C C . TYR B 1 176 ? -0.142 -17.109 -8.891 1 98.94 176 TYR B C 1
ATOM 3102 O O . TYR B 1 176 ? -0.063 -16.188 -9.703 1 98.94 176 TYR B O 1
ATOM 3110 N N . THR B 1 177 ? -1.26 -17.797 -8.75 1 98.88 177 THR B N 1
ATOM 3111 C CA . THR B 1 177 ? -2.58 -17.469 -9.273 1 98.88 177 THR B CA 1
ATOM 3112 C C . THR B 1 177 ? -3.676 -17.953 -8.328 1 98.88 177 THR B C 1
ATOM 3114 O O . THR B 1 177 ? -3.477 -18.906 -7.574 1 98.88 177 THR B O 1
ATOM 3117 N N . CYS B 1 178 ? -4.707 -17.266 -8.281 1 98.62 178 CYS B N 1
ATOM 3118 C CA . CYS B 1 178 ? -5.863 -17.703 -7.504 1 98.62 178 CYS B CA 1
ATOM 3119 C C . CYS B 1 178 ? -7.148 -17.109 -8.062 1 98.62 178 CYS B C 1
ATOM 3121 O O . CYS B 1 178 ? -7.109 -16.125 -8.805 1 98.62 178 CYS B O 1
ATOM 3123 N N . SER B 1 179 ? -8.297 -17.719 -7.734 1 98.75 179 SER B N 1
ATOM 3124 C CA . SER B 1 179 ? -9.641 -17.328 -8.148 1 98.75 179 SER B CA 1
ATOM 3125 C C . SER B 1 179 ? -10.609 -17.328 -6.965 1 98.75 179 SER B C 1
ATOM 3127 O O . SER B 1 179 ? -11.195 -18.375 -6.648 1 98.75 179 SER B O 1
ATOM 3129 N N . PRO B 1 180 ? -10.883 -16.188 -6.41 1 98.12 180 PRO B N 1
ATOM 3130 C CA . PRO B 1 180 ? -11.719 -16.172 -5.207 1 98.12 180 PRO B CA 1
ATOM 3131 C C . PRO B 1 180 ? -13.18 -16.5 -5.496 1 98.12 180 PRO B C 1
ATOM 3133 O O . PRO B 1 180 ? -13.906 -16.953 -4.605 1 98.12 180 PRO B O 1
ATOM 3136 N N . SER B 1 181 ? -13.688 -16.266 -6.656 1 97.31 181 SER B N 1
ATOM 3137 C CA . SER B 1 181 ? -15.086 -16.484 -7.008 1 97.31 181 SER B CA 1
ATOM 3138 C C . SER B 1 181 ? -15.43 -17.969 -7.023 1 97.31 181 SER B C 1
ATOM 3140 O O . SER B 1 181 ? -14.531 -18.828 -7.078 1 97.31 181 SER B O 1
ATOM 3142 N N . LYS B 1 182 ? -16.766 -18.219 -7.012 1 96.56 182 LYS B N 1
ATOM 3143 C CA . LYS B 1 182 ? -17.25 -19.594 -7.066 1 96.56 182 LYS B CA 1
ATOM 3144 C C . LYS B 1 182 ? -17.328 -20.094 -8.508 1 96.56 182 LYS B C 1
ATOM 3146 O O . LYS B 1 182 ? -17.531 -21.281 -8.75 1 96.56 182 LYS B O 1
ATOM 3151 N N . ASN B 1 183 ? -17.172 -19.125 -9.531 1 89.94 183 ASN B N 1
ATOM 3152 C CA . ASN B 1 183 ? -17.375 -19.375 -10.953 1 89.94 183 ASN B CA 1
ATOM 3153 C C . ASN B 1 183 ? -16.141 -20 -11.594 1 89.94 183 ASN B C 1
ATOM 3155 O O . ASN B 1 183 ? -15.461 -19.375 -12.406 1 89.94 183 ASN B O 1
ATOM 3159 N N . LYS B 1 184 ? -15.766 -21.141 -11.406 1 89.5 184 LYS B N 1
ATOM 3160 C CA . LYS B 1 184 ? -14.648 -21.891 -11.977 1 89.5 184 LYS B CA 1
ATOM 3161 C C . LYS B 1 184 ? -13.344 -21.10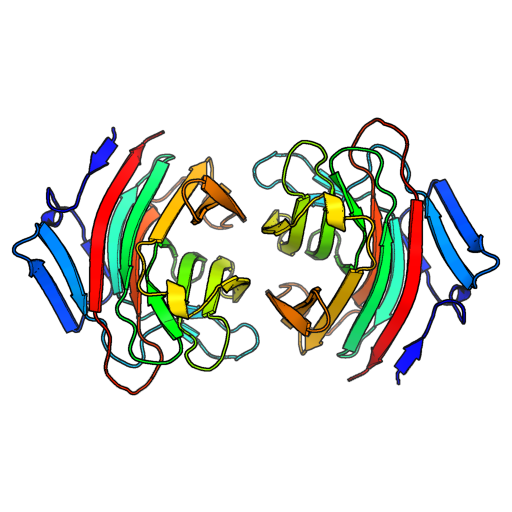9 -11.875 1 89.5 184 LYS B C 1
ATOM 3163 O O . LYS B 1 184 ? -13.359 -19.891 -11.664 1 89.5 184 LYS B O 1
ATOM 3168 N N . GLY B 1 185 ? -12.203 -21.578 -12.023 1 96.88 185 GLY B N 1
ATOM 3169 C CA . GLY B 1 185 ? -10.906 -20.922 -12.07 1 96.88 185 GLY B CA 1
ATOM 3170 C C . GLY B 1 185 ? -10.641 -20.219 -13.383 1 96.88 185 GLY B C 1
ATOM 3171 O O . GLY B 1 185 ? -11.57 -19.938 -14.148 1 96.88 185 GLY B O 1
ATOM 3172 N N . PHE B 1 186 ? -9.422 -19.719 -13.586 1 98.19 186 PHE B N 1
ATOM 3173 C CA . PHE B 1 186 ? -9.016 -19.094 -14.844 1 98.19 186 PHE B CA 1
ATOM 3174 C C . PHE B 1 186 ? -7.582 -19.484 -15.195 1 98.19 186 PHE B C 1
ATOM 3176 O O . PHE B 1 186 ? -6.859 -20.031 -14.359 1 98.19 186 PHE B O 1
ATOM 3183 N N . GLU B 1 187 ? -7.234 -19.281 -16.422 1 97.94 187 GLU B N 1
ATOM 3184 C CA . GLU B 1 187 ? -5.898 -19.641 -16.891 1 97.94 187 GLU B CA 1
ATOM 3185 C C . GLU B 1 187 ? -4.969 -18.422 -16.891 1 97.94 187 GLU B C 1
ATOM 3187 O O . GLU B 1 187 ? -5.379 -17.328 -17.266 1 97.94 187 GLU B O 1
ATOM 3192 N N . THR B 1 188 ? -3.818 -18.625 -16.391 1 98.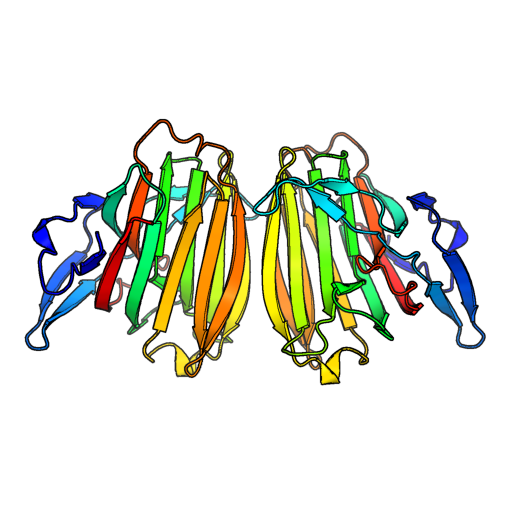56 188 THR B N 1
ATOM 3193 C CA . THR B 1 188 ? -2.715 -17.672 -16.5 1 98.56 188 THR B CA 1
ATOM 3194 C C . THR B 1 188 ? -1.564 -18.281 -17.312 1 98.56 188 THR B C 1
ATOM 3196 O O . THR B 1 188 ? -1.196 -19.438 -17.094 1 98.56 188 THR B O 1
ATOM 3199 N N . GLU B 1 189 ? -1.103 -17.516 -18.234 1 98.56 189 GLU B N 1
ATOM 3200 C CA . GLU B 1 189 ? 0.126 -17.859 -18.938 1 98.56 189 GLU B CA 1
ATOM 3201 C C . GLU B 1 189 ? 1.338 -17.172 -18.312 1 98.56 189 GLU B C 1
ATOM 3203 O O . GLU B 1 189 ? 1.453 -15.945 -18.344 1 98.56 189 GLU B O 1
ATOM 3208 N N . PHE B 1 190 ? 2.178 -17.938 -17.703 1 98.75 190 PHE B N 1
ATOM 3209 C CA . PHE B 1 190 ? 3.461 -17.406 -17.25 1 98.75 190 PHE B CA 1
ATOM 3210 C C . PHE B 1 190 ? 4.523 -17.562 -18.328 1 98.75 190 PHE B C 1
ATOM 3212 O O . PHE B 1 190 ? 4.816 -18.688 -18.766 1 98.75 190 PHE B O 1
ATOM 3219 N N . LEU B 1 191 ? 5.055 -16.5 -18.719 1 98.25 191 LEU B N 1
ATOM 3220 C CA . LEU B 1 191 ? 5.941 -16.453 -19.875 1 98.25 191 LEU B CA 1
ATOM 3221 C C . LEU B 1 191 ? 7.402 -16.5 -19.453 1 98.25 191 LEU B C 1
ATOM 3223 O O . LEU B 1 191 ? 8.258 -17 -20.188 1 98.25 191 LEU B O 1
ATOM 3227 N N . ASN B 1 192 ? 7.684 -15.938 -18.391 1 98.25 192 ASN B N 1
ATOM 3228 C CA . ASN B 1 192 ? 9.023 -15.906 -17.812 1 98.25 192 ASN B CA 1
ATOM 3229 C C . ASN B 1 192 ? 8.984 -15.75 -16.297 1 98.25 192 ASN B C 1
ATOM 3231 O O . ASN B 1 192 ? 8.109 -15.062 -15.766 1 98.25 192 ASN B O 1
ATOM 3235 N N . PHE B 1 193 ? 9.867 -16.453 -15.672 1 98.81 193 PHE B N 1
ATOM 3236 C CA . PHE B 1 193 ? 10.094 -16.297 -14.234 1 98.81 193 PHE B CA 1
ATOM 3237 C C . PHE B 1 193 ? 11.57 -16.453 -13.891 1 98.81 193 PHE B C 1
ATOM 3239 O O . PHE B 1 193 ? 12.172 -17.484 -14.18 1 98.81 193 PHE B O 1
ATOM 3246 N N . THR B 1 194 ? 12.141 -15.375 -13.227 1 98.81 194 THR B N 1
ATOM 3247 C CA . THR B 1 194 ? 13.562 -15.383 -12.906 1 98.81 194 THR B CA 1
ATOM 3248 C C . THR B 1 194 ? 13.797 -15.016 -11.445 1 98.81 194 THR B C 1
ATOM 3250 O O . THR B 1 194 ? 13.047 -14.219 -10.875 1 98.81 194 THR B O 1
ATOM 3253 N N . ILE B 1 195 ? 14.734 -15.602 -10.844 1 98.69 195 ILE B N 1
ATOM 3254 C CA . ILE B 1 195 ? 15.273 -15.203 -9.547 1 98.69 195 ILE B CA 1
ATOM 3255 C C . ILE B 1 195 ? 16.781 -14.961 -9.672 1 98.69 195 ILE B C 1
ATOM 3257 O O . ILE B 1 195 ? 17.516 -15.828 -10.156 1 98.69 195 ILE B O 1
ATOM 3261 N N . GLU B 1 196 ? 17.141 -13.82 -9.32 1 98.56 196 GLU B N 1
ATOM 3262 C CA . GLU B 1 196 ? 18.547 -13.445 -9.297 1 98.56 196 GLU B CA 1
ATOM 3263 C C . GLU B 1 196 ? 19.016 -13.172 -7.871 1 98.56 196 GLU B C 1
ATOM 3265 O O . GLU B 1 196 ? 18.438 -12.344 -7.172 1 98.56 196 GLU B O 1
ATOM 3270 N N . GLU B 1 197 ? 20.078 -13.859 -7.453 1 97.5 197 GLU B N 1
ATOM 3271 C CA . GLU B 1 197 ? 20.703 -13.516 -6.18 1 97.5 197 GLU B CA 1
ATOM 3272 C C . GLU B 1 197 ? 21.469 -12.195 -6.277 1 97.5 197 GLU B C 1
ATOM 3274 O O . GLU B 1 197 ? 22.141 -11.945 -7.277 1 97.5 197 GLU B O 1
ATOM 3279 N N . ILE B 1 198 ? 21.312 -11.453 -5.215 1 96.56 198 ILE B N 1
ATOM 3280 C CA . ILE B 1 198 ? 21.984 -10.156 -5.281 1 96.56 198 ILE B CA 1
ATOM 3281 C C . ILE B 1 198 ? 22.75 -9.906 -3.986 1 96.56 198 ILE B C 1
ATOM 3283 O O . ILE B 1 198 ? 22.391 -10.43 -2.928 1 96.56 198 ILE B O 1
#

Organism: Bacillus thuringiensis (NCBI:txid1428)

Nearest PDB structures (foldseek):
  3mep-assembly1_A  TM=9.144E-01  e=7.309E-17  Pectobacterium atrosepticum SCRI1043
  3o12-assembly1_A  TM=8.808E-01  e=2.697E-16  Saccharomyces cerevisiae
  5zqs-assembly1_A  TM=7.443E-01  e=6.322E-09  Bacillus pumilus
  1yrz-assembly2_B  TM=7.377E-01  e=6.001E-09  Halalkalibacterium halodurans C-125
  8uws-assembly1_D  TM=7.168E-01  e=3.379E-09  Enterobacter hormaechei

Sequence (396 aa):
MNISYIPEHIEQLTIMNVPEYYKINDNHAFIVRSKAETDFWLKTHYGFEVMNGHVFYNEMMTDFQAEVQLRMNPNSKFDQAGLFVMISENCWLKTSLEYIPEGPSHLGAVVTNNGYSDWSTQDYPTEAAKQQLRFRIIRKRGDYTIYVKKSHQWEQIRIAHLMEDIGNEPIKIGFYTCSPSKNKGFETEFLNFTIEEIMNISYIPEHIEQLTIMNVPEYYKINDNHAFIVRSKAETDFWLKTHYGFEVMNGHVFYNEMMTDFQAEVQLRMNPNSKFDQAGLFVMISENCWLKTSLEYIPEGPSHLGAVVTNNGYSDWSTQDYPTEAAKQQLRFRIIRKRGDYTIYVKKSHQWEQIRIAHLMEDIGNEPIKIGFYTCSPSKNKGFETEFLNFTIEEI

pLDDT: mean 97.3, std 2.73, range [79.0, 99.0]

Secondary structure (DSSP, 8-state):
-EEE-SSTTGGGSEEES--SEEEE-TTS-EEEEPPBS--EEESTTT--EEE--EEEEEEESS-EEEEEEEEEE--STT-EEEEEEEEETTEEEEEEEEP-TTS-EEEEEEEEETTEEEEEEEEE-GGGTTSEEEEEEEEETTEEEEEEEETTEEEEEEEEE-TT--SSS-EEEEEEEEB-SSS---EEEEEEEEEEE-/-EEE-SSTTGGGSEEES--SEEEE-TTS-EEEEPPBS--EEESTTT--EEE--EEEEEEESS-EEEEEEEEEE--STT-EEEEEEEEETTEEEEEEEEP-TTS-EEEEEEEEETTEEEEEEEEE-GGGTTSEEEEEEEEETTEEEEEEEETTEEEEEEEEE-TT--SSS-EEEEEEEEB-SSS---EEEEEEEEEEE-

Foldseek 3Di:
DKDKCFPNVLVVWDKQQAAPDWDQDPVSWIKTWHFEQADQFFCPPPGDGGDRWMWTWDWDLFWKKKKWKKFWDDDDFQWWKFKKKDDDSQFIKTWIWTADPVAFIWGWMWTGERRHIDTDTDGHHNVCRRPMKMKMWTDDQQKIWIWIDDPHDIDTHDIDGTPPPRSDGIMIIGMTTYHNHNPGTTMMTIDIMMMGGD/DKDKCFPNVLVVWDKQQAAPDWDQDPVSWIKTWHFEQADQFFCPPPGDGGDHWMWTWDWDLFWKKKKWKKFWDDDDFQWWKFKKKDDDSQFIKTWIWTADPVAFIWGWMWTGERRHIDTDTDGHHNVCRRPMKMKMWTDDQQWIWIWIDDPHDIDTHDIDGTPPPRSDGIMIIGMTTYHNHNPTTTMMTIDIIMMGGD

Radius of gyration: 21.42 Å; Cα contacts (8 Å, |Δi|>4): 1203; chains: 2; bounding box: 45×65×52 Å

InterPro domains:
  IPR009784 Protein of unknown function DUF1349 [PF07081] (16-197)
  IPR009784 Protein of unknown function DUF1349 [PTHR35332] (9-197)
  IPR013320 Concanavalin A-like lectin/glucanase domain superfamily [SSF49899] (35-197)
  IPR015987 Uncharacterised conserved protein UCP022704 [PIRSF022704] (3-197)